Protein AF-0000000084461351 (afdb_homodimer)

Structure (mmCIF, N/CA/C/O backbone):
data_AF-0000000084461351-model_v1
#
loop_
_entity.id
_entity.type
_entity.pdbx_description
1 polymer 'Dihydropteroate synthase'
#
loop_
_atom_site.group_PDB
_atom_site.id
_atom_site.type_symbol
_atom_site.label_atom_id
_atom_site.label_alt_id
_atom_site.label_comp_id
_atom_site.label_asym_id
_atom_site.label_entity_id
_atom_site.label_seq_id
_atom_site.pdbx_PDB_ins_code
_atom_site.Cartn_x
_atom_site.Cartn_y
_atom_site.Cartn_z
_atom_site.occupancy
_atom_site.B_iso_or_equiv
_atom_site.auth_seq_id
_atom_site.auth_comp_id
_atom_site.auth_asym_id
_atom_site.auth_atom_id
_atom_site.pdbx_PDB_model_num
ATOM 1 N N . MET A 1 1 ? -16.828 15.359 3.314 1 95.5 1 MET A N 1
ATOM 2 C CA . MET A 1 1 ? -17.188 15.547 4.715 1 95.5 1 MET A CA 1
ATOM 3 C C . MET A 1 1 ? -17.297 17.031 5.059 1 95.5 1 MET A C 1
ATOM 5 O O . MET A 1 1 ? -16.406 17.812 4.699 1 95.5 1 MET A O 1
ATOM 9 N N . ASN A 1 2 ? -18.344 17.453 5.629 1 96.94 2 ASN A N 1
ATOM 10 C CA . ASN A 1 2 ? -18.438 18.844 6.062 1 96.94 2 ASN A CA 1
ATOM 11 C C . ASN A 1 2 ? -17.938 19.031 7.492 1 96.94 2 ASN A C 1
ATOM 13 O O . ASN A 1 2 ? -17.531 18.062 8.133 1 96.94 2 ASN A O 1
ATOM 17 N N . ASN A 1 3 ? -17.922 20.266 7.922 1 97 3 ASN A N 1
ATOM 18 C CA . ASN A 1 3 ? -17.375 20.594 9.234 1 97 3 ASN A CA 1
ATOM 19 C C . ASN A 1 3 ? -18.094 19.844 10.344 1 97 3 ASN A C 1
ATOM 21 O O . ASN A 1 3 ? -17.469 19.297 11.25 1 97 3 ASN A O 1
ATOM 25 N N . SER A 1 4 ? -19.422 19.781 10.297 1 97.5 4 SER A N 1
ATOM 26 C CA . SER A 1 4 ? -20.203 19.094 11.328 1 97.5 4 SER A CA 1
ATOM 27 C C . SER A 1 4 ? -19.844 17.609 11.383 1 97.5 4 SER A C 1
ATOM 29 O O . SER A 1 4 ? -19.688 17.047 12.469 1 97.5 4 SER A O 1
ATOM 31 N N . GLU A 1 5 ? -19.781 17.016 10.273 1 97.56 5 GLU A N 1
ATOM 32 C CA . GLU A 1 5 ? -19.406 15.602 10.195 1 97.56 5 GLU A CA 1
ATOM 33 C C . GLU A 1 5 ? -18 15.375 10.758 1 97.56 5 GLU A C 1
ATOM 35 O O . GLU A 1 5 ? -17.75 14.375 11.445 1 97.56 5 GLU A O 1
ATOM 40 N N . PHE A 1 6 ? -17.094 16.281 10.453 1 98.19 6 PHE A N 1
ATOM 41 C CA . PHE A 1 6 ? -15.719 16.172 10.945 1 98.19 6 PHE A CA 1
ATOM 42 C C . PHE A 1 6 ? -15.688 16.281 12.469 1 98.19 6 PHE A C 1
ATOM 44 O O . PHE A 1 6 ? -15.016 15.5 13.141 1 98.19 6 PHE A O 1
ATOM 51 N N . LEU A 1 7 ? -16.391 17.234 13.008 1 97.56 7 LEU A N 1
ATOM 52 C CA . LEU A 1 7 ? -16.453 17.422 14.453 1 97.56 7 LEU A CA 1
ATOM 53 C C . LEU A 1 7 ? -17.047 16.172 15.125 1 97.56 7 LEU A C 1
ATOM 55 O O . LEU A 1 7 ? -16.562 15.75 16.172 1 97.56 7 LEU A O 1
ATOM 59 N N . ASN A 1 8 ? -18.078 15.625 14.508 1 96.88 8 ASN A N 1
ATOM 60 C CA . ASN A 1 8 ? -18.641 14.383 15.016 1 96.88 8 ASN A CA 1
ATOM 61 C C . ASN A 1 8 ? -17.625 13.242 14.984 1 96.88 8 ASN A C 1
ATOM 63 O O . ASN A 1 8 ? -17.578 12.422 15.898 1 96.88 8 ASN A O 1
ATOM 67 N N . TRP A 1 9 ? -16.875 13.219 13.898 1 96.38 9 TRP A N 1
ATOM 68 C CA . TRP A 1 9 ? -15.828 12.203 13.773 1 96.38 9 TRP A CA 1
ATOM 69 C C . TRP A 1 9 ? -14.797 12.344 14.891 1 96.38 9 TRP A C 1
ATOM 71 O O . TRP A 1 9 ? -14.414 11.352 15.516 1 96.38 9 TRP A O 1
ATOM 81 N N . LEU A 1 10 ? -14.383 13.562 15.195 1 96.56 10 LEU A N 1
ATOM 82 C CA . LEU A 1 10 ? -13.43 13.82 16.266 1 96.56 10 LEU A CA 1
ATOM 83 C C . LEU A 1 10 ? -13.984 13.375 17.609 1 96.56 10 LEU A C 1
ATOM 85 O O . LEU A 1 10 ? -13.273 12.75 18.406 1 96.56 10 LEU A O 1
ATOM 89 N N . THR A 1 11 ? -15.188 13.648 17.859 1 94 11 THR A N 1
ATOM 90 C CA . THR A 1 11 ? -15.844 13.266 19.094 1 94 11 THR A CA 1
ATOM 91 C C . THR A 1 11 ? -15.906 11.75 19.234 1 94 11 THR A C 1
ATOM 93 O O . THR A 1 11 ? -15.625 11.203 20.297 1 94 11 THR A O 1
ATOM 96 N N . HIS A 1 12 ? -16.297 11.141 18.188 1 92.38 12 HIS A N 1
ATOM 97 C CA . HIS A 1 12 ? -16.359 9.688 18.172 1 92.38 12 HIS A CA 1
ATOM 98 C C . HIS A 1 12 ? -14.992 9.07 18.406 1 92.38 12 HIS A C 1
ATOM 100 O O . HIS A 1 12 ? -14.859 8.102 19.172 1 92.38 12 HIS A O 1
ATOM 106 N N . TYR A 1 13 ? -13.992 9.641 17.75 1 92.38 13 TYR A N 1
ATOM 107 C CA . TYR A 1 13 ? -12.633 9.141 17.922 1 92.38 13 TYR A CA 1
ATOM 108 C C . TYR A 1 13 ? -12.227 9.188 19.391 1 92.38 13 TYR A C 1
ATOM 110 O O . TYR A 1 13 ? -11.672 8.219 19.922 1 92.38 13 TYR A O 1
ATOM 118 N N . ALA A 1 14 ? -12.484 10.242 20.062 1 86.5 14 ALA A N 1
ATOM 119 C CA . ALA A 1 14 ? -12.109 10.453 21.453 1 86.5 14 ALA A CA 1
ATOM 120 C C . ALA A 1 14 ? -12.766 9.414 22.359 1 86.5 14 ALA A C 1
ATOM 122 O O . ALA A 1 14 ? -12.203 9.031 23.391 1 86.5 14 ALA A O 1
ATOM 123 N N . ARG A 1 15 ? -13.836 8.836 21.922 1 84.31 15 ARG A N 1
ATOM 124 C CA . ARG A 1 15 ? -14.594 7.898 22.75 1 84.31 15 ARG A CA 1
ATOM 125 C C . ARG A 1 15 ? -14.172 6.461 22.484 1 84.31 15 ARG A C 1
ATOM 127 O O . ARG A 1 15 ? -14.391 5.574 23.312 1 84.31 15 ARG A O 1
ATOM 134 N N . THR A 1 16 ? -13.539 6.211 21.297 1 80.81 16 THR A N 1
ATOM 135 C CA . THR A 1 16 ? -13.375 4.824 20.875 1 80.81 16 THR A CA 1
ATOM 136 C C . THR A 1 16 ? -11.906 4.516 20.594 1 80.81 16 THR A C 1
ATOM 138 O O . THR A 1 16 ? -11.578 3.426 20.125 1 80.81 16 THR A O 1
ATOM 141 N N . TYR A 1 17 ? -11.062 5.418 20.797 1 71.44 17 TYR A N 1
ATOM 142 C CA . TYR A 1 17 ? -9.68 5.254 20.344 1 71.44 17 TYR A CA 1
ATOM 143 C C . TYR A 1 17 ? -9.047 4.016 20.969 1 71.44 17 TYR A C 1
ATOM 145 O O . TYR A 1 17 ? -8.117 3.438 20.406 1 71.44 17 TYR A O 1
ATOM 153 N N . SER A 1 18 ? -9.531 3.592 21.969 1 69.88 18 SER A N 1
ATOM 154 C CA . SER A 1 18 ? -8.961 2.443 22.656 1 69.88 18 SER A CA 1
ATOM 155 C C . SER A 1 18 ? -9.438 1.132 22.047 1 69.88 18 SER A C 1
ATOM 157 O O . SER A 1 18 ? -8.992 0.054 22.438 1 69.88 18 SER A O 1
ATOM 159 N N . THR A 1 19 ? -10.367 1.317 21.156 1 63.38 19 THR A N 1
ATOM 160 C CA . THR A 1 19 ? -10.844 0.097 20.516 1 63.38 19 THR A CA 1
ATOM 161 C C . THR A 1 19 ? -10.188 -0.093 19.156 1 63.38 19 THR A C 1
ATOM 163 O O . THR A 1 19 ? -10.133 0.84 18.344 1 63.38 19 THR A O 1
ATOM 166 N N . PRO A 1 20 ? -9.484 -1.122 18.984 1 55.22 20 PRO A N 1
ATOM 167 C CA . PRO A 1 20 ? -8.703 -1.444 17.781 1 55.22 20 PRO A CA 1
ATOM 168 C C . PRO A 1 20 ? -9.539 -1.411 16.5 1 55.22 20 PRO A C 1
ATOM 170 O O . PRO A 1 20 ? -9.18 -2.051 15.516 1 55.22 20 PRO A O 1
ATOM 173 N N . VAL A 1 21 ? -10.727 -0.748 16.5 1 54.97 21 VAL A N 1
ATOM 174 C CA . VAL A 1 21 ? -11.438 -0.933 15.234 1 54.97 21 VAL A CA 1
ATOM 175 C C . VAL A 1 21 ? -10.727 -0.155 14.133 1 54.97 21 VAL A C 1
ATOM 177 O O . VAL A 1 21 ? -10.5 1.051 14.258 1 54.97 21 VAL A O 1
ATOM 180 N N . SER A 1 22 ? -10.156 -0.982 13.133 1 64.56 22 SER A N 1
ATOM 181 C CA . SER A 1 22 ? -9.406 -0.466 12 1 64.56 22 SER A CA 1
ATOM 182 C C . SER A 1 22 ? -10.312 0.269 11.016 1 64.56 22 SER A C 1
ATOM 184 O O . SER A 1 22 ? -11.141 -0.351 10.352 1 64.56 22 SER A O 1
ATOM 186 N N . ALA A 1 23 ? -10.57 1.548 11.289 1 85.88 23 ALA A N 1
ATOM 187 C CA . ALA A 1 23 ? -11.32 2.361 10.336 1 85.88 23 ALA A CA 1
ATOM 188 C C . ALA A 1 23 ? -10.406 2.949 9.266 1 85.88 23 ALA A C 1
ATOM 190 O O . ALA A 1 23 ? -9.211 3.15 9.508 1 85.88 23 ALA A O 1
ATOM 191 N N . LYS A 1 24 ? -11.039 3.016 8.094 1 96.19 24 LYS A N 1
ATOM 192 C CA . LYS A 1 24 ? -10.328 3.684 7.012 1 96.19 24 LYS A CA 1
ATOM 193 C C . LYS A 1 24 ? -9.914 5.098 7.414 1 96.19 24 LYS A C 1
ATOM 195 O O . LYS A 1 24 ? -10.742 5.875 7.891 1 96.19 24 LYS A O 1
ATOM 200 N N . PRO A 1 25 ? -8.656 5.473 7.328 1 97.81 25 PRO A N 1
ATOM 201 C CA . PRO A 1 25 ? -8.242 6.844 7.629 1 97.81 25 PRO A CA 1
ATOM 202 C C . PRO A 1 25 ? -8.984 7.883 6.789 1 97.81 25 PRO A C 1
ATOM 204 O O . PRO A 1 25 ? -9.352 7.605 5.645 1 97.81 25 PRO A O 1
ATOM 207 N N . LEU A 1 26 ? -9.195 9.039 7.402 1 98.5 26 LEU A N 1
ATOM 208 C CA . LEU A 1 26 ? -9.617 10.18 6.594 1 98.5 26 LEU A CA 1
ATOM 209 C C . LEU A 1 26 ? -8.516 10.602 5.633 1 98.5 26 LEU A C 1
ATOM 211 O O . LEU A 1 26 ? -7.332 10.414 5.918 1 98.5 26 LEU A O 1
ATOM 215 N N . ILE A 1 27 ? -8.938 11.117 4.52 1 98.88 27 ILE A N 1
ATOM 216 C CA . ILE A 1 27 ? -7.98 11.617 3.533 1 98.88 27 ILE A CA 1
ATOM 217 C C . ILE A 1 27 ? -8.016 13.141 3.508 1 98.88 27 ILE A C 1
ATOM 219 O O . ILE A 1 27 ? -9.07 13.742 3.291 1 98.88 27 ILE A O 1
ATOM 223 N N . MET A 1 28 ? -6.867 13.734 3.814 1 98.88 28 MET A N 1
ATOM 224 C CA . MET A 1 28 ? -6.68 15.18 3.732 1 98.88 28 MET A CA 1
ATOM 225 C C . MET A 1 28 ? -5.887 15.555 2.484 1 98.88 28 MET A C 1
ATOM 227 O O . MET A 1 28 ? -4.691 15.273 2.395 1 98.88 28 MET A O 1
ATOM 231 N N . GLY A 1 29 ? -6.594 16.188 1.549 1 98.69 29 GLY A N 1
ATOM 232 C CA . GLY A 1 29 ? -5.938 16.594 0.317 1 98.69 29 GLY A CA 1
ATOM 233 C C . GLY A 1 29 ? -5.184 17.906 0.451 1 98.69 29 GLY A C 1
ATOM 234 O O . GLY A 1 29 ? -5.691 18.859 1.035 1 98.69 29 GLY A O 1
ATOM 235 N N . VAL A 1 30 ? -4 17.969 -0.1 1 97.38 30 VAL A N 1
ATOM 236 C CA . VAL A 1 30 ? -3.15 19.156 -0.035 1 97.38 30 VAL A CA 1
ATOM 237 C C . VAL A 1 30 ? -3.482 20.094 -1.193 1 97.38 30 VAL A C 1
ATOM 239 O O . VAL A 1 30 ? -3.457 19.688 -2.357 1 97.38 30 VAL A O 1
ATOM 242 N N . LEU A 1 31 ? -3.795 21.281 -0.924 1 95.5 31 LEU A N 1
ATOM 243 C CA . LEU A 1 31 ? -4.02 22.344 -1.911 1 95.5 31 LEU A CA 1
ATOM 244 C C . LEU A 1 31 ? -3.09 23.516 -1.669 1 95.5 31 LEU A C 1
ATOM 246 O O . LEU A 1 31 ? -3.422 24.438 -0.908 1 95.5 31 LEU A O 1
ATOM 250 N N . ASN A 1 32 ? -1.999 23.516 -2.328 1 91.25 32 ASN A N 1
ATOM 251 C CA . ASN A 1 32 ? -1.046 24.609 -2.223 1 91.25 32 ASN A CA 1
ATOM 252 C C . ASN A 1 32 ? -1.432 25.781 -3.129 1 91.25 32 ASN A C 1
ATOM 254 O O . ASN A 1 32 ? -1.591 25.609 -4.336 1 91.25 32 ASN A O 1
ATOM 258 N N . ILE A 1 33 ? -1.545 26.859 -2.484 1 90.44 33 ILE A N 1
ATOM 259 C CA . ILE A 1 33 ? -1.868 28.078 -3.229 1 90.44 33 ILE A CA 1
ATOM 260 C C . ILE A 1 33 ? -0.61 28.922 -3.408 1 90.44 33 ILE A C 1
ATOM 262 O O . ILE A 1 33 ? -0.348 29.828 -2.615 1 90.44 33 ILE A O 1
ATOM 266 N N . THR A 1 34 ? 0.169 28.578 -4.371 1 77.12 34 THR A N 1
ATOM 267 C CA . THR A 1 34 ? 1.395 29.297 -4.695 1 77.12 34 THR A CA 1
ATOM 268 C C . THR A 1 34 ? 1.37 29.781 -6.141 1 77.12 34 THR A C 1
ATOM 270 O O . THR A 1 34 ? 0.567 29.312 -6.945 1 77.12 34 THR A O 1
ATOM 273 N N . PRO A 1 35 ? 2.098 30.781 -6.312 1 70.56 35 PRO A N 1
ATOM 274 C CA . PRO A 1 35 ? 2.074 31.344 -7.66 1 70.56 35 PRO A CA 1
ATOM 275 C C . PRO A 1 35 ? 2.357 30.312 -8.742 1 70.56 35 PRO A C 1
ATOM 277 O O . PRO A 1 35 ? 1.777 30.375 -9.828 1 70.56 35 PRO A O 1
ATOM 280 N N . ASP A 1 36 ? 3.109 29.375 -8.492 1 64.62 36 ASP A N 1
ATOM 281 C CA . ASP A 1 36 ? 3.486 28.391 -9.508 1 64.62 36 ASP A CA 1
ATOM 282 C C . ASP A 1 36 ? 2.381 27.359 -9.719 1 64.62 36 ASP A C 1
ATOM 284 O O . ASP A 1 36 ? 2.279 26.766 -10.789 1 64.62 36 ASP A O 1
ATOM 288 N N . SER A 1 37 ? 1.568 27.188 -8.875 1 63.56 37 SER A N 1
ATOM 289 C CA . SER A 1 37 ? 0.608 26.094 -8.938 1 63.56 37 SER A CA 1
ATOM 290 C C . SER A 1 37 ? -0.599 26.469 -9.789 1 63.56 37 SER A C 1
ATOM 292 O O . SER A 1 37 ? -1.186 25.609 -10.445 1 63.56 37 SER A O 1
ATOM 294 N N . PHE A 1 38 ? -1.092 27.656 -9.789 1 56.38 38 PHE A N 1
ATOM 295 C CA . PHE A 1 38 ? -2.371 27.953 -10.422 1 56.38 38 PHE A CA 1
ATOM 296 C C . PHE A 1 38 ? -2.252 29.172 -11.328 1 56.38 38 PHE A C 1
ATOM 298 O O . PHE A 1 38 ? -3.213 29.922 -11.492 1 56.38 38 PHE A O 1
ATOM 305 N N . ALA A 1 39 ? -1.021 29.203 -11.914 1 50.28 39 ALA A N 1
ATOM 306 C CA . ALA A 1 39 ? -0.831 30.391 -12.758 1 50.28 39 ALA A CA 1
ATOM 307 C C . ALA A 1 39 ? -1.436 30.172 -14.141 1 50.28 39 ALA A C 1
ATOM 309 O O . ALA A 1 39 ? -1.309 29.094 -14.719 1 50.28 39 ALA A O 1
ATOM 310 N N . ASP A 1 40 ? -2.59 30.625 -14.445 1 44.19 40 ASP A N 1
ATOM 311 C CA . ASP A 1 40 ? -3.072 30.766 -15.812 1 44.19 40 ASP A CA 1
ATOM 312 C C . ASP A 1 40 ? -2.248 31.797 -16.594 1 44.19 40 ASP A C 1
ATOM 314 O O . ASP A 1 40 ? -2.697 32.906 -16.797 1 44.19 40 ASP A O 1
ATOM 318 N N . GLY A 1 41 ? -1.104 31.5 -17.203 1 43.75 41 GLY A N 1
ATOM 319 C CA . GLY A 1 41 ? -0.455 32.375 -18.156 1 43.75 41 GLY A CA 1
ATOM 320 C C . GLY A 1 41 ? -0.021 33.719 -17.562 1 43.75 41 GLY A C 1
ATOM 321 O O . GLY A 1 41 ? 0.613 34.531 -18.234 1 43.75 41 GLY A O 1
ATOM 322 N N . GLY A 1 42 ? -0.505 34.094 -16.281 1 40.81 42 GLY A N 1
ATOM 323 C CA . GLY A 1 42 ? -0.021 35.25 -15.57 1 40.81 42 GLY A CA 1
ATOM 324 C C . GLY A 1 42 ? 0.432 34.969 -14.156 1 40.81 42 GLY A C 1
ATOM 325 O O . GLY A 1 42 ? 0.498 33.781 -13.758 1 40.81 42 GLY A O 1
ATOM 326 N N . ARG A 1 43 ? 0.929 36.031 -13.516 1 44.06 43 ARG A N 1
ATOM 327 C CA . ARG A 1 43 ? 1.513 36.156 -12.18 1 44.06 43 ARG A CA 1
ATOM 328 C C . ARG A 1 43 ? 0.495 35.781 -11.102 1 44.06 43 ARG A C 1
ATOM 330 O O . ARG A 1 43 ? 0.833 35.719 -9.922 1 44.06 43 ARG A O 1
ATOM 337 N N . TYR A 1 44 ? -0.844 35.719 -11.453 1 48.72 44 TYR A N 1
ATOM 338 C CA . TYR A 1 44 ? -1.798 35.781 -10.352 1 48.72 44 TYR A CA 1
ATOM 339 C C . TYR A 1 44 ? -2.445 34.438 -10.109 1 48.72 44 TYR A C 1
ATOM 341 O O . TYR A 1 44 ? -2.67 33.656 -11.055 1 48.72 44 TYR A O 1
ATOM 349 N N . MET A 1 45 ? -2.664 34.062 -8.828 1 61.94 45 MET A N 1
ATOM 350 C CA . MET A 1 45 ? -3.434 32.906 -8.328 1 61.94 45 MET A CA 1
ATOM 351 C C . MET A 1 45 ? -4.875 32.969 -8.828 1 61.94 45 MET A C 1
ATOM 353 O O . MET A 1 45 ? -5.504 34.031 -8.805 1 61.94 45 MET A O 1
ATOM 357 N N . ASN A 1 46 ? -5.309 32.031 -9.633 1 81.06 46 ASN A N 1
ATOM 358 C CA . ASN A 1 46 ? -6.684 31.953 -10.117 1 81.06 46 ASN A CA 1
ATOM 359 C C . ASN A 1 46 ? -7.559 31.156 -9.148 1 81.06 46 ASN A C 1
ATOM 361 O O . ASN A 1 46 ? -7.488 29.922 -9.117 1 81.06 46 ASN A O 1
ATOM 365 N N . PRO A 1 47 ? -8.297 31.906 -8.273 1 88.75 47 PRO A N 1
ATOM 366 C CA . PRO A 1 47 ? -9.156 31.234 -7.297 1 88.75 47 PRO A CA 1
ATOM 367 C C . PRO A 1 47 ? -10.07 30.188 -7.934 1 88.75 47 PRO A C 1
ATOM 369 O O . PRO A 1 47 ? -10.422 29.188 -7.297 1 88.75 47 PRO A O 1
ATOM 372 N N . ASP A 1 48 ? -10.336 30.422 -9.211 1 91 48 ASP A N 1
ATOM 373 C CA . ASP A 1 48 ? -11.203 29.484 -9.906 1 91 48 ASP A CA 1
ATOM 374 C C . ASP A 1 48 ? -10.492 28.141 -10.117 1 91 48 ASP A C 1
ATOM 376 O O . ASP A 1 48 ? -11.109 27.078 -10 1 91 48 ASP A O 1
ATOM 380 N N . ALA A 1 49 ? -9.312 28.266 -10.453 1 91.5 49 ALA A N 1
ATOM 381 C CA . ALA A 1 49 ? -8.531 27.047 -10.648 1 91.5 49 ALA A CA 1
ATOM 382 C C . ALA A 1 49 ? -8.375 26.281 -9.344 1 91.5 49 ALA A C 1
ATOM 384 O O . ALA A 1 49 ? -8.453 25.047 -9.328 1 91.5 49 ALA A O 1
ATOM 385 N N . ALA A 1 50 ? -8.117 27 -8.281 1 93.44 50 ALA A N 1
ATOM 386 C CA . ALA A 1 50 ? -7.992 26.391 -6.965 1 93.44 50 ALA A CA 1
ATOM 387 C C . ALA A 1 50 ? -9.297 25.719 -6.551 1 93.44 50 ALA A C 1
ATOM 389 O O . ALA A 1 50 ? -9.289 24.609 -5.996 1 93.44 50 ALA A O 1
ATOM 390 N N . LEU A 1 51 ? -10.398 26.391 -6.824 1 94.75 51 LEU A N 1
ATOM 391 C CA . LEU A 1 51 ? -11.711 25.812 -6.555 1 94.75 51 LEU A CA 1
ATOM 392 C C . LEU A 1 51 ? -11.891 24.5 -7.312 1 94.75 51 LEU A C 1
ATOM 394 O O . LEU A 1 51 ? -12.328 23.5 -6.734 1 94.75 51 LEU A O 1
ATOM 398 N N . GLN A 1 52 ? -11.57 24.547 -8.562 1 94.94 52 GLN A N 1
ATOM 399 C CA . GLN A 1 52 ? -11.727 23.344 -9.375 1 94.94 52 GLN A CA 1
ATOM 400 C C . GLN A 1 52 ? -10.891 22.203 -8.828 1 94.94 52 GLN A C 1
ATOM 402 O O . GLN A 1 52 ? -11.344 21.047 -8.789 1 94.94 52 GLN A O 1
ATOM 407 N N . GLN A 1 53 ? -9.719 22.516 -8.438 1 94.94 53 GLN A N 1
ATOM 408 C CA . GLN A 1 53 ? -8.852 21.484 -7.859 1 94.94 53 GLN A CA 1
ATOM 409 C C . GLN A 1 53 ? -9.438 20.938 -6.559 1 94.94 53 GLN A C 1
ATOM 411 O O . GLN A 1 53 ? -9.398 19.734 -6.309 1 94.94 53 GLN A O 1
ATOM 416 N N . ALA A 1 54 ? -9.938 21.797 -5.754 1 96.81 54 ALA A N 1
ATOM 417 C CA . ALA A 1 54 ? -10.562 21.391 -4.504 1 96.81 54 ALA A CA 1
ATOM 418 C C . ALA A 1 54 ? -11.734 20.453 -4.77 1 96.81 54 ALA A C 1
ATOM 420 O O . ALA A 1 54 ? -11.867 19.406 -4.109 1 96.81 54 ALA A O 1
ATOM 421 N N . LEU A 1 55 ? -12.531 20.781 -5.73 1 97.62 55 LEU A N 1
ATOM 422 C CA . LEU A 1 55 ? -13.688 19.969 -6.066 1 97.62 55 LEU A CA 1
ATOM 423 C C . LEU A 1 55 ? -13.258 18.625 -6.637 1 97.62 55 LEU A C 1
ATOM 425 O O . LEU A 1 55 ? -13.875 17.594 -6.344 1 97.62 55 LEU A O 1
ATOM 429 N N . THR A 1 56 ? -12.227 18.672 -7.438 1 97.5 56 THR A N 1
ATOM 430 C CA . THR A 1 56 ? -11.672 17.438 -7.969 1 97.5 56 THR A CA 1
ATOM 431 C C . THR A 1 56 ? -11.227 16.516 -6.84 1 97.5 56 THR A C 1
ATOM 433 O O . THR A 1 56 ? -11.508 15.312 -6.855 1 97.5 56 THR A O 1
ATOM 436 N N . MET A 1 57 ? -10.547 17.062 -5.855 1 98.25 57 MET A N 1
ATOM 437 C CA . MET A 1 57 ? -10.094 16.266 -4.715 1 98.25 57 MET A CA 1
ATOM 438 C C . MET A 1 57 ? -11.281 15.711 -3.934 1 98.25 57 MET A C 1
ATOM 440 O O . MET A 1 57 ? -11.281 14.539 -3.543 1 98.25 57 MET A O 1
ATOM 444 N N . ARG A 1 58 ? -12.266 16.547 -3.725 1 98.19 58 ARG A N 1
ATOM 445 C CA . ARG A 1 58 ? -13.477 16.109 -3.035 1 98.19 58 ARG A CA 1
ATOM 446 C C . ARG A 1 58 ? -14.102 14.914 -3.75 1 98.19 58 ARG A C 1
ATOM 448 O O . ARG A 1 58 ? -14.406 13.898 -3.121 1 98.19 58 ARG A O 1
ATOM 455 N N . ASP A 1 59 ? -14.227 15.055 -5.039 1 98.06 59 ASP A N 1
ATOM 456 C CA . ASP A 1 59 ? -14.875 14.008 -5.832 1 98.06 59 ASP A CA 1
ATOM 457 C C . ASP A 1 59 ? -14.016 12.75 -5.879 1 98.06 59 ASP A C 1
ATOM 459 O O . ASP A 1 59 ? -14.531 11.648 -6.062 1 98.06 59 ASP A O 1
ATOM 463 N N . ALA A 1 60 ? -12.734 12.922 -5.703 1 98.25 60 ALA A N 1
ATOM 464 C CA . ALA A 1 60 ? -11.797 11.797 -5.719 1 98.25 60 ALA A CA 1
ATOM 465 C C . ALA A 1 60 ? -11.773 11.094 -4.363 1 98.25 60 ALA A C 1
ATOM 467 O O . ALA A 1 60 ? -11.164 10.023 -4.223 1 98.25 60 ALA A O 1
ATOM 468 N N . GLY A 1 61 ? -12.352 11.727 -3.301 1 98.38 61 GLY A N 1
ATOM 469 C CA . GLY A 1 61 ? -12.484 11 -2.045 1 98.38 61 GLY A CA 1
ATOM 470 C C . GLY A 1 61 ? -11.883 11.75 -0.866 1 98.38 61 GLY A C 1
ATOM 471 O O . GLY A 1 61 ? -11.789 11.203 0.235 1 98.38 61 GLY A O 1
ATOM 472 N N . ALA A 1 62 ? -11.508 13.023 -1.039 1 98.69 62 ALA A N 1
ATOM 473 C CA . ALA A 1 62 ? -10.984 13.797 0.085 1 98.69 62 ALA A CA 1
ATOM 474 C C . ALA A 1 62 ? -12.078 14.062 1.118 1 98.69 62 ALA A C 1
ATOM 476 O O . ALA A 1 62 ? -13.195 14.438 0.766 1 98.69 62 ALA A O 1
ATOM 477 N N . ASP A 1 63 ? -11.711 13.805 2.357 1 98.69 63 ASP A N 1
ATOM 478 C CA . ASP A 1 63 ? -12.594 14.172 3.461 1 98.69 63 ASP A CA 1
ATOM 479 C C . ASP A 1 63 ? -12.336 15.617 3.908 1 98.69 63 ASP A C 1
ATOM 481 O O . ASP A 1 63 ? -13.266 16.312 4.324 1 98.69 63 ASP A O 1
ATOM 485 N N . LEU A 1 64 ? -11.07 16 3.854 1 98.75 64 LEU A N 1
ATOM 486 C CA . LEU A 1 64 ? -10.586 17.328 4.215 1 98.75 64 LEU A CA 1
ATOM 487 C C . LEU A 1 64 ? -9.711 17.906 3.111 1 98.75 64 LEU A C 1
ATOM 489 O O . LEU A 1 64 ? -9.047 17.156 2.387 1 98.75 64 LEU A O 1
ATOM 493 N N . ILE A 1 65 ? -9.711 19.203 3.027 1 98.56 65 ILE A N 1
ATOM 494 C CA . ILE A 1 65 ? -8.781 19.906 2.148 1 98.56 65 ILE A CA 1
ATOM 495 C C . ILE A 1 65 ? -7.902 20.844 2.969 1 98.56 65 ILE A C 1
ATOM 497 O O . ILE A 1 65 ? -8.414 21.672 3.729 1 98.56 65 ILE A O 1
ATOM 501 N N . ASP A 1 66 ? -6.637 20.688 2.836 1 98.38 66 ASP A N 1
ATOM 502 C CA . ASP A 1 66 ? -5.664 21.5 3.559 1 98.38 66 ASP A CA 1
ATOM 503 C C . ASP A 1 66 ? -5.066 22.578 2.654 1 98.38 66 ASP A C 1
ATOM 505 O O . ASP A 1 66 ? -4.23 22.281 1.8 1 98.38 66 ASP A O 1
ATOM 509 N N . LEU A 1 67 ? -5.422 23.828 2.939 1 96.44 67 LEU A N 1
ATOM 510 C CA . LEU A 1 67 ? -4.98 24.969 2.139 1 96.44 67 LEU A CA 1
ATOM 511 C C . LEU A 1 67 ? -3.746 25.609 2.756 1 96.44 67 LEU A C 1
ATOM 513 O O . LEU A 1 67 ? -3.705 25.859 3.965 1 96.44 67 LEU A O 1
ATOM 517 N N . GLY A 1 68 ? -2.807 25.797 1.921 1 94.19 68 GLY A N 1
ATOM 518 C CA . GLY A 1 68 ? -1.602 26.484 2.361 1 94.19 68 GLY A CA 1
ATOM 519 C C . GLY A 1 68 ? -1.174 27.594 1.426 1 94.19 68 GLY A C 1
ATOM 520 O O . GLY A 1 68 ? -1.102 27.406 0.211 1 94.19 68 GLY A O 1
ATOM 521 N N . GLY A 1 69 ? -0.894 28.703 1.954 1 91.94 69 GLY A N 1
ATOM 522 C CA . GLY A 1 69 ? -0.432 29.844 1.169 1 91.94 69 GLY A CA 1
ATOM 523 C C . GLY A 1 69 ? 1.066 30.062 1.259 1 91.94 69 GLY A C 1
ATOM 524 O O . GLY A 1 69 ? 1.607 30.969 0.62 1 91.94 69 GLY A O 1
ATOM 525 N N . GLU A 1 70 ? 1.688 29.234 2.08 1 89.5 70 GLU A N 1
ATOM 526 C CA . GLU A 1 70 ? 3.131 29.266 2.299 1 89.5 70 GLU A CA 1
ATOM 527 C C . GLU A 1 70 ? 3.721 27.859 2.254 1 89.5 70 GLU A C 1
ATOM 529 O O . GLU A 1 70 ? 3.201 26.938 2.893 1 89.5 70 GLU A O 1
ATOM 534 N N . SER A 1 71 ? 4.805 27.75 1.445 1 83.81 71 SER A N 1
ATOM 535 C CA . SER A 1 71 ? 5.453 26.453 1.398 1 83.81 71 SER A CA 1
ATOM 536 C C . SER A 1 71 ? 6.199 26.156 2.695 1 83.81 71 SER A C 1
ATOM 538 O O . SER A 1 71 ? 6.84 27.031 3.264 1 83.81 71 SER A O 1
ATOM 540 N N . SER A 1 72 ? 6.02 24.891 3.123 1 80.44 72 SER A N 1
ATOM 541 C CA . SER A 1 72 ? 6.746 24.438 4.305 1 80.44 72 SER A CA 1
ATOM 542 C C . SER A 1 72 ? 7.789 23.391 3.945 1 80.44 72 SER A C 1
ATOM 544 O O . SER A 1 72 ? 8.352 22.734 4.828 1 80.44 72 SER A O 1
ATOM 546 N N . GLN A 1 73 ? 8.039 23.266 2.672 1 79.56 73 GLN A N 1
ATOM 547 C CA . GLN A 1 73 ? 9.062 22.344 2.211 1 79.56 73 GLN A CA 1
ATOM 548 C C . GLN A 1 73 ? 10.445 22.75 2.701 1 79.56 73 GLN A C 1
ATOM 550 O O . GLN A 1 73 ? 10.695 23.922 2.959 1 79.56 73 GLN A O 1
ATOM 555 N N . PRO A 1 74 ? 11.234 21.797 2.805 1 78.38 74 PRO A N 1
ATOM 556 C CA . PRO A 1 74 ? 12.602 22.156 3.166 1 78.38 74 PRO A CA 1
ATOM 557 C C . PRO A 1 74 ? 13.227 23.156 2.195 1 78.38 74 PRO A C 1
ATOM 559 O O . PRO A 1 74 ? 13.133 22.969 0.978 1 78.38 74 PRO A O 1
ATOM 562 N N . GLY A 1 75 ? 13.688 24.203 2.67 1 76.56 75 GLY A N 1
ATOM 563 C CA . GLY A 1 75 ? 14.305 25.234 1.841 1 76.56 75 GLY A CA 1
ATOM 564 C C . GLY A 1 75 ? 13.352 26.344 1.449 1 76.56 75 GLY A C 1
ATOM 565 O O . GLY A 1 75 ? 13.766 27.344 0.865 1 76.56 75 GLY A O 1
ATOM 566 N N . ALA A 1 76 ? 12.094 26.203 1.812 1 78.38 76 ALA A N 1
ATOM 567 C CA . ALA A 1 76 ? 11.086 27.188 1.416 1 78.38 76 ALA A CA 1
ATOM 568 C C . ALA A 1 76 ? 11.289 28.516 2.148 1 78.38 76 ALA A C 1
ATOM 570 O O . ALA A 1 76 ? 11.648 28.531 3.328 1 78.38 76 ALA A O 1
ATOM 571 N N . ARG A 1 77 ? 11.086 29.688 1.378 1 77.31 77 ARG A N 1
ATOM 572 C CA . ARG A 1 77 ? 11.195 31.031 1.949 1 77.31 77 ARG A CA 1
ATOM 573 C C . ARG A 1 77 ? 9.859 31.484 2.535 1 77.31 77 ARG A C 1
ATOM 575 O O . ARG A 1 77 ? 8.805 31.219 1.963 1 77.31 77 ARG A O 1
ATOM 582 N N . ALA A 1 78 ? 9.953 32.156 3.582 1 82.5 78 ALA A N 1
ATOM 583 C CA . ALA A 1 78 ? 8.766 32.688 4.25 1 82.5 78 ALA A CA 1
ATOM 584 C C . ALA A 1 78 ? 8.109 33.781 3.418 1 82.5 78 ALA A C 1
ATOM 586 O O . ALA A 1 78 ? 8.789 34.5 2.66 1 82.5 78 ALA A O 1
ATOM 587 N N . VAL A 1 79 ? 6.82 33.906 3.576 1 88.69 79 VAL A N 1
ATOM 588 C CA . VAL A 1 79 ? 6.066 35 2.941 1 88.69 79 VAL A CA 1
ATOM 589 C C . VAL A 1 79 ? 5.441 35.875 4.012 1 88.69 79 VAL A C 1
ATOM 591 O O . VAL A 1 79 ? 5.281 35.469 5.16 1 88.69 79 VAL A O 1
ATOM 594 N N . SER A 1 80 ? 5.105 37.062 3.627 1 94 80 SER A N 1
ATOM 595 C CA . SER A 1 80 ? 4.48 38 4.574 1 94 80 SER A CA 1
ATOM 596 C C . SER A 1 80 ? 3.064 37.531 4.922 1 94 80 SER A C 1
ATOM 598 O O . SER A 1 80 ? 2.455 36.781 4.184 1 94 80 SER A O 1
ATOM 600 N N . ILE A 1 81 ? 2.607 38.031 6.051 1 96.5 81 ILE A N 1
ATOM 601 C CA . ILE A 1 81 ? 1.245 37.719 6.488 1 96.5 81 ILE A CA 1
ATOM 602 C C . ILE A 1 81 ? 0.252 38.188 5.418 1 96.5 81 ILE A C 1
ATOM 604 O O . ILE A 1 81 ? -0.649 37.438 5.047 1 96.5 81 ILE A O 1
ATOM 608 N N . GLN A 1 82 ? 0.443 39.344 4.914 1 96.56 82 GLN A N 1
ATOM 609 C CA . GLN A 1 82 ? -0.473 39.906 3.916 1 96.56 82 GLN A CA 1
ATOM 610 C C . GLN A 1 82 ? -0.466 39.062 2.648 1 96.56 82 GLN A C 1
ATOM 612 O O . GLN A 1 82 ? -1.52 38.781 2.064 1 96.56 82 GLN A O 1
ATOM 617 N N . GLU A 1 83 ? 0.696 38.688 2.195 1 93.12 83 GLU A N 1
ATOM 618 C CA . GLU A 1 83 ? 0.797 37.844 1.013 1 93.12 83 GLU A CA 1
ATOM 619 C C . GLU A 1 83 ? 0.054 36.5 1.216 1 93.12 83 GLU A C 1
ATOM 621 O O . GLU A 1 83 ? -0.647 36.031 0.317 1 93.12 83 GLU A O 1
ATOM 626 N N . GLN A 1 84 ? 0.257 35.938 2.342 1 94.88 84 GLN A N 1
ATOM 627 C CA . GLN A 1 84 ? -0.441 34.688 2.65 1 94.88 84 GLN A CA 1
ATOM 628 C C . GLN A 1 84 ? -1.954 34.906 2.637 1 94.88 84 GLN A C 1
ATOM 630 O O . GLN A 1 84 ? -2.688 34.094 2.07 1 94.88 84 GLN A O 1
ATOM 635 N N . LEU A 1 85 ? -2.385 35.969 3.213 1 96.5 85 LEU A N 1
ATOM 636 C CA . LEU A 1 85 ? -3.807 36.281 3.254 1 96.5 85 LEU A CA 1
ATOM 637 C C . LEU A 1 85 ? -4.363 36.469 1.846 1 96.5 85 LEU A C 1
ATOM 639 O O . LEU A 1 85 ? -5.43 35.938 1.52 1 96.5 85 LEU A O 1
ATOM 643 N N . ASP A 1 86 ? -3.607 37.156 1.008 1 93.88 86 ASP A N 1
ATOM 644 C CA . ASP A 1 86 ? -4.023 37.438 -0.366 1 93.88 86 ASP A CA 1
ATOM 645 C C . ASP A 1 86 ? -4.152 36.125 -1.162 1 93.88 86 ASP A C 1
ATOM 647 O O . ASP A 1 86 ? -4.98 36.031 -2.072 1 93.88 86 ASP A O 1
ATOM 651 N N . ARG A 1 87 ? -3.408 35.219 -0.752 1 92.56 87 ARG A N 1
ATOM 652 C CA . ARG A 1 87 ? -3.396 33.969 -1.465 1 92.56 87 ARG A CA 1
ATOM 653 C C . ARG A 1 87 ? -4.543 33.062 -1.009 1 92.56 87 ARG A C 1
ATOM 655 O O . ARG A 1 87 ? -5.258 32.5 -1.835 1 92.56 87 ARG A O 1
ATOM 662 N N . VAL A 1 88 ? -4.809 33 0.289 1 95.62 88 VAL A N 1
ATOM 663 C CA . VAL A 1 88 ? -5.648 31.906 0.8 1 95.62 88 VAL A CA 1
ATOM 664 C C . VAL A 1 88 ? -7.09 32.406 0.94 1 95.62 88 VAL A C 1
ATOM 666 O O . VAL A 1 88 ? -8.031 31.625 0.733 1 95.62 88 VAL A O 1
ATOM 669 N N . LEU A 1 89 ? -7.328 33.688 1.263 1 97.12 89 LEU A N 1
ATOM 670 C CA . LEU A 1 89 ? -8.664 34.125 1.626 1 97.12 89 LEU A CA 1
ATOM 671 C C . LEU A 1 89 ? -9.609 34.062 0.432 1 97.12 89 LEU A C 1
ATOM 673 O O . LEU A 1 89 ? -10.711 33.5 0.542 1 97.12 89 LEU A O 1
ATOM 677 N N . PRO A 1 90 ? -9.195 34.531 -0.811 1 95.88 90 PRO A N 1
ATOM 678 C CA . PRO A 1 90 ? -10.102 34.438 -1.953 1 95.88 90 PRO A CA 1
ATOM 679 C C . PRO A 1 90 ? -10.484 32.969 -2.27 1 95.88 90 PRO A C 1
ATOM 681 O O . PRO A 1 90 ? -11.609 32.719 -2.697 1 95.88 90 PRO A O 1
ATOM 684 N N . VAL A 1 91 ? -9.562 32.094 -2.043 1 95.88 91 VAL A N 1
ATOM 685 C CA . VAL A 1 91 ? -9.789 30.703 -2.348 1 95.88 91 VAL A CA 1
ATOM 686 C C . VAL A 1 91 ? -10.766 30.094 -1.339 1 95.88 91 VAL A C 1
ATOM 688 O O . VAL A 1 91 ? -11.711 29.391 -1.718 1 95.88 91 VAL A O 1
ATOM 691 N N . ILE A 1 92 ? -10.602 30.375 -0.041 1 97.81 92 ILE A N 1
ATOM 692 C CA . ILE A 1 92 ? -11.5 29.875 0.998 1 97.81 92 ILE A CA 1
ATOM 693 C C . ILE A 1 92 ? -12.922 30.344 0.726 1 97.81 92 ILE A C 1
ATOM 695 O O . ILE A 1 92 ? -13.867 29.547 0.738 1 97.81 92 ILE A O 1
ATOM 699 N N . GLU A 1 93 ? -13.023 31.594 0.46 1 97.62 93 GLU A N 1
ATOM 700 C CA . GLU A 1 93 ? -14.336 32.188 0.207 1 97.62 93 GLU A CA 1
ATOM 701 C C . GLU A 1 93 ? -15 31.547 -1.008 1 97.62 93 GLU A C 1
ATOM 703 O O . GLU A 1 93 ? -16.188 31.234 -0.978 1 97.62 93 GLU A O 1
ATOM 708 N N . LYS A 1 94 ? -14.211 31.391 -2.041 1 96.06 94 LYS A N 1
ATOM 709 C CA . LYS A 1 94 ? -14.734 30.781 -3.264 1 96.06 94 LYS A CA 1
ATOM 710 C C . LYS A 1 94 ? -15.195 29.359 -3.02 1 96.06 94 LYS A C 1
ATOM 712 O O . LYS A 1 94 ? -16.266 28.953 -3.477 1 96.06 94 LYS A O 1
ATOM 717 N N . ILE A 1 95 ? -14.414 28.547 -2.352 1 97.44 95 ILE A N 1
ATOM 718 C CA . ILE A 1 95 ? -14.773 27.156 -2.064 1 97.44 95 ILE A CA 1
ATOM 719 C C . ILE A 1 95 ? -16.047 27.125 -1.228 1 97.44 95 ILE A C 1
ATOM 721 O O . ILE A 1 95 ? -16.938 26.312 -1.477 1 97.44 95 ILE A O 1
ATOM 725 N N . ARG A 1 96 ? -16.203 28.062 -0.275 1 97.25 96 ARG A N 1
ATOM 726 C CA . ARG A 1 96 ? -17.359 28.062 0.628 1 97.25 96 ARG A CA 1
ATOM 727 C C . ARG A 1 96 ? -18.641 28.391 -0.121 1 97.25 96 ARG A C 1
ATOM 729 O O . ARG A 1 96 ? -19.734 27.984 0.289 1 97.25 96 ARG A O 1
ATOM 736 N N . GLN A 1 97 ? -18.484 29.078 -1.208 1 96.62 97 GLN A N 1
ATOM 737 C CA . GLN A 1 97 ? -19.656 29.391 -2.029 1 96.62 97 GLN A CA 1
ATOM 738 C C . GLN A 1 97 ? -20.156 28.141 -2.75 1 96.62 97 GLN A C 1
ATOM 740 O O . GLN A 1 97 ? -21.344 28.062 -3.088 1 96.62 97 GLN A O 1
ATOM 745 N N . GLU A 1 98 ? -19.297 27.203 -2.922 1 96.81 98 GLU A N 1
ATOM 746 C CA . GLU A 1 98 ? -19.641 26.094 -3.82 1 96.81 98 GLU A CA 1
ATOM 747 C C . GLU A 1 98 ? -19.672 24.766 -3.076 1 96.81 98 GLU A C 1
ATOM 749 O O . GLU A 1 98 ? -20.25 23.797 -3.562 1 96.81 98 GLU A O 1
ATOM 754 N N . SER A 1 99 ? -19.047 24.703 -1.919 1 97.56 99 SER A N 1
ATOM 755 C CA . SER A 1 99 ? -18.891 23.438 -1.225 1 97.56 99 SER A CA 1
ATOM 756 C C . SER A 1 99 ? -18.844 23.625 0.287 1 97.56 99 SER A C 1
ATOM 758 O O . SER A 1 99 ? -18.344 24.641 0.771 1 97.56 99 SER A O 1
ATOM 760 N N . ASP A 1 100 ? -19.328 22.641 1.028 1 97.88 100 ASP A N 1
ATOM 761 C CA . ASP A 1 100 ? -19.266 22.672 2.486 1 97.88 100 ASP A CA 1
ATOM 762 C C . ASP A 1 100 ? -18.156 21.75 3.014 1 97.88 100 ASP A C 1
ATOM 764 O O . ASP A 1 100 ? -18.125 21.438 4.203 1 97.88 100 ASP A O 1
ATOM 768 N N . ILE A 1 101 ? -17.266 21.328 2.154 1 98.38 101 ILE A N 1
ATOM 769 C CA . ILE A 1 101 ? -16.188 20.422 2.553 1 98.38 101 ILE A CA 1
ATOM 770 C C . ILE A 1 101 ? -15.391 21.062 3.693 1 98.38 101 ILE A C 1
ATOM 772 O O . ILE A 1 101 ? -15.203 22.281 3.73 1 98.38 101 ILE A O 1
ATOM 776 N N . CYS A 1 102 ? -14.93 20.25 4.609 1 98.69 102 CYS A N 1
ATOM 777 C CA . CYS A 1 102 ? -14.109 20.734 5.719 1 98.69 102 CYS A CA 1
ATOM 778 C C . CYS A 1 102 ? -12.789 21.297 5.211 1 98.69 102 CYS A C 1
ATOM 780 O O . CYS A 1 102 ? -12.039 20.625 4.504 1 98.69 102 CYS A O 1
ATOM 782 N N . LEU A 1 103 ? -12.492 22.562 5.559 1 98.69 103 LEU A N 1
ATOM 783 C CA . LEU A 1 103 ? -11.289 23.25 5.098 1 98.69 103 LEU A CA 1
ATOM 784 C C . LEU A 1 103 ? -10.305 23.453 6.242 1 98.69 103 LEU A C 1
ATOM 786 O O . LEU A 1 103 ? -10.68 23.969 7.305 1 98.69 103 LEU A O 1
ATOM 790 N N . SER A 1 104 ? -9.117 22.953 6 1 98.81 104 SER A N 1
ATOM 791 C CA . SER A 1 104 ? -7.988 23.188 6.895 1 98.81 104 SER A CA 1
ATOM 792 C C . SER A 1 104 ? -7.098 24.312 6.375 1 98.81 104 SER A C 1
ATOM 794 O O . SER A 1 104 ? -6.836 24.406 5.176 1 98.81 104 SER A O 1
ATOM 796 N N . ILE A 1 105 ? -6.699 25.234 7.277 1 98.56 105 ILE A N 1
ATOM 797 C CA . ILE A 1 105 ? -5.723 26.25 6.914 1 98.56 105 ILE A CA 1
ATOM 798 C C . ILE A 1 105 ? -4.352 25.875 7.469 1 98.56 105 ILE A C 1
ATOM 800 O O . ILE A 1 105 ? -4.176 25.75 8.68 1 98.56 105 ILE A O 1
ATOM 804 N N . ASP A 1 106 ? -3.42 25.656 6.566 1 97.88 106 ASP A N 1
ATOM 805 C CA . ASP A 1 106 ? -2.029 25.391 6.918 1 97.88 106 ASP A CA 1
ATOM 806 C C . ASP A 1 106 ? -1.264 26.703 7.133 1 97.88 106 ASP A C 1
ATOM 808 O O . ASP A 1 106 ? -0.843 27.344 6.168 1 97.88 106 ASP A O 1
ATOM 812 N N . THR A 1 107 ? -1.033 27.078 8.398 1 97.81 107 THR A N 1
ATOM 813 C CA . THR A 1 107 ? -0.35 28.328 8.719 1 97.81 107 THR A CA 1
ATOM 814 C C . THR A 1 107 ? 0.198 28.297 10.141 1 97.81 107 THR A C 1
ATOM 816 O O . THR A 1 107 ? -0.277 27.516 10.977 1 97.81 107 THR A O 1
ATOM 819 N N . THR A 1 108 ? 1.187 29.109 10.359 1 97.06 108 THR A N 1
ATOM 820 C CA . THR A 1 108 ? 1.748 29.266 11.695 1 97.06 108 THR A CA 1
ATOM 821 C C . THR A 1 108 ? 1.405 30.641 12.266 1 97.06 108 THR A C 1
ATOM 823 O O . THR A 1 108 ? 1.75 30.953 13.414 1 97.06 108 THR A O 1
ATOM 826 N N . ARG A 1 109 ? 0.704 31.453 11.453 1 97.75 109 ARG A N 1
ATOM 827 C CA . ARG A 1 109 ? 0.509 32.844 11.797 1 97.75 109 ARG A CA 1
ATOM 828 C C . ARG A 1 109 ? -0.879 33.094 12.383 1 97.75 109 ARG A C 1
ATOM 830 O O . ARG A 1 109 ? -1.889 32.812 11.734 1 97.75 109 ARG A O 1
ATOM 837 N N . ALA A 1 110 ? -0.873 33.719 13.523 1 98.56 110 ALA A N 1
ATOM 838 C CA . ALA A 1 110 ? -2.113 33.969 14.258 1 98.56 110 ALA A CA 1
ATOM 839 C C . ALA A 1 110 ? -3.096 34.781 13.406 1 98.56 110 ALA A C 1
ATOM 841 O O . ALA A 1 110 ? -4.289 34.469 13.375 1 98.56 110 ALA A O 1
ATOM 842 N N . GLU A 1 111 ? -2.592 35.781 12.727 1 98.56 111 GLU A N 1
ATOM 843 C CA . GLU A 1 111 ? -3.441 36.625 11.914 1 98.56 111 GLU A CA 1
ATOM 844 C C . GLU A 1 111 ? -4.094 35.875 10.773 1 98.56 111 GLU A C 1
ATOM 846 O O . GLU A 1 111 ? -5.266 36.094 10.461 1 98.56 111 GLU A O 1
ATOM 851 N N . VAL A 1 112 ? -3.371 35 10.211 1 98.44 112 VAL A N 1
ATOM 852 C CA . VAL A 1 112 ? -3.883 34.188 9.109 1 98.44 112 VAL A CA 1
ATOM 853 C C . VAL A 1 112 ? -4.902 33.188 9.641 1 98.44 112 VAL A C 1
ATOM 855 O O . VAL A 1 112 ? -5.93 32.938 9 1 98.44 112 VAL A O 1
ATOM 858 N N . MET A 1 113 ? -4.648 32.594 10.812 1 98.81 113 MET A N 1
ATOM 859 C CA . MET A 1 113 ? -5.613 31.703 11.453 1 98.81 113 MET A CA 1
ATOM 860 C C . MET A 1 113 ? -6.965 32.375 11.602 1 98.81 113 MET A C 1
ATOM 862 O O . MET A 1 113 ? -7.992 31.844 11.18 1 98.81 113 MET A O 1
ATOM 866 N N . ARG A 1 114 ? -6.922 33.562 12.172 1 98.75 114 ARG A N 1
ATOM 867 C CA . ARG A 1 114 ? -8.141 34.312 12.469 1 98.75 114 ARG A CA 1
ATOM 868 C C . ARG A 1 114 ? -8.914 34.625 11.195 1 98.75 114 ARG A C 1
ATOM 870 O O . ARG A 1 114 ? -10.117 34.375 11.117 1 98.75 114 ARG A O 1
ATOM 877 N N . ALA A 1 115 ? -8.203 35.156 10.242 1 98.81 115 ALA A N 1
ATOM 878 C CA . ALA A 1 115 ? -8.852 35.594 8.992 1 98.81 115 ALA A CA 1
ATOM 879 C C . ALA A 1 115 ? -9.398 34.375 8.234 1 98.81 115 ALA A C 1
ATOM 881 O O . ALA A 1 115 ? -10.492 34.438 7.668 1 98.81 115 ALA A O 1
ATOM 882 N N . ALA A 1 116 ? -8.641 33.312 8.18 1 98.75 116 ALA A N 1
ATOM 883 C CA . ALA A 1 116 ? -9.055 32.125 7.453 1 98.75 116 ALA A CA 1
ATOM 884 C C . ALA A 1 116 ? -10.297 31.484 8.078 1 98.75 116 ALA A C 1
ATOM 886 O O . ALA A 1 116 ? -11.227 31.109 7.371 1 98.75 116 ALA A O 1
ATOM 887 N N . VAL A 1 117 ? -10.352 31.359 9.406 1 98.81 117 VAL A N 1
ATOM 888 C CA . VAL A 1 117 ? -11.5 30.781 10.094 1 98.81 117 VAL A CA 1
ATOM 889 C C . VAL A 1 117 ? -12.727 31.672 9.875 1 98.81 117 VAL A C 1
ATOM 891 O O . VAL A 1 117 ? -13.82 31.172 9.609 1 98.81 117 VAL A O 1
ATOM 894 N N . ALA A 1 118 ? -12.484 32.969 9.953 1 98.69 118 ALA A N 1
ATOM 895 C CA . ALA A 1 118 ? -13.578 33.906 9.695 1 98.69 118 ALA A CA 1
ATOM 896 C C . ALA A 1 118 ? -14.117 33.719 8.273 1 98.69 118 ALA A C 1
ATOM 898 O O . ALA A 1 118 ? -15.312 33.906 8.031 1 98.69 118 ALA A O 1
ATOM 899 N N . ALA A 1 119 ? -13.242 33.406 7.367 1 98.44 119 ALA A N 1
ATOM 900 C CA . ALA A 1 119 ? -13.609 33.25 5.961 1 98.44 119 ALA A CA 1
ATOM 901 C C . ALA A 1 119 ? -14.266 31.906 5.695 1 98.44 119 ALA A C 1
ATOM 903 O O . ALA A 1 119 ? -14.883 31.703 4.648 1 98.44 119 ALA A O 1
ATOM 904 N N . GLY A 1 120 ? -14.039 30.938 6.637 1 98.44 120 GLY A N 1
ATOM 905 C CA . GLY A 1 120 ? -14.758 29.688 6.453 1 98.44 120 GLY A CA 1
ATOM 906 C C . GLY A 1 120 ? -13.898 28.469 6.699 1 98.44 120 GLY A C 1
ATOM 907 O O . GLY A 1 120 ? -14.344 27.344 6.492 1 98.44 120 GLY A O 1
ATOM 908 N N . ALA A 1 121 ? -12.633 28.594 7.062 1 98.62 121 ALA A N 1
ATOM 909 C CA . ALA A 1 121 ? -11.828 27.438 7.441 1 98.62 121 ALA A CA 1
ATOM 910 C C . ALA A 1 121 ? -12.344 26.797 8.727 1 98.62 121 ALA A C 1
ATOM 912 O O . ALA A 1 121 ? -12.836 27.5 9.617 1 98.62 121 ALA A O 1
ATOM 913 N N . ASP A 1 122 ? -12.172 25.469 8.828 1 98.62 122 ASP A N 1
ATOM 914 C CA . ASP A 1 122 ? -12.797 24.703 9.906 1 98.62 122 ASP A CA 1
ATOM 915 C C . ASP A 1 122 ? -11.742 24.141 10.859 1 98.62 122 ASP A C 1
ATOM 917 O O . ASP A 1 122 ? -12.062 23.703 11.961 1 98.62 122 ASP A O 1
ATOM 921 N N . LEU A 1 123 ? -10.508 24.141 10.445 1 98.38 123 LEU A N 1
ATOM 922 C CA . LEU A 1 123 ? -9.398 23.469 11.102 1 98.38 123 LEU A CA 1
ATOM 923 C C . LEU A 1 123 ? -8.094 24.234 10.883 1 98.38 123 LEU A C 1
ATOM 925 O O . LEU A 1 123 ? -7.871 24.797 9.812 1 98.38 123 LEU A O 1
ATOM 929 N N . ILE A 1 124 ? -7.289 24.344 11.953 1 98.88 124 ILE A N 1
ATOM 930 C CA . ILE A 1 124 ? -5.957 24.938 11.852 1 98.88 124 ILE A CA 1
ATOM 931 C C . ILE A 1 124 ? -4.906 23.828 11.82 1 98.88 124 ILE A C 1
ATOM 933 O O . ILE A 1 124 ? -4.895 22.953 12.688 1 98.88 124 ILE A O 1
ATOM 937 N N . ASN A 1 125 ? -4.133 23.75 10.797 1 98.81 125 ASN A N 1
ATOM 938 C CA . ASN A 1 125 ? -2.967 22.891 10.68 1 98.81 125 ASN A CA 1
ATOM 939 C C . ASN A 1 125 ? -1.665 23.656 10.836 1 98.81 125 ASN A C 1
ATOM 941 O O . ASN A 1 125 ? -1.275 24.422 9.938 1 98.81 125 ASN A O 1
ATOM 945 N N . ASP A 1 126 ? -0.973 23.484 11.953 1 98.56 126 ASP A N 1
ATOM 946 C CA . ASP A 1 126 ? 0.174 24.328 12.273 1 98.56 126 ASP A CA 1
ATOM 947 C C . ASP A 1 126 ? 1.439 23.5 12.453 1 98.56 126 ASP A C 1
ATOM 949 O O . ASP A 1 126 ? 1.584 22.781 13.445 1 98.56 126 ASP A O 1
ATOM 953 N N . ILE A 1 127 ? 2.404 23.672 11.602 1 97.19 127 ILE A N 1
ATOM 954 C CA . ILE A 1 127 ? 3.629 22.875 11.602 1 97.19 127 ILE A CA 1
ATOM 955 C C . ILE A 1 127 ? 4.504 23.266 12.789 1 97.19 127 ILE A C 1
ATOM 957 O O . ILE A 1 127 ? 5.469 22.578 13.117 1 97.19 127 ILE A O 1
ATOM 961 N N . LYS A 1 128 ? 4.148 24.391 13.5 1 97.06 128 LYS A N 1
ATOM 962 C CA . LYS A 1 128 ? 4.938 24.812 14.648 1 97.06 128 LYS A CA 1
ATOM 963 C C . LYS A 1 128 ? 4.199 24.531 15.953 1 97.06 128 LYS A C 1
ATOM 965 O O . LYS A 1 128 ? 4.633 24.969 17.031 1 97.06 128 LYS A O 1
ATOM 970 N N . ALA A 1 129 ? 3.057 23.938 15.867 1 98.44 129 ALA A N 1
ATOM 971 C CA . ALA A 1 129 ? 2.287 23.5 17.031 1 98.44 129 ALA A CA 1
ATOM 972 C C . ALA A 1 129 ? 1.943 24.672 17.938 1 98.44 129 ALA A C 1
ATOM 974 O O . ALA A 1 129 ? 2.088 24.562 19.156 1 98.44 129 ALA A O 1
ATOM 975 N N . LEU A 1 130 ? 1.591 25.719 17.328 1 98.38 130 LEU A N 1
ATOM 976 C CA . LEU A 1 130 ? 1.096 26.906 18.016 1 98.38 130 LEU A CA 1
ATOM 977 C C . LEU A 1 130 ? 2.18 27.516 18.906 1 98.38 130 LEU A C 1
ATOM 979 O O . LEU A 1 130 ? 1.888 28.047 19.969 1 98.38 130 LEU A O 1
ATOM 983 N N . SER A 1 131 ? 3.391 27.375 18.469 1 97 131 SER A N 1
ATOM 984 C CA . SER A 1 131 ? 4.48 27.938 19.266 1 97 131 SER A CA 1
ATOM 985 C C . SER A 1 131 ? 4.766 29.391 18.875 1 97 131 SER A C 1
ATOM 987 O O . SER A 1 131 ? 5.453 30.109 19.609 1 97 131 SER A O 1
ATOM 989 N N . GLU A 1 132 ? 4.289 29.875 17.734 1 96.38 132 GLU A N 1
ATOM 990 C CA . GLU A 1 132 ? 4.492 31.266 17.312 1 96.38 132 GLU A CA 1
ATOM 991 C C . GLU A 1 132 ? 3.691 32.219 18.188 1 96.38 132 GLU A C 1
ATOM 993 O O . GLU A 1 132 ? 2.678 31.844 18.766 1 96.38 132 GLU A O 1
ATOM 998 N N . GLU A 1 133 ? 4.176 33.375 18.203 1 96.69 133 GLU A N 1
ATOM 999 C CA . GLU A 1 133 ? 3.543 34.406 19.031 1 96.69 133 GLU A CA 1
ATOM 1000 C C . GLU A 1 133 ? 2.068 34.562 18.672 1 96.69 133 GLU A C 1
ATOM 1002 O O . GLU A 1 133 ? 1.724 34.75 17.516 1 96.69 133 GLU A O 1
ATOM 1007 N N . GLY A 1 134 ? 1.21 34.406 19.688 1 98.19 134 GLY A N 1
ATOM 1008 C CA . GLY A 1 134 ? -0.212 34.688 19.547 1 98.19 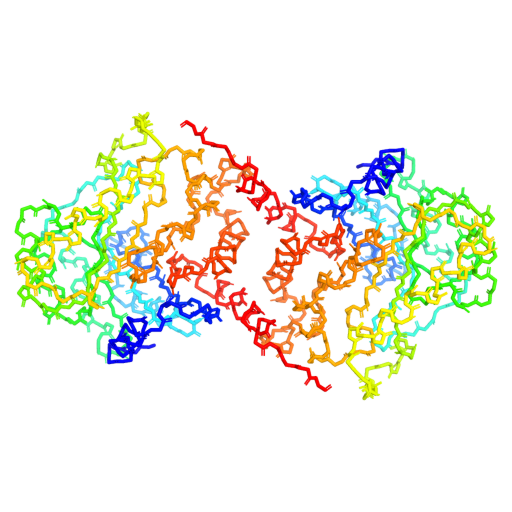134 GLY A CA 1
ATOM 1009 C C . GLY A 1 134 ? -0.989 33.5 18.984 1 98.19 134 GLY A C 1
ATOM 1010 O O . GLY A 1 134 ? -2.221 33.5 19.031 1 98.19 134 GLY A O 1
ATOM 1011 N N . ALA A 1 135 ? -0.304 32.562 18.484 1 98.56 135 ALA A N 1
ATOM 1012 C CA . ALA A 1 135 ? -0.964 31.438 17.812 1 98.56 135 ALA A CA 1
ATOM 1013 C C . ALA A 1 135 ? -1.833 30.641 18.797 1 98.56 135 ALA A C 1
ATOM 1015 O O . ALA A 1 135 ? -2.994 30.344 18.5 1 98.56 135 ALA A O 1
ATOM 1016 N N . LEU A 1 136 ? -1.267 30.344 19.938 1 98.69 136 LEU A N 1
ATOM 1017 C CA . LEU A 1 136 ? -1.982 29.562 20.938 1 98.69 136 LEU A CA 1
ATOM 1018 C C . LEU A 1 136 ? -3.238 30.281 21.406 1 98.69 136 LEU A C 1
ATOM 1020 O O . LEU A 1 136 ? -4.328 29.703 21.422 1 98.69 136 LEU A O 1
ATOM 1024 N N . ALA A 1 137 ? -3.088 31.5 21.781 1 98.56 137 ALA A N 1
ATOM 1025 C CA . ALA A 1 137 ? -4.219 32.281 22.25 1 98.56 137 ALA A CA 1
ATOM 1026 C C . ALA A 1 137 ? -5.285 32.406 21.172 1 98.56 137 ALA A C 1
ATOM 1028 O O . ALA A 1 137 ? -6.48 32.312 21.453 1 98.56 137 ALA A O 1
ATOM 1029 N N . THR A 1 138 ? -4.828 32.688 19.969 1 98.75 138 THR A N 1
ATOM 1030 C CA . THR A 1 138 ? -5.746 32.812 18.844 1 98.75 138 THR A CA 1
ATOM 1031 C C . THR A 1 138 ? -6.516 31.516 18.609 1 98.75 138 THR A C 1
ATOM 1033 O O . THR A 1 138 ? -7.742 31.531 18.469 1 98.75 138 THR A O 1
ATOM 1036 N N . ALA A 1 139 ? -5.836 30.422 18.562 1 98.75 139 ALA A N 1
ATOM 1037 C CA . ALA A 1 139 ? -6.477 29.125 18.359 1 98.75 139 ALA A CA 1
ATOM 1038 C C . ALA A 1 139 ? -7.512 28.844 19.438 1 98.75 139 ALA A C 1
ATOM 1040 O O . ALA A 1 139 ? -8.609 28.359 19.156 1 98.75 139 ALA A O 1
ATOM 1041 N N . ALA A 1 140 ? -7.145 29.094 20.672 1 98.62 140 ALA A N 1
ATOM 1042 C CA . ALA A 1 140 ? -8.062 28.891 21.797 1 98.62 140 ALA A CA 1
ATOM 1043 C C . ALA A 1 140 ? -9.328 29.719 21.625 1 98.62 140 ALA A C 1
ATOM 1045 O O . ALA A 1 140 ? -10.438 29.234 21.891 1 98.62 140 ALA A O 1
ATOM 1046 N N . GLU A 1 141 ? -9.148 30.906 21.234 1 98.5 141 GLU A N 1
ATOM 1047 C CA . GLU A 1 141 ? -10.266 31.828 21.031 1 98.5 141 GLU A CA 1
ATOM 1048 C C . GLU A 1 141 ? -11.172 31.359 19.906 1 98.5 141 GLU A C 1
ATOM 1050 O O . GLU A 1 141 ? -12.398 31.453 20.016 1 98.5 141 GLU A O 1
ATOM 1055 N N . LEU A 1 142 ? -10.609 30.906 18.828 1 98.5 142 LEU A N 1
ATOM 1056 C CA . LEU A 1 142 ? -11.344 30.531 17.625 1 98.5 142 LEU A CA 1
ATOM 1057 C C . LEU A 1 142 ? -12.141 29.25 17.828 1 98.5 142 LEU A C 1
ATOM 1059 O O . LEU A 1 142 ? -13.117 29 17.141 1 98.5 142 LEU A O 1
ATOM 1063 N N . ASN A 1 143 ? -11.688 28.375 18.719 1 97.81 143 ASN A N 1
ATOM 1064 C CA . ASN A 1 143 ? -12.383 27.172 19.141 1 97.81 143 ASN A CA 1
ATOM 1065 C C . ASN A 1 143 ? -12.656 26.234 17.969 1 97.81 143 ASN A C 1
ATOM 1067 O O . ASN A 1 143 ? -13.773 25.75 17.812 1 97.81 143 ASN A O 1
ATOM 1071 N N . VAL A 1 144 ? -11.75 26.094 17.031 1 98.38 144 VAL A N 1
ATOM 1072 C CA . VAL A 1 144 ? -11.773 25.094 15.977 1 98.38 144 VAL A CA 1
ATOM 1073 C C . VAL A 1 144 ? -10.703 24.031 16.25 1 98.38 144 VAL A C 1
ATOM 1075 O O . VAL A 1 144 ? -9.758 24.281 17 1 98.38 144 VAL A O 1
ATOM 1078 N N . PRO A 1 145 ? -10.875 22.781 15.664 1 98.81 145 PRO A N 1
ATOM 1079 C CA . PRO A 1 145 ? -9.836 21.766 15.828 1 98.81 145 PRO A CA 1
ATOM 1080 C C . PRO A 1 145 ? -8.461 22.25 15.344 1 98.81 145 PRO A C 1
ATOM 1082 O O . PRO A 1 145 ? -8.383 23.094 14.453 1 98.81 145 PRO A O 1
ATOM 1085 N N . VAL A 1 146 ? -7.41 21.703 15.969 1 98.88 146 VAL A N 1
ATOM 1086 C CA . VAL A 1 146 ? -6.039 22.094 15.664 1 98.88 146 VAL A CA 1
ATOM 1087 C C . VAL A 1 146 ? -5.164 20.859 15.5 1 98.88 146 VAL A C 1
ATOM 1089 O O . VAL A 1 146 ? -5.215 19.938 16.328 1 98.88 146 VAL A O 1
ATOM 1092 N N . CYS A 1 147 ? -4.418 20.844 14.414 1 98.88 147 CYS A N 1
ATOM 1093 C CA . CYS A 1 147 ? -3.375 19.828 14.234 1 98.88 147 CYS A CA 1
ATOM 1094 C C . CYS A 1 147 ? -2.016 20.375 14.664 1 98.88 147 CYS A C 1
ATOM 1096 O O . CYS A 1 147 ? -1.561 21.391 14.148 1 98.88 147 CYS A O 1
ATOM 1098 N N . LEU A 1 148 ? -1.4 19.688 15.602 1 98.81 148 LEU A N 1
ATOM 1099 C CA . LEU A 1 148 ? -0.095 20.047 16.141 1 98.81 148 LEU A CA 1
ATOM 1100 C C . LEU A 1 148 ? 0.998 19.156 15.57 1 98.81 148 LEU A C 1
ATOM 1102 O O . LEU A 1 148 ? 0.983 17.938 15.773 1 98.81 148 LEU A O 1
ATOM 1106 N N . MET A 1 149 ? 1.933 19.797 14.914 1 98.56 149 MET A N 1
ATOM 1107 C CA . MET A 1 149 ? 3.002 18.984 14.328 1 98.56 149 MET A CA 1
ATOM 1108 C C . MET A 1 149 ? 4.297 19.141 15.117 1 98.56 149 MET A C 1
ATOM 1110 O O . MET A 1 149 ? 4.586 20.219 15.641 1 98.56 149 MET A O 1
ATOM 1114 N N . HIS A 1 150 ? 5.023 18.078 15.227 1 97.88 150 HIS A N 1
ATOM 1115 C CA . HIS A 1 150 ? 6.387 18.172 15.734 1 97.88 150 HIS A CA 1
ATOM 1116 C C . HIS A 1 150 ? 7.363 18.547 14.617 1 97.88 150 HIS A C 1
ATOM 1118 O O . HIS A 1 150 ? 7.348 17.953 13.547 1 97.88 150 HIS A O 1
ATOM 1124 N N . MET A 1 151 ? 8.156 19.5 14.875 1 94.06 151 MET A N 1
ATOM 1125 C CA . MET A 1 151 ? 9.219 19.922 13.969 1 94.06 151 MET A CA 1
ATOM 1126 C C . MET A 1 151 ? 10.453 20.375 14.742 1 94.06 151 MET A C 1
ATOM 1128 O O . MET A 1 151 ? 10.336 21.062 15.758 1 94.06 151 MET A O 1
ATOM 1132 N N . LYS A 1 152 ? 11.594 19.859 14.383 1 89.69 152 LYS A N 1
ATOM 1133 C CA . LYS A 1 152 ? 12.828 20.406 14.93 1 89.69 152 LYS A CA 1
ATOM 1134 C C . LYS A 1 152 ? 13.422 21.469 14 1 89.69 152 LYS A C 1
ATOM 1136 O O . LYS A 1 152 ? 13.648 21.188 12.82 1 89.69 152 LYS A O 1
ATOM 1141 N N . GLY A 1 153 ? 13.633 22.609 14.555 1 85.75 153 GLY A N 1
ATOM 1142 C CA . GLY A 1 153 ? 14.195 23.688 13.742 1 85.75 153 GLY A CA 1
ATOM 1143 C C . GLY A 1 153 ? 13.148 24.422 12.93 1 85.75 153 GLY A C 1
ATOM 1144 O O . GLY A 1 153 ? 12.008 24.578 13.375 1 85.75 153 GLY A O 1
ATOM 1145 N N . ILE A 1 154 ? 13.641 25.047 11.836 1 80.62 154 ILE A N 1
ATOM 1146 C CA . ILE A 1 154 ? 12.75 25.781 10.938 1 80.62 154 ILE A CA 1
ATOM 1147 C C . ILE A 1 154 ? 12.883 25.234 9.516 1 80.62 154 ILE A C 1
ATOM 1149 O O . ILE A 1 154 ? 13.938 24.703 9.148 1 80.62 154 ILE A O 1
ATOM 1153 N N . PRO A 1 155 ? 11.82 25.359 8.711 1 79.69 155 PRO A N 1
ATOM 1154 C CA . PRO A 1 155 ? 11.797 24.75 7.379 1 79.69 155 PRO A CA 1
ATOM 1155 C C . PRO A 1 155 ? 13.031 25.094 6.547 1 79.69 155 PRO A C 1
ATOM 1157 O O . PRO A 1 155 ? 13.57 24.234 5.84 1 79.69 155 PRO A O 1
ATOM 1160 N N . GLU A 1 156 ? 13.523 26.219 6.703 1 78.5 156 GLU A N 1
ATOM 1161 C CA . GLU A 1 156 ? 14.633 26.703 5.887 1 78.5 156 GLU A CA 1
ATOM 1162 C C . GLU A 1 156 ? 15.898 25.891 6.133 1 78.5 156 GLU A C 1
ATOM 1164 O O . GLU A 1 156 ? 16.688 25.656 5.211 1 78.5 156 GLU A O 1
ATOM 1169 N N . THR A 1 157 ? 16.094 25.266 7.445 1 82.06 157 THR A N 1
ATOM 1170 C CA . THR A 1 157 ? 17.406 24.703 7.773 1 82.06 157 THR A CA 1
ATOM 1171 C C . THR A 1 157 ? 17.25 23.375 8.508 1 82.06 157 THR A C 1
ATOM 1173 O O . THR A 1 157 ? 18.234 22.734 8.836 1 82.06 157 THR A O 1
ATOM 1176 N N . MET A 1 158 ? 16.094 22.969 8.656 1 82.62 158 MET A N 1
ATOM 1177 C CA . MET A 1 158 ? 15.82 21.859 9.57 1 82.62 158 MET A CA 1
ATOM 1178 C C . MET A 1 158 ? 16.422 20.562 9.055 1 82.62 158 MET A C 1
ATOM 1180 O O . MET A 1 158 ? 16.672 19.641 9.828 1 82.62 158 MET A O 1
ATOM 1184 N N . GLN A 1 159 ? 16.719 20.469 7.836 1 82.19 159 GLN A N 1
ATOM 1185 C CA . GLN A 1 159 ? 17.219 19.203 7.297 1 82.19 159 GLN A CA 1
ATOM 1186 C C . GLN A 1 159 ? 18.75 19.156 7.352 1 82.19 159 GLN A C 1
ATOM 1188 O O . GLN A 1 159 ? 19.344 18.125 7.059 1 82.19 159 GLN A O 1
ATOM 1193 N N . GLU A 1 160 ? 19.203 20.297 7.781 1 83.56 160 GLU A N 1
ATOM 1194 C CA . GLU A 1 160 ? 20.641 20.344 7.953 1 83.56 160 GLU A CA 1
ATOM 1195 C C . GLU A 1 160 ? 21.062 19.625 9.242 1 83.56 160 GLU A C 1
ATOM 1197 O O . GLU A 1 160 ? 21.125 20.25 10.305 1 83.56 160 GLU A O 1
ATOM 1202 N N . ASN A 1 161 ? 21.312 18.422 9.258 1 79.62 161 ASN A N 1
ATOM 1203 C CA . ASN A 1 161 ? 21.828 17.531 10.289 1 79.62 161 ASN A CA 1
ATOM 1204 C C . ASN A 1 161 ? 20.891 17.469 11.5 1 79.62 161 ASN A C 1
ATOM 1206 O O . ASN A 1 161 ? 21.281 17.828 12.609 1 79.62 161 ASN A O 1
ATOM 1210 N N . PRO A 1 162 ? 19.688 17.094 11.227 1 84.44 162 PRO A N 1
ATOM 1211 C CA . PRO A 1 162 ? 18.797 16.938 12.391 1 84.44 162 PRO A CA 1
ATOM 1212 C C . PRO A 1 162 ? 19.344 15.961 13.422 1 84.44 162 PRO A C 1
ATOM 1214 O O . PRO A 1 162 ? 19.797 14.867 13.07 1 84.44 162 PRO A O 1
ATOM 1217 N N . TYR A 1 163 ? 19.406 16.406 14.703 1 84.62 163 TYR A N 1
ATOM 1218 C CA . TYR A 1 163 ? 19.969 15.609 15.781 1 84.62 163 TYR A CA 1
ATOM 1219 C C . TYR A 1 163 ? 18.922 15.32 16.859 1 84.62 163 TYR A C 1
ATOM 1221 O O . TYR A 1 163 ? 18.234 16.219 17.312 1 84.62 163 TYR A O 1
ATOM 1229 N N . TYR A 1 164 ? 18.781 14.094 17.203 1 88.56 164 TYR A N 1
ATOM 1230 C CA . TYR A 1 164 ? 17.953 13.617 18.312 1 88.56 164 TYR A CA 1
ATOM 1231 C C . TYR A 1 164 ? 18.812 12.914 19.359 1 88.56 164 TYR A C 1
ATOM 1233 O O . TYR A 1 164 ? 19.516 11.961 19.062 1 88.56 164 TYR A O 1
ATOM 1241 N N . SER A 1 165 ? 18.75 13.391 20.594 1 84.88 165 SER A N 1
ATOM 1242 C CA . SER A 1 165 ? 19.594 12.883 21.656 1 84.88 165 SER A CA 1
ATOM 1243 C C . SER A 1 165 ? 19.125 11.516 22.141 1 84.88 165 SER A C 1
ATOM 1245 O O . SER A 1 165 ? 19.891 10.758 22.734 1 84.88 165 SER A O 1
ATOM 1247 N N . LYS A 1 166 ? 17.922 11.281 21.953 1 91.25 166 LYS A N 1
ATOM 1248 C CA . LYS A 1 166 ? 17.312 9.992 22.25 1 91.25 166 LYS A CA 1
ATOM 1249 C C . LYS A 1 166 ? 16.516 9.453 21.078 1 91.25 166 LYS A C 1
ATOM 1251 O O . LYS A 1 166 ? 16.641 9.961 19.953 1 91.25 166 LYS A O 1
ATOM 1256 N N . ASP A 1 167 ? 15.828 8.438 21.375 1 95.12 167 ASP A N 1
ATOM 1257 C CA . ASP A 1 167 ? 14.922 7.883 20.375 1 95.12 167 ASP A CA 1
ATOM 1258 C C . ASP A 1 167 ? 13.953 8.938 19.859 1 95.12 167 ASP A C 1
ATOM 1260 O O . ASP A 1 167 ? 13.312 9.633 20.656 1 95.12 167 ASP A O 1
ATOM 1264 N N . VAL A 1 168 ? 13.938 9.109 18.547 1 96.75 168 VAL A N 1
ATOM 1265 C CA . VAL A 1 168 ? 13.141 10.164 17.922 1 96.75 168 VAL A CA 1
ATOM 1266 C C . VAL A 1 168 ? 11.68 10.016 18.328 1 96.75 168 VAL A C 1
ATOM 1268 O O . VAL A 1 168 ? 10.984 11.016 18.547 1 96.75 168 VAL A O 1
ATOM 1271 N N . VAL A 1 169 ? 11.18 8.797 18.469 1 98.06 169 VAL A N 1
ATOM 1272 C CA . VAL A 1 169 ? 9.797 8.562 18.859 1 98.06 169 VAL A CA 1
ATOM 1273 C C . VAL A 1 169 ? 9.57 9.031 20.297 1 98.06 169 VAL A C 1
ATOM 1275 O O . VAL A 1 169 ? 8.57 9.68 20.594 1 98.06 169 VAL A O 1
ATOM 1278 N N . ASP A 1 170 ? 10.523 8.75 21.141 1 97.69 170 ASP A N 1
ATOM 1279 C CA . ASP A 1 170 ? 10.422 9.172 22.531 1 97.69 170 ASP A CA 1
ATOM 1280 C C . ASP A 1 170 ? 10.438 10.695 22.656 1 97.69 170 ASP A C 1
ATOM 1282 O O . ASP A 1 170 ? 9.656 11.273 23.406 1 97.69 170 ASP A O 1
ATOM 1286 N N . GLU A 1 171 ? 11.289 11.289 21.922 1 97.19 171 GLU A N 1
ATOM 1287 C CA . GLU A 1 171 ? 11.383 12.75 21.984 1 97.19 171 GLU A CA 1
ATOM 1288 C C . GLU A 1 171 ? 10.102 13.398 21.469 1 97.19 171 GLU A C 1
ATOM 1290 O O . GLU A 1 171 ? 9.641 14.398 22.016 1 97.19 171 GLU A O 1
ATOM 1295 N N . ILE A 1 172 ? 9.555 12.883 20.438 1 98.12 172 ILE A N 1
ATOM 1296 C CA . ILE A 1 172 ? 8.32 13.414 19.891 1 98.12 172 ILE A CA 1
ATOM 1297 C C . ILE A 1 172 ? 7.176 13.227 20.891 1 98.12 172 ILE A C 1
ATOM 1299 O O . ILE A 1 172 ? 6.348 14.125 21.062 1 98.12 172 ILE A O 1
ATOM 1303 N N . ASN A 1 173 ? 7.152 12.062 21.531 1 98.44 173 ASN A N 1
ATOM 1304 C CA . ASN A 1 173 ? 6.145 11.836 22.562 1 98.44 173 ASN A CA 1
ATOM 1305 C C . ASN A 1 173 ? 6.254 12.844 23.703 1 98.44 173 ASN A C 1
ATOM 1307 O O . ASN A 1 173 ? 5.246 13.383 24.156 1 98.44 173 ASN A O 1
ATOM 1311 N N . ASP A 1 174 ? 7.516 13.086 24.094 1 98.12 174 ASP A N 1
ATOM 1312 C CA . ASP A 1 174 ? 7.727 14.094 25.125 1 98.12 174 ASP A CA 1
ATOM 1313 C C . ASP A 1 174 ? 7.207 15.453 24.672 1 98.12 174 ASP A C 1
ATOM 1315 O O . ASP A 1 174 ? 6.559 16.156 25.453 1 98.12 174 ASP A O 1
ATOM 1319 N N . PHE A 1 175 ? 7.484 15.789 23.516 1 97.81 175 PHE A N 1
ATOM 1320 C CA . PHE A 1 175 ? 7.012 17.047 22.922 1 97.81 175 PHE A CA 1
ATOM 1321 C C . PHE A 1 175 ? 5.492 17.109 22.938 1 97.81 175 PHE A C 1
ATOM 1323 O O . PHE A 1 175 ? 4.914 18.125 23.328 1 97.81 175 PHE A O 1
ATOM 1330 N N . PHE A 1 176 ? 4.797 16.016 22.516 1 98.62 176 PHE A N 1
ATOM 1331 C CA . PHE A 1 176 ? 3.342 15.992 22.438 1 98.62 176 PHE A CA 1
ATOM 1332 C C . PHE A 1 176 ? 2.732 16.141 23.828 1 98.62 176 PHE A C 1
ATOM 1334 O O . PHE A 1 176 ? 1.738 16.844 24 1 98.62 176 PHE A O 1
ATOM 1341 N N . ILE A 1 177 ? 3.33 15.516 24.828 1 98.5 177 ILE A N 1
ATOM 1342 C CA . ILE A 1 177 ? 2.83 15.625 26.203 1 98.5 177 ILE A CA 1
ATOM 1343 C C . ILE A 1 177 ? 2.82 17.094 26.625 1 98.5 177 ILE A C 1
ATOM 1345 O O . ILE A 1 177 ? 1.795 17.609 27.078 1 98.5 177 ILE A O 1
ATOM 1349 N N . ASP A 1 178 ? 3.912 17.703 26.406 1 98.38 178 ASP A N 1
ATOM 1350 C CA . ASP A 1 178 ? 4.059 19.109 26.781 1 98.38 178 ASP A CA 1
ATOM 1351 C C . ASP A 1 178 ? 3.088 19.984 26.016 1 98.38 178 ASP A C 1
ATOM 1353 O O . ASP A 1 178 ? 2.398 20.828 26.594 1 98.38 178 ASP A O 1
ATOM 1357 N N . ARG A 1 179 ? 3.014 19.797 24.734 1 98.19 179 ARG A N 1
ATOM 1358 C CA . ARG A 1 179 ? 2.217 20.672 23.859 1 98.19 179 ARG A CA 1
ATOM 1359 C C . ARG A 1 179 ? 0.727 20.484 24.141 1 98.19 179 ARG A C 1
ATOM 1361 O O . ARG A 1 179 ? -0.029 21.469 24.141 1 98.19 179 ARG A O 1
ATOM 1368 N N . ILE A 1 180 ? 0.273 19.25 24.312 1 98.44 180 ILE A N 1
ATOM 1369 C CA . ILE A 1 180 ? -1.118 18.953 24.641 1 98.44 180 ILE A CA 1
ATOM 1370 C C . ILE A 1 180 ? -1.509 19.688 25.922 1 98.44 180 ILE A C 1
ATOM 1372 O O . ILE A 1 180 ? -2.543 20.344 25.984 1 98.44 180 ILE A O 1
ATOM 1376 N N . GLU A 1 181 ? -0.655 19.609 26.891 1 98.5 181 GLU A N 1
ATOM 1377 C CA . GLU A 1 181 ? -0.924 20.25 28.172 1 98.5 181 GLU A CA 1
ATOM 1378 C C . GLU A 1 181 ? -1.071 21.766 28.016 1 98.5 181 GLU A C 1
ATOM 1380 O O . GLU A 1 181 ? -1.994 22.359 28.562 1 98.5 181 GLU A O 1
ATOM 1385 N N . ARG A 1 182 ? -0.219 22.328 27.281 1 98.44 182 ARG A N 1
ATOM 1386 C CA . ARG A 1 182 ? -0.264 23.781 27.047 1 98.44 182 ARG A CA 1
ATOM 1387 C C . ARG A 1 182 ? -1.548 24.172 26.328 1 98.44 182 ARG A C 1
ATOM 1389 O O . ARG A 1 182 ? -2.152 25.203 26.656 1 98.44 182 ARG A O 1
ATOM 1396 N N . CYS A 1 183 ? -1.928 23.406 25.375 1 98.69 183 CYS A N 1
ATOM 1397 C CA . CYS A 1 183 ? -3.143 23.688 24.609 1 98.69 183 CYS A CA 1
ATOM 1398 C C . CYS A 1 183 ? -4.375 23.594 25.5 1 98.69 183 CYS A C 1
ATOM 1400 O O . CYS A 1 183 ? -5.238 24.469 25.484 1 98.69 183 CYS A O 1
ATOM 1402 N N . ILE A 1 184 ? -4.414 22.547 26.312 1 98.25 184 ILE A N 1
ATOM 1403 C CA . ILE A 1 184 ? -5.551 22.328 27.203 1 98.25 184 ILE A CA 1
ATOM 1404 C C . ILE A 1 184 ? -5.617 23.469 28.234 1 98.25 184 ILE A C 1
ATOM 1406 O O . ILE A 1 184 ? -6.688 24.016 28.5 1 98.25 184 ILE A O 1
ATOM 1410 N N . HIS A 1 185 ? -4.492 23.859 28.734 1 98.31 185 HIS A N 1
ATOM 1411 C CA . HIS A 1 185 ? -4.426 24.938 29.703 1 98.31 185 HIS A CA 1
ATOM 1412 C C . HIS A 1 185 ? -4.887 26.266 29.109 1 98.31 185 HIS A C 1
ATOM 1414 O O . HIS A 1 185 ? -5.461 27.094 29.797 1 98.31 185 HIS A O 1
ATOM 1420 N N . ALA A 1 186 ? -4.652 26.406 27.859 1 98.31 186 ALA A N 1
ATOM 1421 C CA . ALA A 1 186 ? -5.027 27.641 27.156 1 98.31 186 ALA A CA 1
ATOM 1422 C C . ALA A 1 186 ? -6.516 27.641 26.828 1 98.31 186 ALA A C 1
ATOM 1424 O O . ALA A 1 186 ? -7.059 28.672 26.406 1 98.31 186 ALA A O 1
ATOM 1425 N N . GLY A 1 187 ? -7.156 26.469 26.969 1 98.25 187 GLY A N 1
ATOM 1426 C CA . GLY A 1 187 ? -8.602 26.438 26.797 1 98.25 187 GLY A CA 1
ATOM 1427 C C . GLY A 1 187 ? -9.039 25.641 25.578 1 98.25 187 GLY A C 1
ATOM 1428 O O . GLY A 1 187 ? -10.234 25.594 25.266 1 98.25 187 GLY A O 1
ATOM 1429 N N . ILE A 1 188 ? -8.188 25.047 24.875 1 98.38 188 ILE A N 1
ATOM 1430 C CA . ILE A 1 188 ? -8.547 24.203 23.734 1 98.38 188 ILE A CA 1
ATOM 1431 C C . ILE A 1 188 ? -9.031 22.844 24.219 1 98.38 188 ILE A C 1
ATOM 1433 O O . ILE A 1 188 ? -8.367 22.203 25.031 1 98.38 188 ILE A O 1
ATOM 1437 N N . ALA A 1 189 ? -10.227 22.438 23.766 1 97.12 189 ALA A N 1
ATOM 1438 C CA . ALA A 1 189 ? -10.742 21.125 24.141 1 97.12 189 ALA A CA 1
ATOM 1439 C C . ALA A 1 189 ? -9.828 20.016 23.656 1 97.12 189 ALA A C 1
ATOM 1441 O O . ALA A 1 189 ? -9.312 20.078 22.531 1 97.12 189 ALA A O 1
ATOM 1442 N N . SER A 1 190 ? -9.648 19 24.453 1 96.38 190 SER A N 1
ATOM 1443 C CA . SER A 1 190 ? -8.766 17.906 24.109 1 96.38 190 SER A CA 1
ATOM 1444 C C . SER A 1 190 ? -9.227 17.219 22.828 1 96.38 190 SER A C 1
ATOM 1446 O O . SER A 1 190 ? -8.398 16.828 21.984 1 96.38 190 SER A O 1
ATOM 1448 N N . GLN A 1 191 ? -10.531 17.047 22.656 1 95.31 191 GLN A N 1
ATOM 1449 C CA . GLN A 1 191 ? -11.078 16.328 21.5 1 95.31 191 GLN A CA 1
ATOM 1450 C C . GLN A 1 191 ? -10.859 17.125 20.219 1 95.31 191 GLN A C 1
ATOM 1452 O O . GLN A 1 191 ? -11.062 16.594 19.125 1 95.31 191 GLN A O 1
ATOM 1457 N N . HIS A 1 192 ? -10.352 18.375 20.297 1 97.5 192 HIS A N 1
ATOM 1458 C CA . HIS A 1 192 ? -10.102 19.219 19.141 1 97.5 192 HIS A CA 1
ATOM 1459 C C . HIS A 1 192 ? -8.656 19.109 18.672 1 97.5 192 HIS A C 1
ATOM 1461 O O . HIS A 1 192 ? -8.266 19.734 17.688 1 97.5 192 HIS A O 1
ATOM 1467 N N . LEU A 1 193 ? -7.906 18.266 19.375 1 98.56 193 LEU A N 1
ATOM 1468 C CA . LEU A 1 193 ? -6.484 18.188 19.047 1 98.56 193 LEU A CA 1
ATOM 1469 C C . LEU A 1 193 ? -6.195 17 18.141 1 98.56 193 LEU A C 1
ATOM 1471 O O . LEU A 1 193 ? -6.77 15.922 18.328 1 98.56 193 LEU A O 1
ATOM 1475 N N . ILE A 1 194 ? -5.367 17.203 17.141 1 98.69 194 ILE A N 1
ATOM 1476 C CA . ILE A 1 194 ? -4.797 16.219 16.234 1 98.69 194 ILE A CA 1
ATOM 1477 C C . ILE A 1 194 ? -3.271 16.297 16.281 1 98.69 194 ILE A C 1
ATOM 1479 O O . ILE A 1 194 ? -2.699 17.375 16.391 1 98.69 194 ILE A O 1
ATOM 1483 N N . LEU A 1 195 ? -2.611 15.141 16.219 1 98.75 195 LEU A N 1
ATOM 1484 C CA . LEU A 1 195 ? -1.156 15.125 16.328 1 98.75 195 LEU A CA 1
ATOM 1485 C C . LEU A 1 195 ? -0.518 14.688 15.023 1 98.75 195 LEU A C 1
ATOM 1487 O O . LEU A 1 195 ? -1.001 13.758 14.367 1 98.75 195 LEU A O 1
ATOM 1491 N N . ASP A 1 196 ? 0.499 15.383 14.617 1 98.81 196 ASP A N 1
ATOM 1492 C CA . ASP A 1 196 ? 1.336 15.055 13.469 1 98.81 196 ASP A CA 1
ATOM 1493 C C . ASP A 1 196 ? 2.799 14.914 13.875 1 98.81 196 ASP A C 1
ATOM 1495 O O . ASP A 1 196 ? 3.455 15.898 14.211 1 98.81 196 ASP A O 1
ATOM 1499 N N . PRO A 1 197 ? 3.355 13.703 13.758 1 98.5 197 PRO A N 1
ATOM 1500 C CA . PRO A 1 197 ? 4.742 13.5 14.18 1 98.5 197 PRO A CA 1
ATOM 1501 C C . PRO A 1 197 ? 5.742 14.25 13.312 1 98.5 197 PRO A C 1
ATOM 1503 O O . PRO A 1 197 ? 6.914 14.375 13.672 1 98.5 197 PRO A O 1
ATOM 1506 N N . GLY A 1 198 ? 5.277 14.719 12.227 1 98 198 GLY A N 1
ATOM 1507 C CA . GLY A 1 198 ? 6.098 15.625 11.438 1 98 198 GLY A CA 1
ATOM 1508 C C . GLY A 1 198 ? 7.09 14.906 10.539 1 98 198 GLY A C 1
ATOM 1509 O O . GLY A 1 198 ? 8.273 15.258 10.508 1 98 198 GLY A O 1
ATOM 1510 N N . PHE A 1 199 ? 6.656 13.844 9.805 1 97.12 199 PHE A N 1
ATOM 1511 C CA . PHE A 1 199 ? 7.473 13.148 8.812 1 97.12 199 PHE A CA 1
ATOM 1512 C C . PHE A 1 199 ? 8.156 14.148 7.883 1 97.12 199 PHE A C 1
ATOM 1514 O O . PHE A 1 199 ? 7.484 14.953 7.234 1 97.12 199 PHE A O 1
ATOM 1521 N N . GLY A 1 200 ? 9.469 14.141 7.855 1 94.44 200 GLY A N 1
ATOM 1522 C CA . GLY A 1 200 ? 10.211 14.984 6.934 1 94.44 200 GLY A CA 1
ATOM 1523 C C . GLY A 1 200 ? 10.508 16.359 7.492 1 94.44 200 GLY A C 1
ATOM 1524 O O . GLY A 1 200 ? 11.109 17.188 6.812 1 94.44 200 GLY A O 1
ATOM 1525 N N . PHE A 1 201 ? 10.133 16.656 8.648 1 95.38 201 PHE A N 1
ATOM 1526 C CA . PHE A 1 201 ? 10.359 17.969 9.25 1 95.38 201 PHE A CA 1
ATOM 1527 C C . PHE A 1 201 ? 11.406 17.875 10.352 1 95.38 201 PHE A C 1
ATOM 1529 O O . PHE A 1 201 ? 11.078 17.609 11.508 1 95.38 201 PHE A O 1
ATOM 1536 N N . GLY A 1 202 ? 12.656 18.141 9.93 1 93.94 202 GLY A N 1
ATOM 1537 C CA . GLY A 1 202 ? 13.766 18.062 10.867 1 93.94 202 GLY A CA 1
ATOM 1538 C C . GLY A 1 202 ? 14.117 16.625 11.234 1 93.94 202 GLY A C 1
ATOM 1539 O O . GLY A 1 202 ? 14.438 16.344 12.391 1 93.94 202 GLY A O 1
ATOM 1540 N N . LYS A 1 203 ? 14.016 15.758 10.391 1 95.38 203 LYS A N 1
ATOM 1541 C CA . LYS A 1 203 ? 14.273 14.328 10.578 1 95.38 203 LYS A CA 1
ATOM 1542 C C . LYS A 1 203 ? 15.055 13.75 9.406 1 95.38 203 LYS A C 1
ATOM 1544 O O . LYS A 1 203 ? 14.789 14.094 8.25 1 95.38 203 LYS A O 1
ATOM 1549 N N . SER A 1 204 ? 15.977 12.906 9.703 1 94.94 204 SER A N 1
ATOM 1550 C CA . SER A 1 204 ? 16.703 12.172 8.672 1 94.94 204 SER A CA 1
ATOM 1551 C C . SER A 1 204 ? 15.844 11.078 8.062 1 94.94 204 SER A C 1
ATOM 1553 O O . SER A 1 204 ? 14.734 10.812 8.531 1 94.94 204 SER A O 1
ATOM 1555 N N . VAL A 1 20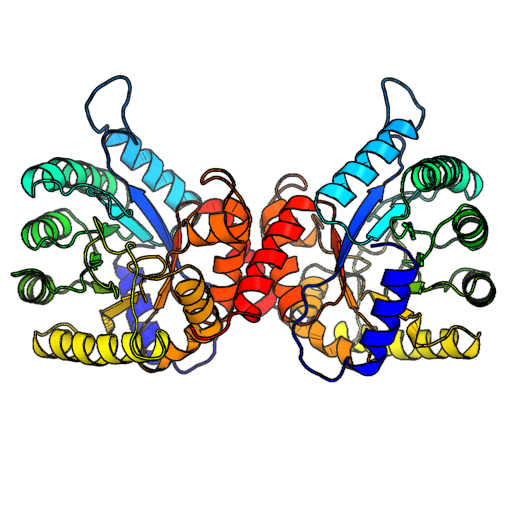5 ? 16.359 10.562 6.953 1 96.44 205 VAL A N 1
ATOM 1556 C CA . VAL A 1 205 ? 15.695 9.422 6.332 1 96.44 205 VAL A CA 1
ATOM 1557 C C . VAL A 1 205 ? 15.477 8.32 7.363 1 96.44 205 VAL A C 1
ATOM 1559 O O . VAL A 1 205 ? 14.367 7.797 7.492 1 96.44 205 VAL A O 1
ATOM 1562 N N . GLN A 1 206 ? 16.469 8.062 8.172 1 96.5 206 GLN A N 1
ATOM 1563 C CA . GLN A 1 206 ? 16.406 7.004 9.172 1 96.5 206 GLN A CA 1
ATOM 1564 C C . GLN A 1 206 ? 15.398 7.348 10.266 1 96.5 206 GLN A C 1
ATOM 1566 O O . GLN A 1 206 ? 14.656 6.48 10.727 1 96.5 206 GLN A O 1
ATOM 1571 N N . HIS A 1 207 ? 15.344 8.609 10.695 1 97.12 207 HIS A N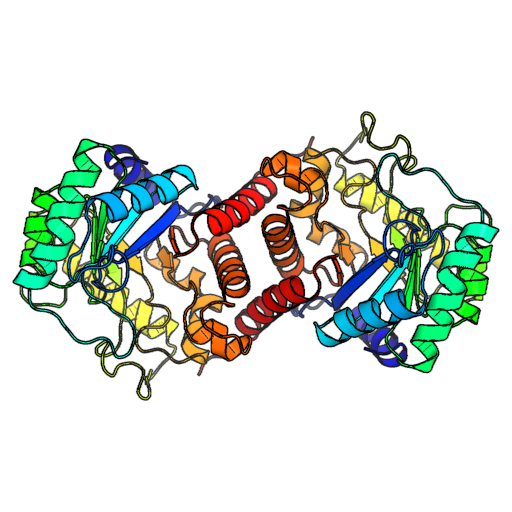 1
ATOM 1572 C CA . HIS A 1 207 ? 14.352 9.047 11.664 1 97.12 207 HIS A CA 1
ATOM 1573 C C . HIS A 1 207 ? 12.938 8.797 11.156 1 97.12 207 HIS A C 1
ATOM 1575 O O . HIS A 1 207 ? 12.094 8.273 11.891 1 97.12 207 HIS A O 1
ATOM 1581 N N . ASN A 1 208 ? 12.75 9.195 9.922 1 98 208 ASN A N 1
ATOM 1582 C CA . ASN A 1 208 ? 11.422 9.062 9.32 1 98 208 ASN A CA 1
ATOM 1583 C C . ASN A 1 208 ? 11 7.605 9.219 1 98 208 ASN A C 1
ATOM 1585 O O . ASN A 1 208 ? 9.852 7.266 9.5 1 98 208 ASN A O 1
ATOM 1589 N N . LEU A 1 209 ? 11.922 6.73 8.781 1 98.38 209 LEU A N 1
ATOM 1590 C CA . LEU A 1 209 ? 11.617 5.309 8.68 1 98.38 209 LEU A CA 1
ATOM 1591 C C . LEU A 1 209 ? 11.312 4.719 10.055 1 98.38 209 LEU A C 1
ATOM 1593 O O . LEU A 1 209 ? 10.336 3.984 10.219 1 98.38 209 LEU A O 1
ATOM 1597 N N . TRP A 1 210 ? 12.086 5.121 11.047 1 98 210 TRP A N 1
ATOM 1598 C CA . TRP A 1 210 ? 11.922 4.633 12.414 1 98 210 TRP A CA 1
ATOM 1599 C C . TRP A 1 210 ? 10.602 5.109 13.008 1 98 210 TRP A C 1
ATOM 1601 O O . TRP A 1 210 ? 9.867 4.324 13.609 1 98 210 TRP A O 1
ATOM 1611 N N . LEU A 1 211 ? 10.312 6.336 12.789 1 97.31 211 LEU A N 1
ATOM 1612 C CA . LEU A 1 211 ? 9.07 6.883 13.328 1 97.31 211 LEU A CA 1
ATOM 1613 C C . LEU A 1 211 ? 7.859 6.215 12.688 1 97.31 211 LEU A C 1
ATOM 1615 O O . LEU A 1 211 ? 6.852 5.973 13.359 1 97.31 211 LEU A O 1
ATOM 1619 N N . THR A 1 212 ? 7.965 5.91 11.406 1 98.38 212 THR A N 1
ATOM 1620 C CA . THR A 1 212 ? 6.863 5.246 10.719 1 98.38 212 THR A CA 1
ATOM 1621 C C . THR A 1 212 ? 6.699 3.814 11.219 1 98.38 212 THR A C 1
ATOM 1623 O O . THR A 1 212 ? 5.582 3.369 11.484 1 98.38 212 THR A O 1
ATOM 1626 N N . LYS A 1 213 ? 7.828 3.141 11.406 1 98 213 LYS A N 1
ATOM 1627 C CA . LYS A 1 213 ? 7.824 1.775 11.922 1 98 213 LYS A CA 1
ATOM 1628 C C . LYS A 1 213 ? 7.105 1.701 13.266 1 98 213 LYS A C 1
ATOM 1630 O O . LYS A 1 213 ? 6.395 0.734 13.547 1 98 213 LYS A O 1
ATOM 1635 N N . HIS A 1 214 ? 7.246 2.75 14.055 1 98.06 214 HIS A N 1
ATOM 1636 C CA . HIS A 1 214 ? 6.73 2.744 15.422 1 98.06 214 HIS A CA 1
ATOM 1637 C C . HIS A 1 214 ? 5.621 3.773 15.594 1 98.06 214 HIS A C 1
ATOM 1639 O O . HIS A 1 214 ? 5.445 4.324 16.688 1 98.06 214 HIS A O 1
ATOM 1645 N N . ILE A 1 215 ? 4.891 4.039 14.578 1 97.5 215 ILE A N 1
ATOM 1646 C CA . ILE A 1 215 ? 3.916 5.125 14.555 1 97.5 215 ILE A CA 1
ATOM 1647 C C . ILE A 1 215 ? 2.826 4.859 15.594 1 97.5 215 ILE A C 1
ATOM 1649 O O . ILE A 1 215 ? 2.25 5.797 16.156 1 97.5 215 ILE A O 1
ATOM 1653 N N . GLN A 1 216 ? 2.529 3.586 15.938 1 94.81 216 GLN A N 1
ATOM 1654 C CA . GLN A 1 216 ? 1.484 3.219 16.891 1 94.81 216 GLN A CA 1
ATOM 1655 C C . GLN A 1 216 ? 1.817 3.715 18.297 1 94.81 216 GLN A C 1
ATOM 1657 O O . GLN A 1 216 ? 0.931 3.828 19.141 1 94.81 216 GLN A O 1
ATOM 1662 N N . ARG A 1 217 ? 3.051 4.004 18.547 1 97.06 217 ARG A N 1
ATOM 1663 C CA . ARG A 1 217 ? 3.477 4.449 19.875 1 97.06 217 ARG A CA 1
ATOM 1664 C C . ARG A 1 217 ? 2.93 5.836 20.188 1 97.06 217 ARG A C 1
ATOM 1666 O O . ARG A 1 217 ? 2.887 6.242 21.359 1 97.06 217 ARG A O 1
ATOM 1673 N N . PHE A 1 218 ? 2.52 6.562 19.219 1 97.06 218 PHE A N 1
ATOM 1674 C CA . PHE A 1 218 ? 1.956 7.887 19.438 1 97.06 218 PHE A CA 1
ATOM 1675 C C . PHE A 1 218 ? 0.492 7.793 19.844 1 97.06 218 PHE A C 1
ATOM 1677 O O . PHE A 1 218 ? -0.106 8.789 20.266 1 97.06 218 PHE A O 1
ATOM 1684 N N . GLN A 1 219 ? -0.089 6.621 19.766 1 93.5 219 GLN A N 1
ATOM 1685 C CA . GLN A 1 219 ? -1.493 6.434 20.125 1 93.5 219 GLN A CA 1
ATOM 1686 C C . GLN A 1 219 ? -1.709 6.566 21.625 1 93.5 219 GLN A C 1
ATOM 1688 O O . GLN A 1 219 ? -2.846 6.688 22.078 1 93.5 219 GLN A O 1
ATOM 1693 N N . GLN A 1 220 ? -0.651 6.59 22.359 1 94.44 220 GLN A N 1
ATOM 1694 C CA . GLN A 1 220 ? -0.734 6.672 23.812 1 94.44 220 GLN A CA 1
ATOM 1695 C C . GLN A 1 220 ? -1.429 7.961 24.25 1 94.44 220 GLN A C 1
ATOM 1697 O O . GLN A 1 220 ? -1.959 8.039 25.359 1 94.44 220 GLN A O 1
ATOM 1702 N N . HIS A 1 221 ? -1.504 8.93 23.391 1 96.19 221 HIS A N 1
ATOM 1703 C CA . HIS A 1 221 ? -2.072 10.219 23.75 1 96.19 221 HIS A CA 1
ATOM 1704 C C . HIS A 1 221 ? -3.588 10.227 23.562 1 96.19 221 HIS A C 1
ATOM 1706 O O . HIS A 1 221 ? -4.262 11.18 23.969 1 96.19 221 HIS A O 1
ATOM 1712 N N . GLY A 1 222 ? -4.168 9.164 22.875 1 94.19 222 GLY A N 1
ATOM 1713 C CA . GLY A 1 222 ? -5.605 9.047 22.688 1 94.19 222 GLY A CA 1
ATOM 1714 C C . GLY A 1 222 ? -6.164 10.055 21.703 1 94.19 222 GLY A C 1
ATOM 1715 O O . GLY A 1 222 ? -7.352 10.383 21.75 1 94.19 222 GLY A O 1
ATOM 1716 N N . LEU A 1 223 ? -5.336 10.648 20.906 1 96.81 223 LEU A N 1
ATOM 1717 C CA . LEU A 1 223 ? -5.711 11.648 19.906 1 96.81 223 LEU A CA 1
ATOM 1718 C C . LEU A 1 223 ? -5.469 11.125 18.5 1 96.81 223 LEU A C 1
ATOM 1720 O O . LEU A 1 223 ? -4.613 10.266 18.281 1 96.81 223 LEU A O 1
ATOM 1724 N N . PRO A 1 224 ? -6.277 11.617 17.516 1 97.06 224 PRO A N 1
ATOM 1725 C CA . PRO A 1 224 ? -6.023 11.188 16.141 1 97.06 224 PRO A CA 1
ATOM 1726 C C . PRO A 1 224 ? -4.637 11.586 15.641 1 97.06 224 PRO A C 1
ATOM 1728 O O . PRO A 1 224 ? -4.156 12.672 15.953 1 97.06 224 PRO A O 1
ATOM 1731 N N . LEU A 1 225 ? -4.004 10.664 14.875 1 97.62 225 LEU A N 1
ATOM 1732 C CA . LEU A 1 225 ? -2.701 10.914 14.273 1 97.62 225 LEU A CA 1
ATOM 1733 C C . LEU A 1 225 ? -2.844 11.25 12.789 1 97.62 225 LEU A C 1
ATOM 1735 O O . LEU A 1 225 ? -3.604 10.602 12.07 1 97.62 225 LEU A O 1
ATOM 1739 N N . LEU A 1 226 ? -2.213 12.32 12.391 1 98.62 226 LEU A N 1
ATOM 1740 C CA . LEU A 1 226 ? -2.09 12.703 10.984 1 98.62 226 LEU A CA 1
ATOM 1741 C C . LEU A 1 226 ? -0.692 12.398 10.461 1 98.62 226 LEU A C 1
ATOM 1743 O O . LEU A 1 226 ? 0.302 12.656 11.141 1 98.62 226 LEU A O 1
ATOM 1747 N N . LEU A 1 227 ? -0.635 11.758 9.297 1 98.62 227 LEU A N 1
ATOM 1748 C CA . LEU A 1 227 ? 0.651 11.5 8.656 1 98.62 227 LEU A CA 1
ATOM 1749 C C . LEU A 1 227 ? 0.668 12.047 7.23 1 98.62 227 LEU A C 1
ATOM 1751 O O . LEU A 1 227 ? -0.206 11.727 6.426 1 98.62 227 LEU A O 1
ATOM 1755 N N . GLY A 1 228 ? 1.571 12.906 6.941 1 98.25 228 GLY A N 1
ATOM 1756 C CA . GLY A 1 228 ? 1.836 13.391 5.598 1 98.25 228 GLY A CA 1
ATOM 1757 C C . GLY A 1 228 ? 3.186 12.953 5.059 1 98.25 228 GLY A C 1
ATOM 1758 O O . GLY A 1 228 ? 4.188 13.641 5.25 1 98.25 228 GLY A O 1
ATOM 1759 N N . ALA A 1 229 ? 3.205 11.867 4.309 1 97 229 ALA A N 1
ATOM 1760 C CA . ALA A 1 229 ? 4.461 11.336 3.781 1 97 229 ALA A CA 1
ATOM 1761 C C . ALA A 1 229 ? 4.496 11.43 2.258 1 97 229 ALA A C 1
ATOM 1763 O O . ALA A 1 229 ? 5.512 11.109 1.636 1 97 229 ALA A O 1
ATOM 1764 N N . SER A 1 230 ? 3.504 11.922 1.641 1 95.31 230 SER A N 1
ATOM 1765 C CA . SER A 1 230 ? 3.346 11.906 0.19 1 95.31 230 SER A CA 1
ATOM 1766 C C . SER A 1 230 ? 4.48 12.664 -0.498 1 95.31 230 SER A C 1
ATOM 1768 O O . SER A 1 230 ? 4.73 13.828 -0.195 1 95.31 230 SER A O 1
ATOM 1770 N N . ARG A 1 231 ? 5.238 11.984 -1.358 1 94.5 231 ARG A N 1
ATOM 1771 C CA . ARG A 1 231 ? 6.234 12.484 -2.299 1 94.5 231 ARG A CA 1
ATOM 1772 C C . ARG A 1 231 ? 7.43 13.086 -1.564 1 94.5 231 ARG A C 1
ATOM 1774 O O . ARG A 1 231 ? 8.234 13.805 -2.16 1 94.5 231 ARG A O 1
ATOM 1781 N N . LYS A 1 232 ? 7.531 12.867 -0.319 1 95.5 232 LYS A N 1
ATOM 1782 C CA . LYS A 1 232 ? 8.602 13.453 0.48 1 95.5 232 LYS A CA 1
ATOM 1783 C C . LYS A 1 232 ? 9.961 12.859 0.103 1 95.5 232 LYS A C 1
ATOM 1785 O O . LYS A 1 232 ? 10.023 11.797 -0.509 1 95.5 232 LYS A O 1
ATOM 1790 N N . SER A 1 233 ? 10.961 13.531 0.452 1 95.19 233 SER A N 1
ATOM 1791 C CA . SER A 1 233 ? 12.312 13.211 0.012 1 95.19 233 SER A CA 1
ATOM 1792 C C . SER A 1 233 ? 12.758 11.859 0.553 1 95.19 233 SER A C 1
ATOM 1794 O O . SER A 1 233 ? 13.539 11.156 -0.09 1 95.19 233 SER A O 1
ATOM 1796 N N . THR A 1 234 ? 12.297 11.461 1.7 1 97.31 234 THR A N 1
ATOM 1797 C CA . THR A 1 234 ? 12.625 10.148 2.244 1 97.31 234 THR A CA 1
ATOM 1798 C C . THR A 1 234 ? 12.258 9.047 1.252 1 97.31 234 THR A C 1
ATOM 1800 O O . THR A 1 234 ? 13.023 8.094 1.063 1 97.31 234 THR A O 1
ATOM 1803 N N . LEU A 1 235 ? 11.117 9.141 0.578 1 98.12 235 LEU A N 1
ATOM 1804 C CA . LEU A 1 235 ? 10.688 8.148 -0.403 1 98.12 235 LEU A CA 1
ATOM 1805 C C . LEU A 1 235 ? 11.648 8.102 -1.584 1 98.12 235 LEU A C 1
ATOM 1807 O O . LEU A 1 235 ? 11.984 7.016 -2.068 1 98.12 235 LEU A O 1
ATOM 1811 N N . GLY A 1 236 ? 12.055 9.297 -2.029 1 98 236 GLY A N 1
ATOM 1812 C CA . GLY A 1 236 ? 13.031 9.352 -3.102 1 98 236 GLY A CA 1
ATOM 1813 C C . GLY A 1 236 ? 14.367 8.727 -2.725 1 98 236 GLY A C 1
ATOM 1814 O O . GLY A 1 236 ? 14.977 8.023 -3.531 1 98 236 GLY A O 1
ATOM 1815 N N . ALA A 1 237 ? 14.781 9.031 -1.53 1 97.69 237 ALA A N 1
ATOM 1816 C CA . ALA A 1 237 ? 16.062 8.5 -1.05 1 97.69 237 ALA A CA 1
ATOM 1817 C C . ALA A 1 237 ? 16.016 6.98 -0.978 1 97.69 237 ALA A C 1
ATOM 1819 O O . ALA A 1 237 ? 17 6.312 -1.343 1 97.69 237 ALA A O 1
ATOM 1820 N N . VAL A 1 238 ? 14.945 6.402 -0.541 1 98.31 238 VAL A N 1
ATOM 1821 C CA . VAL A 1 238 ? 14.812 4.961 -0.362 1 98.31 238 VAL A CA 1
ATOM 1822 C C . VAL A 1 238 ? 14.664 4.285 -1.722 1 98.31 238 VAL A C 1
ATOM 1824 O O . VAL A 1 238 ? 15.273 3.244 -1.973 1 98.31 238 VAL A O 1
ATOM 1827 N N . LEU A 1 239 ? 13.938 4.891 -2.641 1 98.56 239 LEU A N 1
ATOM 1828 C CA . LEU A 1 239 ? 13.539 4.215 -3.871 1 98.56 239 LEU A CA 1
ATOM 1829 C C . LEU A 1 239 ? 14.352 4.719 -5.055 1 98.56 239 LEU A C 1
ATOM 1831 O O . LEU A 1 239 ? 14.234 4.195 -6.164 1 98.56 239 LEU A O 1
ATOM 1835 N N . ASN A 1 240 ? 15.188 5.699 -4.797 1 97.94 240 ASN A N 1
ATOM 1836 C CA . ASN A 1 240 ? 15.938 6.344 -5.871 1 97.94 240 ASN A CA 1
ATOM 1837 C C . ASN A 1 240 ? 15.008 6.844 -6.977 1 97.94 240 ASN A C 1
ATOM 1839 O O . ASN A 1 240 ? 15.18 6.484 -8.141 1 97.94 240 ASN A O 1
ATOM 1843 N N . LYS A 1 241 ? 14.031 7.633 -6.586 1 97.69 241 LYS A N 1
ATOM 1844 C CA . LYS A 1 241 ? 13.023 8.148 -7.508 1 97.69 241 LYS A CA 1
ATOM 1845 C C . LYS A 1 241 ? 12.914 9.672 -7.41 1 97.69 241 LYS A C 1
ATOM 1847 O O . LYS A 1 241 ? 12.984 10.234 -6.316 1 97.69 241 LYS A O 1
ATOM 1852 N N . ALA A 1 242 ? 12.719 10.312 -8.492 1 96.88 242 ALA A N 1
ATOM 1853 C CA . ALA A 1 242 ? 12.414 11.742 -8.531 1 96.88 242 ALA A CA 1
ATOM 1854 C C . ALA A 1 242 ? 11.031 12.023 -7.957 1 96.88 242 ALA A C 1
ATOM 1856 O O . ALA A 1 242 ? 10.234 11.102 -7.77 1 96.88 242 ALA A O 1
ATOM 1857 N N . VAL A 1 243 ? 10.758 13.242 -7.605 1 94.69 243 VAL A N 1
ATOM 1858 C CA . VAL A 1 243 ? 9.562 13.648 -6.883 1 94.69 243 VAL A CA 1
ATOM 1859 C C . VAL A 1 243 ? 8.32 13.195 -7.648 1 94.69 243 VAL A C 1
ATOM 1861 O O . VAL A 1 243 ? 7.352 12.719 -7.043 1 94.69 243 VAL A O 1
ATOM 1864 N N . GLU A 1 244 ? 8.32 13.227 -8.984 1 94.75 244 GLU A N 1
ATOM 1865 C CA . GLU A 1 244 ? 7.16 12.922 -9.812 1 94.75 244 GLU A CA 1
ATOM 1866 C C . GLU A 1 244 ? 6.934 11.414 -9.906 1 94.75 244 GLU A C 1
ATOM 1868 O O . GLU A 1 244 ? 5.898 10.969 -10.406 1 94.75 244 GLU A O 1
ATOM 1873 N N . GLU A 1 245 ? 7.855 10.617 -9.375 1 97.38 245 GLU A N 1
ATOM 1874 C CA . GLU A 1 245 ? 7.793 9.164 -9.484 1 97.38 245 GLU A CA 1
ATOM 1875 C C . GLU A 1 245 ? 7.59 8.508 -8.117 1 97.38 245 GLU A C 1
ATOM 1877 O O . GLU A 1 245 ? 7.809 7.309 -7.957 1 97.38 245 GLU A O 1
ATOM 1882 N N . ARG A 1 246 ? 7.109 9.297 -7.145 1 98.38 246 ARG A N 1
ATOM 1883 C CA . ARG A 1 246 ? 7.086 8.781 -5.777 1 98.38 246 ARG A CA 1
ATOM 1884 C C . ARG A 1 246 ? 5.676 8.367 -5.375 1 98.38 246 ARG A C 1
ATOM 1886 O O . ARG A 1 246 ? 5.414 8.086 -4.203 1 98.38 246 ARG A O 1
ATOM 1893 N N . LEU A 1 247 ? 4.762 8.258 -6.395 1 98.44 247 LEU A N 1
ATOM 1894 C CA . LEU A 1 247 ? 3.375 7.906 -6.105 1 98.44 247 LEU A CA 1
ATOM 1895 C C . LEU A 1 247 ? 3.291 6.559 -5.398 1 98.44 247 LEU A C 1
ATOM 1897 O O . LEU A 1 247 ? 2.643 6.438 -4.355 1 98.44 247 LEU A O 1
ATOM 1901 N N . ILE A 1 248 ? 3.979 5.555 -5.914 1 98.81 248 ILE A N 1
ATOM 1902 C CA . ILE A 1 248 ? 3.869 4.188 -5.406 1 98.81 248 ILE A CA 1
ATOM 1903 C C . ILE A 1 248 ? 4.422 4.121 -3.984 1 98.81 248 ILE A C 1
ATOM 1905 O O . ILE A 1 248 ? 3.828 3.48 -3.113 1 98.81 248 ILE A O 1
ATOM 1909 N N . GLY A 1 249 ? 5.582 4.793 -3.762 1 98.75 249 GLY A N 1
ATOM 1910 C CA . GLY A 1 249 ? 6.098 4.879 -2.406 1 98.75 249 GLY A CA 1
ATOM 1911 C C . GLY A 1 249 ? 5.133 5.539 -1.439 1 98.75 249 GLY A C 1
ATOM 1912 O O . GLY A 1 249 ? 4.961 5.074 -0.311 1 98.75 249 GLY A O 1
ATOM 1913 N N . SER A 1 250 ? 4.465 6.613 -1.881 1 98.75 250 SER A N 1
ATOM 1914 C CA . SER A 1 250 ? 3.467 7.316 -1.082 1 98.75 250 SER A CA 1
ATOM 1915 C C . SER A 1 250 ? 2.316 6.391 -0.695 1 98.75 250 SER A C 1
ATOM 1917 O O . SER A 1 250 ? 1.883 6.383 0.459 1 98.75 250 SER A O 1
ATOM 1919 N N . ILE A 1 251 ? 1.87 5.625 -1.684 1 98.81 251 ILE A N 1
ATOM 1920 C CA . ILE A 1 251 ? 0.755 4.707 -1.47 1 98.81 251 ILE A CA 1
ATOM 1921 C C . ILE A 1 251 ? 1.154 3.635 -0.458 1 98.81 251 ILE A C 1
ATOM 1923 O O . ILE A 1 251 ? 0.389 3.318 0.455 1 98.81 251 ILE A O 1
ATOM 1927 N N . ALA A 1 252 ? 2.352 3.09 -0.587 1 98.81 252 ALA A N 1
ATOM 1928 C CA . ALA A 1 252 ? 2.828 2.047 0.318 1 98.81 252 ALA A CA 1
ATOM 1929 C C . ALA A 1 252 ? 2.861 2.545 1.761 1 98.81 252 ALA A C 1
ATOM 1931 O O . ALA A 1 252 ? 2.385 1.862 2.67 1 98.81 252 ALA A O 1
ATOM 1932 N N . VAL A 1 253 ? 3.342 3.74 1.974 1 98.81 253 VAL A N 1
ATOM 1933 C CA . VAL A 1 253 ? 3.441 4.305 3.314 1 98.81 253 VAL A CA 1
ATOM 1934 C C . VAL A 1 253 ? 2.045 4.578 3.867 1 98.81 253 VAL A C 1
ATOM 1936 O O . VAL A 1 253 ? 1.776 4.328 5.043 1 98.81 253 VAL A O 1
ATOM 1939 N N . ALA A 1 254 ? 1.156 5.078 3.02 1 98.69 254 ALA A N 1
ATOM 1940 C CA . ALA A 1 254 ? -0.214 5.348 3.449 1 98.69 254 ALA A CA 1
ATOM 1941 C C . ALA A 1 254 ? -0.905 4.07 3.914 1 98.69 254 ALA A C 1
ATOM 1943 O O . ALA A 1 254 ? -1.572 4.062 4.953 1 98.69 254 ALA A O 1
ATOM 1944 N N . VAL A 1 255 ? -0.747 3 3.143 1 98.44 255 VAL A N 1
ATOM 1945 C CA . VAL A 1 255 ? -1.354 1.72 3.488 1 98.44 255 VAL A CA 1
ATOM 1946 C C . VAL A 1 255 ? -0.771 1.209 4.805 1 98.44 255 VAL A C 1
ATOM 1948 O O . VAL A 1 255 ? -1.514 0.828 5.715 1 98.44 255 VAL A O 1
ATOM 1951 N N . PHE A 1 256 ? 0.568 1.247 4.973 1 98.25 256 PHE A N 1
ATOM 1952 C CA . PHE A 1 256 ? 1.226 0.811 6.195 1 98.25 256 PHE A CA 1
ATOM 1953 C C . PHE A 1 256 ? 0.709 1.595 7.398 1 98.25 256 PHE A C 1
ATOM 1955 O O . PHE A 1 256 ? 0.287 1.007 8.398 1 98.25 256 PHE A O 1
ATOM 1962 N N . ALA A 1 257 ? 0.726 2.9 7.227 1 97.69 257 ALA A N 1
ATOM 1963 C CA . ALA A 1 257 ? 0.318 3.785 8.312 1 97.69 257 ALA A CA 1
ATOM 1964 C C . ALA A 1 257 ? -1.146 3.566 8.68 1 97.69 257 ALA A C 1
ATOM 1966 O O . ALA A 1 257 ? -1.5 3.537 9.859 1 97.69 257 ALA A O 1
ATOM 1967 N N . GLY A 1 258 ? -2.012 3.441 7.688 1 96.56 258 GLY A N 1
ATOM 1968 C CA . GLY A 1 258 ? -3.418 3.168 7.941 1 96.56 258 GLY A CA 1
ATOM 1969 C C . GLY A 1 258 ? -3.643 1.9 8.742 1 96.56 258 GLY A C 1
ATOM 1970 O O . GLY A 1 258 ? -4.457 1.882 9.664 1 96.56 258 GLY A O 1
ATOM 1971 N N . LEU A 1 259 ? -2.902 0.884 8.398 1 96 259 LEU A N 1
ATOM 1972 C CA . LEU A 1 259 ? -3.021 -0.396 9.094 1 96 259 LEU A CA 1
ATOM 1973 C C . LEU A 1 259 ? -2.5 -0.295 10.523 1 96 259 LEU A C 1
ATOM 1975 O O . LEU A 1 259 ? -2.848 -1.117 11.367 1 96 259 LEU A O 1
ATOM 1979 N N . GLN A 1 260 ? -1.617 0.683 10.734 1 95.19 260 GLN A N 1
ATOM 1980 C CA . GLN A 1 260 ? -1.049 0.871 12.062 1 95.19 260 GLN A CA 1
ATOM 1981 C C . GLN A 1 260 ? -1.896 1.834 12.891 1 95.19 260 GLN A C 1
ATOM 1983 O O . GLN A 1 260 ? -1.511 2.211 14 1 95.19 260 GLN A O 1
ATOM 1988 N N . GLY A 1 261 ? -2.963 2.375 12.367 1 94 261 GLY A N 1
ATOM 1989 C CA . GLY A 1 261 ? -3.918 3.119 13.172 1 94 261 GLY A CA 1
ATOM 1990 C C . GLY A 1 261 ? -3.857 4.617 12.938 1 94 261 GLY A C 1
ATOM 1991 O O . GLY A 1 261 ? -4.5 5.387 13.648 1 94 261 GLY A O 1
ATOM 1992 N N . VAL A 1 262 ? -3.076 5.062 11.984 1 96.88 262 VAL A N 1
ATOM 1993 C CA . VAL A 1 262 ? -3.105 6.48 11.633 1 96.88 262 VAL A CA 1
ATOM 1994 C C . VAL A 1 262 ? -4.516 6.879 11.203 1 96.88 262 VAL A C 1
ATOM 1996 O O . VAL A 1 262 ? -5.164 6.16 10.438 1 96.88 262 VAL A O 1
ATOM 1999 N N . ALA A 1 263 ? -4.953 8.023 11.695 1 97.12 263 ALA A N 1
ATOM 2000 C CA . ALA A 1 263 ? -6.359 8.398 11.555 1 97.12 263 ALA A CA 1
ATOM 2001 C C . ALA A 1 263 ? -6.578 9.258 10.312 1 97.12 263 ALA A C 1
ATOM 2003 O O . ALA A 1 263 ? -7.668 9.258 9.734 1 97.12 263 ALA A O 1
ATOM 2004 N N . ILE A 1 264 ? -5.605 10.039 9.922 1 98.44 264 ILE A N 1
ATOM 2005 C CA . ILE A 1 264 ? -5.711 10.945 8.789 1 98.44 264 ILE A CA 1
ATOM 2006 C C . ILE A 1 264 ? -4.445 10.852 7.938 1 98.44 264 ILE A C 1
ATOM 2008 O O . ILE A 1 264 ? -3.332 10.961 8.453 1 98.44 264 ILE A O 1
ATOM 2012 N N . ILE A 1 265 ? -4.617 10.609 6.652 1 98.81 265 ILE A N 1
ATOM 2013 C CA . ILE A 1 265 ? -3.518 10.633 5.695 1 98.81 265 ILE A CA 1
ATOM 2014 C C . ILE A 1 265 ? -3.566 11.922 4.883 1 98.81 265 ILE A C 1
ATOM 2016 O O . ILE A 1 265 ? -4.551 12.188 4.191 1 98.81 265 ILE A O 1
ATOM 2020 N N . ARG A 1 266 ? -2.572 12.75 5.062 1 98.81 266 ARG A N 1
ATOM 2021 C CA . ARG A 1 266 ? -2.414 13.961 4.258 1 98.81 266 ARG A CA 1
ATOM 2022 C C . ARG A 1 266 ? -1.637 13.664 2.977 1 98.81 266 ARG A C 1
ATOM 2024 O O . ARG A 1 266 ? -0.542 13.102 3.025 1 98.81 266 ARG A O 1
ATOM 2031 N N . THR A 1 267 ? -2.229 14.023 1.804 1 98.62 267 THR A N 1
ATOM 2032 C CA . THR A 1 267 ? -1.612 13.539 0.575 1 98.62 267 THR A CA 1
ATOM 2033 C C . THR A 1 267 ? -1.87 14.5 -0.579 1 98.62 267 THR A C 1
ATOM 2035 O O . THR A 1 267 ? -2.875 15.219 -0.586 1 98.62 267 THR A O 1
ATOM 2038 N N . HIS A 1 268 ? -0.985 14.477 -1.547 1 96.12 268 HIS A N 1
ATOM 2039 C CA . HIS A 1 268 ? -1.15 15.18 -2.816 1 96.12 268 HIS A CA 1
ATOM 2040 C C . HIS A 1 268 ? -1.938 14.328 -3.812 1 96.12 268 HIS A C 1
ATOM 2042 O O . HIS A 1 268 ? -2.461 14.852 -4.801 1 96.12 268 HIS A O 1
ATOM 2048 N N . ASP A 1 269 ? -1.963 13.047 -3.607 1 97.62 269 ASP A N 1
ATOM 2049 C CA . ASP A 1 269 ? -2.57 12.102 -4.535 1 97.62 269 ASP A CA 1
ATOM 2050 C C . ASP A 1 269 ? -3.846 11.5 -3.947 1 97.62 269 ASP A C 1
ATOM 2052 O O . ASP A 1 269 ? -3.881 10.312 -3.611 1 97.62 269 ASP A O 1
ATOM 2056 N N . VAL A 1 270 ? -4.879 12.281 -4.012 1 98.69 270 VAL A N 1
ATOM 2057 C CA . VAL A 1 270 ? -6.094 11.977 -3.268 1 98.69 270 VAL A CA 1
ATOM 2058 C C . VAL A 1 270 ? -6.762 10.734 -3.863 1 98.69 270 VAL A C 1
ATOM 2060 O O . VAL A 1 270 ? -7.07 9.781 -3.145 1 98.69 270 VAL A O 1
ATOM 2063 N N . GLY A 1 271 ? -6.957 10.711 -5.172 1 98.56 271 GLY A N 1
ATOM 2064 C CA . GLY A 1 271 ? -7.652 9.609 -5.82 1 98.56 271 GLY A CA 1
ATOM 2065 C C . GLY A 1 271 ? -6.984 8.266 -5.59 1 98.56 271 GLY A C 1
ATOM 2066 O O . GLY A 1 271 ? -7.641 7.301 -5.199 1 98.56 271 GLY A O 1
ATOM 2067 N N . GLU A 1 272 ? -5.703 8.195 -5.859 1 98.69 272 GLU A N 1
ATOM 2068 C CA . GLU A 1 272 ? -4.934 6.969 -5.695 1 98.69 272 GLU A CA 1
ATOM 2069 C C . GLU A 1 272 ? -4.906 6.523 -4.238 1 98.69 272 GLU A C 1
ATOM 2071 O O . GLU A 1 272 ? -5.043 5.336 -3.941 1 98.69 272 GLU A O 1
ATOM 2076 N N . THR A 1 273 ? -4.766 7.492 -3.328 1 98.88 273 THR A N 1
ATOM 2077 C CA . THR A 1 273 ? -4.766 7.168 -1.905 1 98.88 273 THR A CA 1
ATOM 2078 C C . THR A 1 273 ? -6.125 6.617 -1.478 1 98.88 273 THR A C 1
ATOM 2080 O O . THR A 1 273 ? -6.195 5.645 -0.727 1 98.88 273 THR A O 1
ATOM 2083 N N . ASN A 1 274 ? -7.168 7.23 -1.968 1 98.88 274 ASN A N 1
ATOM 2084 C CA . ASN A 1 274 ? -8.508 6.738 -1.673 1 98.88 274 ASN A CA 1
ATOM 2085 C C . ASN A 1 274 ? -8.711 5.312 -2.18 1 98.88 274 ASN A C 1
ATOM 2087 O O . ASN A 1 274 ? -9.297 4.48 -1.485 1 98.88 274 ASN A O 1
ATOM 2091 N N . GLN A 1 275 ? -8.258 5.051 -3.355 1 98.81 275 GLN A N 1
ATOM 2092 C CA . GLN A 1 275 ? -8.352 3.697 -3.9 1 98.81 275 GLN A CA 1
ATOM 2093 C C . GLN A 1 275 ? -7.656 2.689 -2.988 1 98.81 275 GLN A C 1
ATOM 2095 O O . GLN A 1 275 ? -8.234 1.655 -2.646 1 98.81 275 GLN A O 1
ATOM 2100 N N . ALA A 1 276 ? -6.441 2.996 -2.617 1 98.81 276 ALA A N 1
ATOM 2101 C CA . ALA A 1 276 ? -5.637 2.082 -1.808 1 98.81 276 ALA A CA 1
ATOM 2102 C C . ALA A 1 276 ? -6.297 1.826 -0.455 1 98.81 276 ALA A C 1
ATOM 2104 O O . ALA A 1 276 ? -6.453 0.675 -0.041 1 98.81 276 ALA A O 1
ATOM 2105 N N . LEU A 1 277 ? -6.703 2.889 0.189 1 98.69 277 LEU A N 1
ATOM 2106 C CA . LEU A 1 277 ? -7.262 2.76 1.53 1 98.69 277 LEU A CA 1
ATOM 2107 C C . LEU A 1 277 ? -8.641 2.104 1.484 1 98.69 277 LEU A C 1
ATOM 2109 O O . LEU A 1 277 ? -9.008 1.368 2.402 1 98.69 277 LEU A O 1
ATOM 2113 N N . SER A 1 278 ? -9.391 2.363 0.425 1 98.69 278 SER A N 1
ATOM 2114 C CA . SER A 1 278 ? -10.68 1.697 0.264 1 98.69 278 SER A CA 1
ATOM 2115 C C . SER A 1 278 ? -10.508 0.194 0.077 1 98.69 278 SER A C 1
ATOM 2117 O O . SER A 1 278 ? -11.289 -0.597 0.609 1 98.69 278 SER A O 1
ATOM 2119 N N . MET A 1 279 ? -9.508 -0.196 -0.69 1 98.56 279 MET A N 1
ATOM 2120 C CA . MET A 1 279 ? -9.219 -1.615 -0.879 1 98.56 279 MET A CA 1
ATOM 2121 C C . MET A 1 279 ? -8.867 -2.281 0.447 1 98.56 279 MET A C 1
ATOM 2123 O O . MET A 1 279 ? -9.367 -3.365 0.754 1 98.56 279 MET A O 1
ATOM 2127 N N . ILE A 1 280 ? -8.055 -1.61 1.253 1 98.25 280 ILE A N 1
ATOM 2128 C CA . ILE A 1 280 ? -7.648 -2.139 2.549 1 98.25 280 ILE A CA 1
ATOM 2129 C C . ILE A 1 280 ? -8.852 -2.219 3.48 1 98.25 280 ILE A C 1
ATOM 2131 O O . ILE A 1 280 ? -9.023 -3.205 4.199 1 98.25 280 ILE A O 1
ATOM 2135 N N . ASP A 1 281 ? -9.656 -1.197 3.424 1 97.94 281 ASP A N 1
ATOM 2136 C CA . ASP A 1 281 ? -10.852 -1.184 4.254 1 97.94 281 ASP A CA 1
ATOM 2137 C C . ASP A 1 281 ? -11.773 -2.355 3.912 1 97.94 281 ASP A C 1
ATOM 2139 O O . ASP A 1 281 ? -12.328 -2.998 4.809 1 97.94 281 ASP A O 1
ATOM 2143 N N . ALA A 1 282 ? -11.93 -2.639 2.631 1 98.25 282 ALA A N 1
ATOM 2144 C CA . ALA A 1 282 ? -12.758 -3.76 2.191 1 98.25 282 ALA A CA 1
ATOM 2145 C C . ALA A 1 282 ? -12.219 -5.082 2.734 1 98.25 282 ALA A C 1
ATOM 2147 O O . ALA A 1 282 ? -12.992 -5.945 3.156 1 98.25 282 ALA A O 1
ATOM 2148 N N . ILE A 1 283 ? -10.922 -5.27 2.73 1 98.12 283 ILE A N 1
ATOM 2149 C CA . ILE A 1 283 ? -10.297 -6.488 3.232 1 98.12 283 ILE A CA 1
ATOM 2150 C C . ILE A 1 283 ? -10.508 -6.594 4.742 1 98.12 283 ILE A C 1
ATOM 2152 O O . ILE A 1 283 ? -10.961 -7.629 5.242 1 98.12 283 ILE A O 1
ATOM 2156 N N . VAL A 1 284 ? -10.227 -5.512 5.473 1 96.69 284 VAL A N 1
ATOM 2157 C CA . VAL A 1 284 ? -10.242 -5.512 6.934 1 96.69 284 VAL A CA 1
ATOM 2158 C C . VAL A 1 284 ? -11.672 -5.715 7.43 1 96.69 284 VAL A C 1
ATOM 2160 O O . VAL A 1 284 ? -11.891 -6.375 8.453 1 96.69 284 VAL A O 1
ATOM 2163 N N . GLN A 1 285 ? -12.648 -5.262 6.695 1 95.94 285 GLN A N 1
ATOM 2164 C CA . GLN A 1 285 ? -14.047 -5.332 7.121 1 95.94 285 GLN A CA 1
ATOM 2165 C C . GLN A 1 285 ? -14.727 -6.582 6.57 1 95.94 285 GLN A C 1
ATOM 2167 O O . GLN A 1 285 ? -15.914 -6.805 6.809 1 95.94 285 GLN A O 1
ATOM 2172 N N . ALA A 1 286 ? -13.961 -7.363 5.82 1 96.44 286 ALA A N 1
ATOM 2173 C CA . ALA A 1 286 ? -14.555 -8.531 5.172 1 96.44 286 ALA A CA 1
ATOM 2174 C C . ALA A 1 286 ? -15.156 -9.484 6.199 1 96.44 286 ALA A C 1
ATOM 2176 O O . ALA A 1 286 ? -14.57 -9.695 7.27 1 96.44 286 ALA A O 1
ATOM 2177 N N . GLU A 1 287 ? -16.312 -10.047 5.852 1 93.38 287 GLU A N 1
ATOM 2178 C CA . GLU A 1 287 ? -16.984 -11.039 6.68 1 93.38 287 GLU A CA 1
ATOM 2179 C C . GLU A 1 287 ? -17.047 -12.391 5.98 1 93.38 287 GLU A C 1
ATOM 2181 O O . GLU A 1 287 ? -16.938 -12.469 4.758 1 93.38 287 GLU A O 1
ATOM 2186 N N . ASN A 1 288 ? -17.156 -13.375 6.859 1 90.56 288 ASN A N 1
ATOM 2187 C CA . ASN A 1 288 ? -17.281 -14.719 6.301 1 90.56 288 ASN A CA 1
ATOM 2188 C C . ASN A 1 288 ? -18.625 -14.906 5.59 1 90.56 288 ASN A C 1
ATOM 2190 O O . ASN A 1 288 ? -19.656 -14.469 6.09 1 90.56 288 ASN A O 1
ATOM 2194 N N . GLU A 1 289 ? -18.562 -15.367 4.312 1 82.31 289 GLU A N 1
ATOM 2195 C CA . GLU A 1 289 ? -19.781 -15.648 3.557 1 82.31 289 GLU A CA 1
ATOM 2196 C C . GLU A 1 289 ? -20.312 -17.047 3.873 1 82.31 289 GLU A C 1
ATOM 2198 O O . GLU A 1 289 ? -19.531 -17.984 4.082 1 82.31 289 GLU A O 1
ATOM 2203 N N . MET B 1 1 ? 17.188 -13.18 -9.469 1 95.62 1 MET B N 1
ATOM 2204 C CA . MET B 1 1 ? 17.516 -14.391 -8.727 1 95.62 1 MET B CA 1
ATOM 2205 C C . MET B 1 1 ? 17.641 -15.586 -9.656 1 95.62 1 MET B C 1
ATOM 2207 O O . MET B 1 1 ? 16.781 -15.789 -10.531 1 95.62 1 MET B O 1
ATOM 2211 N N . ASN B 1 2 ? 18.656 -16.312 -9.586 1 96.94 2 ASN B N 1
ATOM 2212 C CA . ASN B 1 2 ? 18.766 -17.531 -10.391 1 96.94 2 ASN B CA 1
ATOM 2213 C C . ASN B 1 2 ? 18.219 -18.75 -9.641 1 96.94 2 ASN B C 1
ATOM 2215 O O . ASN B 1 2 ? 17.766 -18.625 -8.508 1 96.94 2 ASN B O 1
ATOM 2219 N N . ASN B 1 3 ? 18.203 -19.859 -10.336 1 96.88 3 ASN B N 1
ATOM 2220 C CA . ASN B 1 3 ? 17.609 -21.062 -9.781 1 96.88 3 ASN B CA 1
ATOM 2221 C C . ASN B 1 3 ? 18.281 -21.469 -8.469 1 96.88 3 ASN B C 1
ATOM 2223 O O . ASN B 1 3 ? 17.609 -21.828 -7.5 1 96.88 3 ASN B O 1
ATOM 2227 N N . SER B 1 4 ? 19.609 -21.422 -8.406 1 97.44 4 SER B N 1
ATOM 2228 C CA . SER B 1 4 ? 20.344 -21.797 -7.195 1 97.44 4 SER B CA 1
ATOM 2229 C C . SER B 1 4 ? 19.953 -20.906 -6.02 1 97.44 4 SER B C 1
ATOM 2231 O O . SER B 1 4 ? 19.75 -21.391 -4.906 1 97.44 4 SER B O 1
ATOM 2233 N N . GLU B 1 5 ? 19.906 -19.672 -6.258 1 97.56 5 GLU B N 1
ATOM 2234 C CA . GLU B 1 5 ? 19.516 -18.719 -5.227 1 97.56 5 GLU B CA 1
ATOM 2235 C C . GLU B 1 5 ? 18.094 -18.984 -4.75 1 97.56 5 GLU B C 1
ATOM 2237 O O . GLU B 1 5 ? 17.797 -18.891 -3.555 1 97.56 5 GLU B O 1
ATOM 2242 N N . PHE B 1 6 ? 17.203 -19.297 -5.68 1 98.12 6 PHE B N 1
ATOM 2243 C CA . PHE B 1 6 ? 15.82 -19.578 -5.324 1 98.12 6 PHE B CA 1
ATOM 2244 C C . PHE B 1 6 ? 15.734 -20.844 -4.469 1 98.12 6 PHE B C 1
ATOM 2246 O O . PHE B 1 6 ? 15.031 -20.859 -3.455 1 98.12 6 PHE B O 1
ATOM 2253 N N . LEU B 1 7 ? 16.438 -21.875 -4.84 1 97.5 7 LEU B N 1
ATOM 2254 C CA . LEU B 1 7 ? 16.453 -23.109 -4.062 1 97.5 7 LEU B CA 1
ATOM 2255 C C . LEU B 1 7 ? 16.984 -22.859 -2.658 1 97.5 7 LEU B C 1
ATOM 2257 O O . LEU B 1 7 ? 16.469 -23.406 -1.683 1 97.5 7 LEU B O 1
ATOM 2261 N N . ASN B 1 8 ? 18.047 -22.047 -2.572 1 96.81 8 ASN B N 1
ATOM 2262 C CA . ASN B 1 8 ? 18.562 -21.672 -1.266 1 96.81 8 ASN B CA 1
ATOM 2263 C C . ASN B 1 8 ? 17.531 -20.906 -0.443 1 96.81 8 ASN B C 1
ATOM 2265 O O . ASN B 1 8 ? 17.422 -21.109 0.769 1 96.81 8 ASN B O 1
ATOM 2269 N N . TRP B 1 9 ? 16.812 -20.047 -1.137 1 96.38 9 TRP B N 1
ATOM 2270 C CA . TRP B 1 9 ? 15.758 -19.297 -0.472 1 96.38 9 TRP B CA 1
ATOM 2271 C C . TRP B 1 9 ? 14.688 -20.219 0.085 1 96.38 9 TRP B C 1
ATOM 2273 O O . TRP B 1 9 ? 14.266 -20.078 1.234 1 96.38 9 TRP B O 1
ATOM 2283 N N . LEU B 1 10 ? 14.289 -21.219 -0.687 1 96.5 10 LEU B N 1
ATOM 2284 C CA . LEU B 1 10 ? 13.297 -22.188 -0.248 1 96.5 10 LEU B CA 1
ATOM 2285 C C . LEU B 1 10 ? 13.797 -22.969 0.968 1 96.5 10 LEU B C 1
ATOM 2287 O O . LEU B 1 10 ? 13.039 -23.188 1.923 1 96.5 10 LEU B O 1
ATOM 2291 N N . THR B 1 11 ? 15 -23.359 0.954 1 94 11 THR B N 1
ATOM 2292 C CA . THR B 1 11 ? 15.602 -24.094 2.061 1 94 11 THR B CA 1
ATOM 2293 C C . THR B 1 11 ? 15.625 -23.234 3.326 1 94 11 THR B C 1
ATOM 2295 O O . THR B 1 11 ? 15.289 -23.719 4.41 1 94 11 THR B O 1
ATOM 2298 N N . HIS B 1 12 ? 16.047 -22.047 3.15 1 92.31 12 HIS B N 1
ATOM 2299 C CA . HIS B 1 12 ? 16.078 -21.125 4.281 1 92.31 12 HIS B CA 1
ATOM 2300 C C . HIS B 1 12 ? 14.688 -20.891 4.852 1 92.31 12 HIS B C 1
ATOM 2302 O O . HIS B 1 12 ? 14.508 -20.859 6.074 1 92.31 12 HIS B O 1
ATOM 2308 N N . TYR B 1 13 ? 13.734 -20.719 3.945 1 92.19 13 TYR B N 1
ATOM 2309 C CA . TYR B 1 13 ? 12.359 -20.531 4.391 1 92.19 13 TYR B CA 1
ATOM 2310 C C . TYR B 1 13 ? 11.898 -21.688 5.266 1 92.19 13 TYR B C 1
ATOM 2312 O O . TYR B 1 13 ? 11.312 -21.469 6.328 1 92.19 13 TYR B O 1
ATOM 2320 N N . ALA B 1 14 ? 12.148 -22.859 4.879 1 86.38 14 ALA B N 1
ATOM 2321 C CA . ALA B 1 14 ? 11.727 -24.078 5.578 1 86.38 14 ALA B CA 1
ATOM 2322 C C . ALA B 1 14 ? 12.328 -24.141 6.977 1 86.38 14 ALA B C 1
ATOM 2324 O O . ALA B 1 14 ? 11.719 -24.672 7.902 1 86.38 14 ALA B O 1
ATOM 2325 N N . ARG B 1 15 ? 13.406 -23.453 7.188 1 84.12 15 ARG B N 1
ATOM 2326 C CA . ARG B 1 15 ? 14.117 -23.531 8.461 1 84.12 15 ARG B CA 1
ATOM 2327 C C . ARG B 1 15 ? 13.672 -22.406 9.398 1 84.12 15 ARG B C 1
ATOM 2329 O O . ARG B 1 15 ? 13.836 -22.5 10.617 1 84.12 15 ARG B O 1
ATOM 2336 N N . THR B 1 16 ? 13.078 -21.312 8.828 1 80.56 16 THR B N 1
ATOM 2337 C CA . THR B 1 16 ? 12.898 -20.125 9.641 1 80.56 16 THR B CA 1
ATOM 2338 C C . THR B 1 16 ? 11.438 -19.688 9.648 1 80.56 16 THR B C 1
ATOM 2340 O O . THR B 1 16 ? 11.102 -18.625 10.18 1 80.56 16 THR B O 1
ATOM 2343 N N . TYR B 1 17 ? 10.602 -20.406 9.047 1 71.25 17 TYR B N 1
ATOM 2344 C CA . TYR B 1 17 ? 9.242 -19.938 8.836 1 71.25 17 TYR B CA 1
ATOM 2345 C C . TYR B 1 17 ? 8.562 -19.625 10.164 1 71.25 17 TYR B C 1
ATOM 2347 O O . TYR B 1 17 ? 7.641 -18.797 10.227 1 71.25 17 TYR B O 1
ATOM 2355 N N . SER B 1 18 ? 9.008 -20.141 11.141 1 69.56 18 SER B N 1
ATOM 2356 C CA . SER B 1 18 ? 8.398 -19.953 12.453 1 69.56 18 SER B CA 1
ATOM 2357 C C . SER B 1 18 ? 8.859 -18.641 13.094 1 69.56 18 SER B C 1
ATOM 2359 O O . SER B 1 18 ? 8.383 -18.266 14.172 1 69.56 18 SER B O 1
ATOM 2361 N N . THR B 1 19 ? 9.844 -18.078 12.43 1 63.31 19 THR B N 1
ATOM 2362 C CA . THR B 1 19 ? 10.312 -16.812 12.992 1 63.31 19 THR B CA 1
ATOM 2363 C C . THR B 1 19 ? 9.711 -15.633 12.234 1 63.31 19 THR B C 1
ATOM 2365 O O . THR B 1 19 ? 9.734 -15.602 11.008 1 63.31 19 THR B O 1
ATOM 2368 N N . PRO B 1 20 ? 8.969 -14.844 12.875 1 55.06 20 PRO B N 1
ATOM 2369 C CA . PRO B 1 20 ? 8.227 -13.703 12.328 1 55.06 20 PRO B CA 1
ATOM 2370 C C . PRO B 1 20 ? 9.125 -12.75 11.531 1 55.06 20 PRO B C 1
ATOM 2372 O O . PRO B 1 20 ? 8.812 -11.562 11.406 1 55.06 20 PRO B O 1
ATOM 2375 N N . VAL B 1 21 ? 10.336 -13.203 11.047 1 54.91 21 VAL B N 1
ATOM 2376 C CA . VAL B 1 21 ? 11.102 -12.125 10.43 1 54.91 21 VAL B CA 1
ATOM 2377 C C . VAL B 1 21 ? 10.445 -11.719 9.109 1 54.91 21 VAL B C 1
ATOM 2379 O O . VAL B 1 21 ? 10.227 -12.555 8.234 1 54.91 21 VAL B O 1
ATOM 2382 N N . SER B 1 22 ? 9.883 -10.398 9.117 1 64.38 22 SER B N 1
ATOM 2383 C CA . SER B 1 22 ? 9.188 -9.797 7.984 1 64.38 22 SER B CA 1
ATOM 2384 C C . SER B 1 22 ? 10.141 -9.516 6.832 1 64.38 22 SER B C 1
ATOM 2386 O O . SER B 1 22 ? 10.992 -8.625 6.926 1 64.38 22 SER B O 1
ATOM 2388 N N . ALA B 1 23 ? 10.414 -10.531 6.004 1 86.06 23 ALA B N 1
ATOM 2389 C CA . ALA B 1 23 ? 11.219 -10.32 4.805 1 86.06 23 ALA B CA 1
ATOM 2390 C C . ALA B 1 23 ? 10.352 -9.844 3.641 1 86.06 23 ALA B C 1
ATOM 2392 O O . ALA B 1 23 ? 9.156 -10.133 3.588 1 86.06 23 ALA B O 1
ATOM 2393 N N . LYS B 1 24 ? 11.031 -8.992 2.881 1 96.25 24 LYS B N 1
ATOM 2394 C CA . LYS B 1 24 ? 10.367 -8.562 1.654 1 96.25 24 LYS B CA 1
ATOM 2395 C C . LYS B 1 24 ? 9.961 -9.758 0.797 1 96.25 24 LYS B C 1
ATOM 2397 O O . LYS B 1 24 ? 10.781 -10.633 0.518 1 96.25 24 LYS B O 1
ATOM 2402 N N . PRO B 1 25 ? 8.719 -9.906 0.408 1 97.88 25 PRO B N 1
ATOM 2403 C CA . PRO B 1 25 ? 8.32 -11 -0.48 1 97.88 25 PRO B CA 1
ATOM 2404 C C . PRO B 1 25 ? 9.102 -11.016 -1.789 1 97.88 25 PRO B C 1
ATOM 2406 O O . PRO B 1 25 ? 9.508 -9.961 -2.285 1 97.88 25 PRO B O 1
ATOM 2409 N N . LEU B 1 26 ? 9.312 -12.227 -2.293 1 98.5 26 LEU B N 1
ATOM 2410 C CA . LEU B 1 26 ? 9.789 -12.328 -3.67 1 98.5 26 LEU B CA 1
ATOM 2411 C C . LEU B 1 26 ? 8.727 -11.836 -4.648 1 98.5 26 LEU B C 1
ATOM 2413 O O . LEU B 1 26 ? 7.531 -11.922 -4.363 1 98.5 26 LEU B O 1
ATOM 2417 N N . ILE B 1 27 ? 9.195 -11.297 -5.723 1 98.88 27 ILE B N 1
ATOM 2418 C CA . ILE B 1 27 ? 8.289 -10.836 -6.766 1 98.88 27 ILE B CA 1
ATOM 2419 C C . ILE B 1 27 ? 8.352 -11.781 -7.965 1 98.88 27 ILE B C 1
ATOM 2421 O O . ILE B 1 27 ? 9.422 -12.008 -8.523 1 98.88 27 ILE B O 1
ATOM 2425 N N . MET B 1 28 ? 7.199 -12.359 -8.273 1 98.88 28 MET B N 1
ATOM 2426 C CA . MET B 1 28 ? 7.039 -13.203 -9.453 1 98.88 28 MET B CA 1
ATOM 2427 C C . MET B 1 28 ? 6.301 -12.461 -10.562 1 98.88 28 MET B C 1
ATOM 2429 O O . MET B 1 28 ? 5.105 -12.195 -10.438 1 98.88 28 MET B O 1
ATOM 2433 N N . GLY B 1 29 ? 7.059 -12.148 -11.617 1 98.69 29 GLY B N 1
ATOM 2434 C CA . GLY B 1 29 ? 6.457 -11.438 -12.734 1 98.69 29 GLY B CA 1
ATOM 2435 C C . GLY B 1 29 ? 5.723 -12.359 -13.695 1 98.69 29 GLY B C 1
ATOM 2436 O O . GLY B 1 29 ? 6.227 -13.422 -14.055 1 98.69 29 GLY B O 1
ATOM 2437 N N . VAL B 1 30 ? 4.562 -11.953 -14.141 1 97.44 30 VAL B N 1
ATOM 2438 C CA . VAL B 1 30 ? 3.734 -12.734 -15.047 1 97.44 30 VAL B CA 1
ATOM 2439 C C . VAL B 1 30 ? 4.125 -12.438 -16.484 1 97.44 30 VAL B C 1
ATOM 2441 O O . VAL B 1 30 ? 4.141 -11.281 -16.906 1 97.44 30 VAL B O 1
ATOM 2444 N N . LEU B 1 31 ? 4.449 -13.398 -17.234 1 95.5 31 LEU B N 1
ATOM 2445 C CA . LEU B 1 31 ? 4.73 -13.297 -18.656 1 95.5 31 LEU B CA 1
ATOM 2446 C C . LEU B 1 31 ? 3.816 -14.219 -19.469 1 95.5 31 LEU B C 1
ATOM 2448 O O . LEU B 1 31 ? 4.141 -15.391 -19.688 1 95.5 31 LEU B O 1
ATOM 2452 N N . ASN B 1 32 ? 2.742 -13.695 -19.906 1 91.31 32 ASN B N 1
ATOM 2453 C CA . ASN B 1 32 ? 1.808 -14.453 -20.734 1 91.31 32 ASN B CA 1
ATOM 2454 C C . ASN B 1 32 ? 2.246 -14.484 -22.188 1 91.31 32 ASN B C 1
ATOM 2456 O O . ASN B 1 32 ? 2.445 -13.438 -22.812 1 91.31 32 ASN B O 1
ATOM 2460 N N . ILE B 1 33 ? 2.355 -15.664 -22.625 1 90.38 33 ILE B N 1
ATOM 2461 C CA . ILE B 1 33 ? 2.723 -15.852 -24.031 1 90.38 33 ILE B CA 1
ATOM 2462 C C . ILE B 1 33 ? 1.485 -16.219 -24.844 1 90.38 33 ILE B C 1
ATOM 2464 O O . ILE B 1 33 ? 1.183 -17.406 -25.031 1 90.38 33 ILE B O 1
ATOM 2468 N N . THR B 1 34 ? 0.757 -15.242 -25.234 1 76.94 34 THR B N 1
ATOM 2469 C CA . THR B 1 34 ? -0.438 -15.422 -26.047 1 76.94 34 THR B CA 1
ATOM 2470 C C . THR B 1 34 ? -0.334 -14.617 -27.344 1 76.94 34 THR B C 1
ATOM 2472 O O . THR B 1 34 ? 0.493 -13.711 -27.453 1 76.94 34 THR B O 1
ATOM 2475 N N . PRO B 1 35 ? -1.032 -15.109 -28.25 1 70.44 35 PRO B N 1
ATOM 2476 C CA . PRO B 1 35 ? -0.934 -14.43 -29.547 1 70.44 35 PRO B CA 1
ATOM 2477 C C . PRO B 1 35 ? -1.191 -12.93 -29.453 1 70.44 35 PRO B C 1
ATOM 2479 O O . PRO B 1 35 ? -0.557 -12.141 -30.156 1 70.44 35 PRO B O 1
ATOM 2482 N N . ASP B 1 36 ? -1.979 -12.508 -28.609 1 64.62 36 ASP B N 1
ATOM 2483 C CA . ASP B 1 36 ? -2.338 -11.102 -28.516 1 64.62 36 ASP B CA 1
ATOM 2484 C C . ASP B 1 36 ? -1.246 -10.305 -27.797 1 64.62 36 ASP B C 1
ATOM 2486 O O . ASP B 1 36 ? -1.099 -9.102 -28.016 1 64.62 36 ASP B O 1
ATOM 2490 N N . SER B 1 37 ? -0.477 -10.875 -27.078 1 64 37 SER B N 1
ATOM 2491 C CA . SER B 1 37 ? 0.456 -10.148 -26.234 1 64 37 SER B CA 1
ATOM 2492 C C . SER B 1 37 ? 1.715 -9.758 -27 1 64 37 SER B C 1
ATOM 2494 O O . SER B 1 37 ? 2.316 -8.719 -26.719 1 64 37 SER B O 1
ATOM 2496 N N . PHE B 1 38 ? 2.23 -10.531 -27.891 1 57.22 38 PHE B N 1
ATOM 2497 C CA . PHE B 1 38 ? 3.547 -10.273 -28.453 1 57.22 38 PHE B CA 1
ATOM 2498 C C . PHE B 1 38 ? 3.5 -10.344 -29.984 1 57.22 38 PHE B C 1
ATOM 2500 O O . PHE B 1 38 ? 4.48 -10.727 -30.625 1 57.22 38 PHE B O 1
ATOM 2507 N N . ALA B 1 39 ? 2.291 -9.867 -30.438 1 51.31 39 ALA B N 1
ATOM 2508 C CA . ALA B 1 39 ? 2.17 -9.953 -31.891 1 51.31 39 ALA B CA 1
ATOM 2509 C C . ALA B 1 39 ? 2.826 -8.758 -32.562 1 51.31 39 ALA B C 1
ATOM 2511 O O . ALA B 1 39 ? 2.713 -7.625 -32.094 1 51.31 39 ALA B O 1
ATOM 2512 N N . ASP B 1 40 ? 4.008 -8.852 -33.094 1 44.94 40 ASP B N 1
ATOM 2513 C CA . ASP B 1 40 ? 4.562 -7.879 -34.031 1 44.94 40 ASP B CA 1
ATOM 2514 C C . ASP B 1 40 ? 3.785 -7.883 -35.344 1 44.94 40 ASP B C 1
ATOM 2516 O O . ASP B 1 40 ? 4.262 -8.414 -36.344 1 44.94 40 ASP B O 1
ATOM 2520 N N . GLY B 1 41 ? 2.643 -7.191 -35.531 1 44.22 41 GLY B N 1
ATOM 2521 C CA . GLY B 1 41 ? 2.041 -6.969 -36.844 1 44.22 41 GLY B CA 1
ATOM 2522 C C . GLY B 1 41 ? 1.587 -8.242 -37.531 1 44.22 41 GLY B C 1
ATOM 2523 O O . GLY B 1 41 ? 0.996 -8.203 -38.594 1 44.22 41 GLY B O 1
ATOM 2524 N N . GLY B 1 42 ? 2.01 -9.5 -37 1 41.44 42 GLY B N 1
ATOM 2525 C CA . GLY B 1 42 ? 1.497 -10.773 -37.5 1 41.44 42 GLY B CA 1
ATOM 2526 C C . GLY B 1 42 ? 0.98 -11.672 -36.375 1 41.44 42 GLY B C 1
ATOM 2527 O O . GLY B 1 42 ? 0.877 -11.25 -35.219 1 41.44 42 GLY B O 1
ATOM 2528 N N . ARG B 1 43 ? 0.491 -12.828 -36.812 1 44.41 43 ARG B N 1
ATOM 2529 C CA . ARG B 1 43 ? -0.148 -13.922 -36.094 1 44.41 43 ARG B CA 1
ATOM 2530 C C . ARG B 1 43 ? 0.818 -14.57 -35.094 1 44.41 43 ARG B C 1
ATOM 2532 O O . ARG B 1 43 ? 0.427 -15.438 -34.312 1 44.41 43 ARG B O 1
ATOM 2539 N N . TYR B 1 44 ? 2.164 -14.273 -35.219 1 48.94 44 TYR B N 1
ATOM 2540 C CA . TYR B 1 44 ? 3.07 -15.195 -34.531 1 48.94 44 TYR B CA 1
ATOM 2541 C C . TYR B 1 44 ? 3.689 -14.547 -33.312 1 48.94 44 TYR B C 1
ATOM 2543 O O . TYR B 1 44 ? 3.943 -13.344 -33.281 1 48.94 44 TYR B O 1
ATOM 2551 N N . MET B 1 45 ? 3.869 -15.328 -32.188 1 62.09 45 MET B N 1
ATOM 2552 C CA . MET B 1 45 ? 4.602 -15.016 -30.969 1 62.09 45 MET B CA 1
ATOM 2553 C C . MET B 1 45 ? 6.059 -14.68 -31.281 1 62.09 45 MET B C 1
ATOM 2555 O O . MET B 1 45 ? 6.703 -15.367 -32.062 1 62.09 45 MET B O 1
ATOM 2559 N N . ASN B 1 46 ? 6.5 -13.461 -31.031 1 81.19 46 ASN B N 1
ATOM 2560 C CA . ASN B 1 46 ? 7.891 -13.047 -31.203 1 81.19 46 ASN B CA 1
ATOM 2561 C C . ASN B 1 46 ? 8.711 -13.305 -29.938 1 81.19 46 ASN B C 1
ATOM 2563 O O . ASN B 1 46 ? 8.609 -12.562 -28.969 1 81.19 46 ASN B O 1
ATOM 2567 N N . PRO B 1 47 ? 9.43 -14.484 -29.938 1 88.81 47 PRO B N 1
ATOM 2568 C CA . PRO B 1 47 ? 10.227 -14.828 -28.766 1 88.81 47 PRO B CA 1
ATOM 2569 C C . PRO B 1 47 ? 11.148 -13.695 -28.312 1 88.81 47 PRO B C 1
ATOM 2571 O O . PRO B 1 47 ? 11.453 -13.562 -27.125 1 88.81 47 PRO B O 1
ATOM 2574 N N . ASP B 1 48 ? 11.477 -12.852 -29.297 1 91.06 48 ASP B N 1
ATOM 2575 C CA . ASP B 1 48 ? 12.352 -11.734 -28.969 1 91.06 48 ASP B CA 1
ATOM 2576 C C . ASP B 1 48 ? 11.625 -10.711 -28.094 1 91.06 48 ASP B C 1
ATOM 2578 O O . ASP B 1 48 ? 12.211 -10.148 -27.172 1 91.06 48 ASP B O 1
ATOM 2582 N N . ALA B 1 49 ? 10.461 -10.508 -28.438 1 91.56 49 ALA B N 1
ATOM 2583 C CA . ALA B 1 49 ? 9.656 -9.57 -27.656 1 91.56 49 ALA B CA 1
ATOM 2584 C C . ALA B 1 49 ? 9.438 -10.094 -26.234 1 91.56 49 ALA B C 1
ATOM 2586 O O . ALA B 1 49 ? 9.492 -9.328 -25.266 1 91.56 49 ALA B O 1
ATOM 2587 N N . ALA B 1 50 ? 9.141 -11.383 -26.156 1 93.5 50 ALA B N 1
ATOM 2588 C CA . ALA B 1 50 ? 8.961 -12.008 -24.844 1 93.5 50 ALA B CA 1
ATOM 2589 C C . ALA B 1 50 ? 10.234 -11.93 -24.016 1 93.5 50 ALA B C 1
ATOM 2591 O O . ALA B 1 50 ? 10.188 -11.664 -22.812 1 93.5 50 ALA B O 1
ATOM 2592 N N . LEU B 1 51 ? 11.375 -12.164 -24.656 1 94.75 51 LEU B N 1
ATOM 2593 C CA . LEU B 1 51 ? 12.664 -12.031 -23.984 1 94.75 51 LEU B CA 1
ATOM 2594 C C . LEU B 1 51 ? 12.844 -10.625 -23.438 1 94.75 51 LEU B C 1
ATOM 2596 O O . LEU B 1 51 ? 13.234 -10.445 -22.281 1 94.75 51 LEU B O 1
ATOM 2600 N N . GLN B 1 52 ? 12.562 -9.672 -24.281 1 94.94 52 GLN B N 1
ATOM 2601 C CA . GLN B 1 52 ? 12.734 -8.281 -23.859 1 94.94 52 GLN B CA 1
ATOM 2602 C C . GLN B 1 52 ? 11.852 -7.969 -22.656 1 94.94 52 GLN B C 1
ATOM 2604 O O . GLN B 1 52 ? 12.281 -7.285 -21.719 1 94.94 52 GLN B O 1
ATOM 2609 N N . GLN B 1 53 ? 10.672 -8.445 -22.703 1 95 53 GLN B N 1
ATOM 2610 C CA . GLN B 1 53 ? 9.766 -8.234 -21.562 1 95 53 GLN B CA 1
ATOM 2611 C C . GLN B 1 53 ? 10.297 -8.914 -20.312 1 95 53 GLN B C 1
ATOM 2613 O O . GLN B 1 53 ? 10.219 -8.344 -19.219 1 95 53 GLN B O 1
ATOM 2618 N N . ALA B 1 54 ? 10.773 -10.086 -20.438 1 96.88 54 ALA B N 1
ATOM 2619 C CA . ALA B 1 54 ? 11.352 -10.805 -19.312 1 96.88 54 ALA B CA 1
ATOM 2620 C C . ALA B 1 54 ? 12.508 -10.023 -18.703 1 96.88 54 ALA B C 1
ATOM 2622 O O . ALA B 1 54 ? 12.602 -9.883 -17.484 1 96.88 54 ALA B O 1
ATOM 2623 N N . LEU B 1 55 ? 13.344 -9.508 -19.547 1 97.62 55 LEU B N 1
ATOM 2624 C CA . LEU B 1 55 ? 14.5 -8.75 -19.078 1 97.62 55 LEU B CA 1
ATOM 2625 C C . LEU B 1 55 ? 14.062 -7.449 -18.406 1 97.62 55 LEU B C 1
ATOM 2627 O O . LEU B 1 55 ? 14.648 -7.039 -17.406 1 97.62 55 LEU B O 1
ATOM 2631 N N . THR B 1 56 ? 13.07 -6.836 -18.984 1 97.5 56 THR B N 1
ATOM 2632 C CA . THR B 1 56 ? 12.516 -5.633 -18.375 1 97.5 56 THR B CA 1
ATOM 2633 C C . THR B 1 56 ? 12.008 -5.922 -16.969 1 97.5 56 THR B C 1
ATOM 2635 O O . THR B 1 56 ? 12.266 -5.156 -16.047 1 97.5 56 THR B O 1
ATOM 2638 N N . MET B 1 57 ? 11.312 -7.016 -16.797 1 98.25 57 MET B N 1
ATOM 2639 C CA . MET B 1 57 ? 10.805 -7.398 -15.484 1 98.25 57 MET B CA 1
ATOM 2640 C C . MET B 1 57 ? 11.945 -7.672 -14.516 1 98.25 57 MET B C 1
ATOM 2642 O O . MET B 1 57 ? 11.906 -7.238 -13.367 1 98.25 57 MET B O 1
ATOM 2646 N N . ARG B 1 58 ? 12.938 -8.391 -15 1 98.19 58 ARG B N 1
ATOM 2647 C CA . ARG B 1 58 ? 14.109 -8.656 -14.172 1 98.19 58 ARG B CA 1
ATOM 2648 C C . ARG B 1 58 ? 14.742 -7.363 -13.672 1 98.19 58 ARG B C 1
ATOM 2650 O O . ARG B 1 58 ? 15 -7.211 -12.477 1 98.19 58 ARG B O 1
ATOM 2657 N N . ASP B 1 59 ? 14.922 -6.449 -14.594 1 98.12 59 ASP B N 1
ATOM 2658 C CA . ASP B 1 59 ? 15.57 -5.188 -14.258 1 98.12 59 ASP B CA 1
ATOM 2659 C C . ASP B 1 59 ? 14.695 -4.34 -13.344 1 98.12 59 ASP B C 1
ATOM 2661 O O . ASP B 1 59 ? 15.195 -3.508 -12.586 1 98.12 59 ASP B O 1
ATOM 2665 N N . ALA B 1 60 ? 13.406 -4.562 -13.422 1 98.25 60 ALA B N 1
ATOM 2666 C CA . ALA B 1 60 ? 12.453 -3.83 -12.594 1 98.25 60 ALA B CA 1
ATOM 2667 C C . ALA B 1 60 ? 12.367 -4.434 -11.195 1 98.25 60 ALA B C 1
ATOM 2669 O O . ALA B 1 60 ? 11.734 -3.857 -10.305 1 98.25 60 ALA B O 1
ATOM 2670 N N . GLY B 1 61 ? 12.922 -5.668 -10.992 1 98.38 61 GLY B N 1
ATOM 2671 C CA . GLY B 1 61 ? 12.992 -6.191 -9.633 1 98.38 61 GLY B CA 1
ATOM 2672 C C . GLY B 1 61 ? 12.359 -7.562 -9.492 1 98.38 61 GLY B C 1
ATOM 2673 O O . GLY B 1 61 ? 12.203 -8.07 -8.383 1 98.38 61 GLY B O 1
ATOM 2674 N N . ALA B 1 62 ? 12.008 -8.227 -10.602 1 98.69 62 ALA B N 1
ATOM 2675 C CA . ALA B 1 62 ? 11.461 -9.57 -10.516 1 98.69 62 ALA B CA 1
ATOM 2676 C C . ALA B 1 62 ? 12.516 -10.562 -10.031 1 98.69 62 ALA B C 1
ATOM 2678 O O . ALA B 1 62 ? 13.656 -10.547 -10.5 1 98.69 62 ALA B O 1
ATOM 2679 N N . ASP B 1 63 ? 12.102 -11.359 -9.062 1 98.69 63 ASP B N 1
ATOM 2680 C CA . ASP B 1 63 ? 12.945 -12.461 -8.617 1 98.69 63 ASP B CA 1
ATOM 2681 C C . ASP B 1 63 ? 12.703 -13.711 -9.461 1 98.69 63 ASP B C 1
ATOM 2683 O O . ASP B 1 63 ? 13.625 -14.492 -9.703 1 98.69 63 ASP B O 1
ATOM 2687 N N . LEU B 1 64 ? 11.445 -13.891 -9.852 1 98.75 64 LEU B N 1
ATOM 2688 C CA . LEU B 1 64 ? 10.969 -15.008 -10.664 1 98.75 64 LEU B CA 1
ATOM 2689 C C . LEU B 1 64 ? 10.141 -14.492 -11.844 1 98.75 64 LEU B C 1
ATOM 2691 O O . LEU B 1 64 ? 9.492 -13.453 -11.75 1 98.75 64 LEU B O 1
ATOM 2695 N N . ILE B 1 65 ? 10.18 -15.25 -12.906 1 98.56 65 ILE B N 1
ATOM 2696 C CA . ILE B 1 65 ? 9.289 -14.992 -14.031 1 98.56 65 ILE B CA 1
ATOM 2697 C C . ILE B 1 65 ? 8.406 -16.203 -14.281 1 98.56 65 ILE B C 1
ATOM 2699 O O . ILE B 1 65 ? 8.898 -17.328 -14.414 1 98.56 65 ILE B O 1
ATOM 2703 N N . ASP B 1 66 ? 7.141 -15.984 -14.289 1 98.38 66 ASP B N 1
ATOM 2704 C CA . ASP B 1 66 ? 6.152 -17.047 -14.5 1 98.38 66 ASP B CA 1
ATOM 2705 C C . ASP B 1 66 ? 5.613 -17 -15.93 1 98.38 66 ASP B C 1
ATOM 2707 O O . ASP B 1 66 ? 4.801 -16.141 -16.266 1 98.38 66 ASP B O 1
ATOM 2711 N N . LEU B 1 67 ? 5.973 -18.016 -16.703 1 96.44 67 LEU B N 1
ATOM 2712 C CA . LEU B 1 67 ? 5.586 -18.109 -18.109 1 96.44 67 LEU B CA 1
ATOM 2713 C C . LEU B 1 67 ? 4.344 -18.969 -18.281 1 96.44 67 LEU B C 1
ATOM 2715 O O . LEU B 1 67 ? 4.262 -20.062 -17.703 1 96.44 67 LEU B O 1
ATOM 2719 N N . GLY B 1 68 ? 3.441 -18.438 -18.984 1 94.25 68 GLY B N 1
ATOM 2720 C CA . GLY B 1 68 ? 2.234 -19.188 -19.281 1 94.25 68 GLY B CA 1
ATOM 2721 C C . GLY B 1 68 ? 1.862 -19.156 -20.75 1 94.25 68 GLY B C 1
ATOM 2722 O O . GLY B 1 68 ? 1.829 -18.094 -21.359 1 94.25 68 GLY B O 1
ATOM 2723 N N . GLY B 1 69 ? 1.576 -20.266 -21.297 1 91.94 69 GLY B N 1
ATOM 2724 C CA . GLY B 1 69 ? 1.164 -20.359 -22.688 1 91.94 69 GLY B CA 1
ATOM 2725 C C . GLY B 1 69 ? -0.333 -20.547 -22.844 1 91.94 69 GLY B C 1
ATOM 2726 O O . GLY B 1 69 ? -0.833 -20.609 -23.969 1 91.94 69 GLY B O 1
ATOM 2727 N N . GLU B 1 70 ? -0.995 -20.656 -21.719 1 89.56 70 GLU B N 1
ATOM 2728 C CA . GLU B 1 70 ? -2.443 -20.812 -21.656 1 89.56 70 GLU B CA 1
ATOM 2729 C C . GLU B 1 70 ? -3.057 -19.891 -20.609 1 89.56 70 GLU B C 1
ATOM 2731 O O . GLU B 1 70 ? -2.578 -19.812 -19.469 1 89.56 70 GLU B O 1
ATOM 2736 N N . SER B 1 71 ? -4.105 -19.172 -21.078 1 83.81 71 SER B N 1
ATOM 2737 C CA . SER B 1 71 ? -4.773 -18.297 -20.125 1 83.81 71 SER B CA 1
ATOM 2738 C C . SER B 1 71 ? -5.57 -19.109 -19.109 1 83.81 71 SER B C 1
ATOM 2740 O O . SER B 1 71 ? -6.215 -20.094 -19.453 1 83.81 71 SER B O 1
ATOM 2742 N N . SER B 1 72 ? -5.441 -18.641 -17.844 1 80.69 72 SER B N 1
ATOM 2743 C CA . SER B 1 72 ? -6.219 -19.25 -16.781 1 80.69 72 SER B CA 1
ATOM 2744 C C . SER B 1 72 ? -7.27 -18.297 -16.234 1 80.69 72 SER B C 1
ATOM 2746 O O . SER B 1 72 ? -7.867 -18.547 -15.18 1 80.69 72 SER B O 1
ATOM 2748 N N . GLN B 1 73 ? -7.469 -17.234 -16.953 1 79.75 73 GLN B N 1
ATOM 2749 C CA . GLN B 1 73 ? -8.492 -16.266 -16.562 1 79.75 73 GLN B CA 1
ATOM 2750 C C . GLN B 1 73 ? -9.883 -16.891 -16.625 1 79.75 73 GLN B C 1
ATOM 2752 O O . GLN B 1 73 ? -10.117 -17.828 -17.391 1 79.75 73 GLN B O 1
ATOM 2757 N N . PRO B 1 74 ? -10.688 -16.359 -15.836 1 78.88 74 PRO B N 1
ATOM 2758 C CA . PRO B 1 74 ? -12.062 -16.844 -15.938 1 78.88 74 PRO B CA 1
ATOM 2759 C C . PRO B 1 74 ? -12.633 -16.703 -17.344 1 78.88 74 PRO B C 1
ATOM 2761 O O . PRO B 1 74 ? -12.5 -15.648 -17.969 1 78.88 74 PRO B O 1
ATOM 2764 N N . GLY B 1 75 ? -13.094 -17.734 -17.891 1 76.88 75 GLY B N 1
ATOM 2765 C CA . GLY B 1 75 ? -13.664 -17.719 -19.219 1 76.88 75 GLY B CA 1
ATOM 2766 C C . GLY B 1 75 ? -12.68 -18.141 -20.297 1 76.88 75 GLY B C 1
ATOM 2767 O O . GLY B 1 75 ? -13.047 -18.297 -21.469 1 76.88 75 GLY B O 1
ATOM 2768 N N . ALA B 1 76 ? -11.445 -18.359 -19.922 1 78.5 76 ALA B N 1
ATOM 2769 C CA . ALA B 1 76 ? -10.398 -18.672 -20.891 1 78.5 76 ALA B CA 1
ATOM 2770 C C . ALA B 1 76 ? -10.602 -20.078 -21.469 1 78.5 76 ALA B C 1
ATOM 2772 O O . ALA B 1 76 ? -10.992 -21 -20.766 1 78.5 76 ALA B O 1
ATOM 2773 N N . ARG B 1 77 ? -10.344 -20.219 -22.859 1 77.56 77 ARG B N 1
ATOM 2774 C CA . ARG B 1 77 ? -10.453 -21.5 -23.547 1 77.56 77 ARG B CA 1
ATOM 2775 C C . ARG B 1 77 ? -9.133 -22.266 -23.484 1 77.56 77 ARG B C 1
ATOM 2777 O O . ARG B 1 77 ? -8.062 -21.672 -23.594 1 77.56 77 ARG B O 1
ATOM 2784 N N . ALA B 1 78 ? -9.266 -23.516 -23.359 1 82.56 78 ALA B N 1
ATOM 2785 C CA . ALA B 1 78 ? -8.094 -24.391 -23.297 1 82.56 78 ALA B CA 1
ATOM 2786 C C . ALA B 1 78 ? -7.387 -24.453 -24.641 1 82.56 78 ALA B C 1
ATOM 2788 O O . ALA B 1 78 ? -8.016 -24.281 -25.688 1 82.56 78 ALA B O 1
ATOM 2789 N N . VAL B 1 79 ? -6.09 -24.672 -24.609 1 88.62 79 VAL B N 1
ATOM 2790 C CA . VAL B 1 79 ? -5.293 -24.875 -25.812 1 88.62 79 VAL B CA 1
ATOM 2791 C C . VAL B 1 79 ? -4.691 -26.266 -25.812 1 88.62 79 VAL B C 1
ATOM 2793 O O . VAL B 1 79 ? -4.582 -26.906 -24.75 1 88.62 79 VAL B O 1
ATOM 2796 N N . SER B 1 80 ? -4.32 -26.719 -26.969 1 94 80 SER B N 1
ATOM 2797 C CA . SER B 1 80 ? -3.713 -28.047 -27.047 1 94 80 SER B CA 1
ATOM 2798 C C . SER B 1 80 ? -2.318 -28.062 -26.438 1 94 80 SER B C 1
ATOM 2800 O O . SER B 1 80 ? -1.694 -27.016 -26.281 1 94 80 SER B O 1
ATOM 2802 N N . ILE B 1 81 ? -1.893 -29.25 -26.062 1 96.5 81 ILE B N 1
ATOM 2803 C CA . ILE B 1 81 ? -0.554 -29.438 -25.516 1 96.5 81 ILE B CA 1
ATOM 2804 C C . ILE B 1 81 ? 0.487 -28.906 -26.5 1 96.5 81 ILE B C 1
ATOM 2806 O O . ILE B 1 81 ? 1.387 -28.156 -26.109 1 96.5 81 ILE B O 1
ATOM 2810 N N . GLN B 1 82 ? 0.333 -29.25 -27.734 1 96.56 82 GLN B N 1
ATOM 2811 C CA . GLN B 1 82 ? 1.297 -28.828 -28.75 1 96.56 82 GLN B CA 1
ATOM 2812 C C . GLN B 1 82 ? 1.32 -27.312 -28.891 1 96.56 82 GLN B C 1
ATOM 2814 O O . GLN B 1 82 ? 2.391 -26.719 -29.016 1 96.56 82 GLN B O 1
ATOM 2819 N N . GLU B 1 83 ? 0.171 -26.703 -28.938 1 93.12 83 GLU B N 1
ATOM 2820 C CA . GLU B 1 83 ? 0.099 -25.25 -29.016 1 93.12 83 GLU B CA 1
ATOM 2821 C C . GLU B 1 83 ? 0.811 -24.594 -27.844 1 93.12 83 GLU B C 1
ATOM 2823 O O . GLU B 1 83 ? 1.536 -23.609 -28.031 1 93.12 83 GLU B O 1
ATOM 2828 N N . GLN B 1 84 ? 0.551 -25.109 -26.703 1 94.88 84 GLN B N 1
ATOM 2829 C CA . GLN B 1 84 ? 1.215 -24.578 -25.516 1 94.88 84 GLN B CA 1
ATOM 2830 C C . GLN B 1 84 ? 2.73 -24.719 -25.625 1 94.88 84 GLN B C 1
ATOM 2832 O O . GLN B 1 84 ? 3.471 -23.781 -25.328 1 94.88 84 GLN B O 1
ATOM 2837 N N . LEU B 1 85 ? 3.156 -25.844 -26.078 1 96.5 85 LEU B N 1
ATOM 2838 C CA . LEU B 1 85 ? 4.582 -26.109 -26.234 1 96.5 85 LEU B CA 1
ATOM 2839 C C . LEU B 1 85 ? 5.195 -25.141 -27.25 1 96.5 85 LEU B C 1
ATOM 2841 O O . LEU B 1 85 ? 6.262 -24.578 -27 1 96.5 85 LEU B O 1
ATOM 2845 N N . ASP B 1 86 ? 4.488 -24.906 -28.344 1 93.88 86 ASP B N 1
ATOM 2846 C CA . ASP B 1 86 ? 4.961 -24.016 -29.391 1 93.88 86 ASP B CA 1
ATOM 2847 C C . ASP B 1 86 ? 5.098 -22.578 -28.891 1 93.88 86 ASP B C 1
ATOM 2849 O O . ASP B 1 86 ? 5.961 -21.828 -29.359 1 93.88 86 ASP B O 1
ATOM 2853 N N . ARG B 1 87 ? 4.316 -22.312 -27.953 1 92.56 87 ARG B N 1
ATOM 2854 C CA . ARG B 1 87 ? 4.309 -20.953 -27.422 1 92.56 87 ARG B CA 1
ATOM 2855 C C . ARG B 1 87 ? 5.422 -20.766 -26.406 1 92.56 87 ARG B C 1
ATOM 2857 O O . ARG B 1 87 ? 6.156 -19.781 -26.453 1 92.56 87 ARG B O 1
ATOM 2864 N N . VAL B 1 88 ? 5.641 -21.734 -25.516 1 95.62 88 VAL B N 1
ATOM 2865 C CA . VAL B 1 88 ? 6.438 -21.453 -24.328 1 95.62 88 VAL B CA 1
ATOM 2866 C C . VAL B 1 88 ? 7.879 -21.906 -24.562 1 95.62 88 VAL B C 1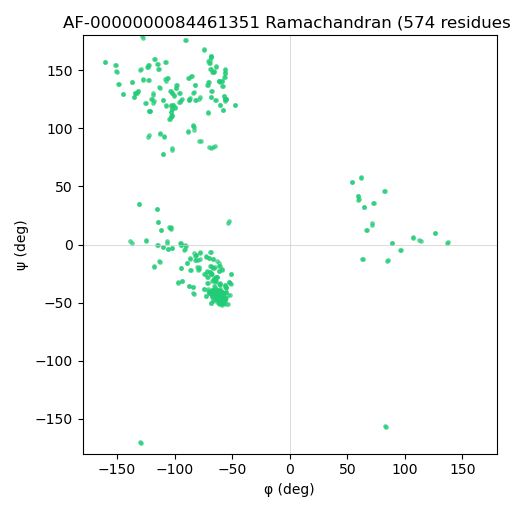
ATOM 2868 O O . VAL B 1 88 ? 8.82 -21.281 -24.062 1 95.62 88 VAL B O 1
ATOM 2871 N N . LEU B 1 89 ? 8.125 -22.969 -25.344 1 97.12 89 LEU B N 1
ATOM 2872 C CA . LEU B 1 89 ? 9.461 -23.562 -25.406 1 97.12 89 LEU B CA 1
ATOM 2873 C C . LEU B 1 89 ? 10.445 -22.609 -26.062 1 97.12 89 LEU B C 1
ATOM 2875 O O . LEU B 1 89 ? 11.531 -22.359 -25.531 1 97.12 89 LEU B O 1
ATOM 2879 N N . PRO B 1 90 ? 10.094 -21.938 -27.234 1 95.88 90 PRO B N 1
ATOM 2880 C CA . PRO B 1 90 ? 11.047 -21 -27.844 1 95.88 90 PRO B CA 1
ATOM 2881 C C . PRO B 1 90 ? 11.406 -19.844 -26.906 1 95.88 90 PRO B C 1
ATOM 2883 O O . PRO B 1 90 ? 12.539 -19.359 -26.922 1 95.88 90 PRO B O 1
ATOM 2886 N N . VAL B 1 91 ? 10.461 -19.453 -26.109 1 95.81 91 VAL B N 1
ATOM 2887 C CA . VAL B 1 91 ? 10.672 -18.328 -25.203 1 95.81 91 VAL B CA 1
ATOM 2888 C C . VAL B 1 91 ? 11.594 -18.75 -24.062 1 95.81 91 VAL B C 1
ATOM 2890 O O . VAL B 1 91 ? 12.539 -18.031 -23.719 1 95.81 91 VAL B O 1
ATOM 2893 N N . ILE B 1 92 ? 11.391 -19.938 -23.469 1 97.81 92 ILE B N 1
ATOM 2894 C CA . ILE B 1 92 ? 12.234 -20.438 -22.391 1 97.81 92 ILE B CA 1
ATOM 2895 C C . ILE B 1 92 ? 13.68 -20.562 -22.875 1 97.81 92 ILE B C 1
ATOM 2897 O O . ILE B 1 92 ? 14.602 -20.078 -22.203 1 97.81 92 ILE B O 1
ATOM 2901 N N . GLU B 1 93 ? 13.805 -21.141 -24.016 1 97.62 93 GLU B N 1
ATOM 2902 C CA . GLU B 1 93 ? 15.133 -21.344 -24.578 1 97.62 93 GLU B CA 1
ATOM 2903 C C . GLU B 1 93 ? 15.836 -20 -24.812 1 97.62 93 GLU B C 1
ATOM 2905 O O . GLU B 1 93 ? 17.016 -19.859 -24.5 1 97.62 93 GLU B O 1
ATOM 2910 N N . LYS B 1 94 ? 15.078 -19.094 -25.391 1 96.06 94 LYS B N 1
ATOM 2911 C CA . LYS B 1 94 ? 15.648 -17.781 -25.672 1 96.06 94 LYS B CA 1
ATOM 2912 C C . LYS B 1 94 ? 16.062 -17.062 -24.391 1 96.06 94 LYS B C 1
ATOM 2914 O O . LYS B 1 94 ? 17.156 -16.484 -24.328 1 96.06 94 LYS B O 1
ATOM 2919 N N . ILE B 1 95 ? 15.258 -17.062 -23.375 1 97.44 95 ILE B N 1
ATOM 2920 C CA . ILE B 1 95 ? 15.578 -16.422 -22.094 1 97.44 95 ILE B CA 1
ATOM 2921 C C . ILE B 1 95 ? 16.828 -17.062 -21.5 1 97.44 95 ILE B C 1
ATOM 2923 O O . ILE B 1 95 ? 17.703 -16.375 -20.984 1 97.44 95 ILE B O 1
ATOM 2927 N N . ARG B 1 96 ? 16.953 -18.391 -21.609 1 97.25 96 ARG B N 1
ATOM 2928 C CA . ARG B 1 96 ? 18.062 -19.109 -21 1 97.25 96 ARG B CA 1
ATOM 2929 C C . ARG B 1 96 ? 19.391 -18.766 -21.672 1 97.25 96 ARG B C 1
ATOM 2931 O O . ARG B 1 96 ? 20.453 -18.844 -21.062 1 97.25 96 ARG B O 1
ATOM 2938 N N . GLN B 1 97 ? 19.281 -18.359 -22.891 1 96.62 97 GLN B N 1
ATOM 2939 C CA . GLN B 1 97 ? 20.484 -17.938 -23.609 1 96.62 97 GLN B CA 1
ATOM 2940 C C . GLN B 1 97 ? 21 -16.609 -23.094 1 96.62 97 GLN B C 1
ATOM 2942 O O . GLN B 1 97 ? 22.203 -16.312 -23.188 1 96.62 97 GLN B O 1
ATOM 2947 N N . GLU B 1 98 ? 20.125 -15.852 -22.5 1 96.81 98 GLU B N 1
ATOM 2948 C CA . GLU B 1 98 ? 20.484 -14.469 -22.203 1 96.81 98 GLU B CA 1
ATOM 2949 C C . GLU B 1 98 ? 20.469 -14.203 -20.703 1 96.81 98 GLU B C 1
ATOM 2951 O O . GLU B 1 98 ? 21.031 -13.219 -20.234 1 96.81 98 GLU B O 1
ATOM 2956 N N . SER B 1 99 ? 19.797 -15.055 -19.938 1 97.56 99 SER B N 1
ATOM 2957 C CA . SER B 1 99 ? 19.594 -14.781 -18.516 1 97.56 99 SER B CA 1
ATOM 2958 C C . SER B 1 99 ? 19.484 -16.078 -17.719 1 97.56 99 SER B C 1
ATOM 2960 O O . SER B 1 99 ? 18.984 -17.078 -18.219 1 97.56 99 SER B O 1
ATOM 2962 N N . ASP B 1 100 ? 19.906 -16.047 -16.469 1 97.81 100 ASP B N 1
AT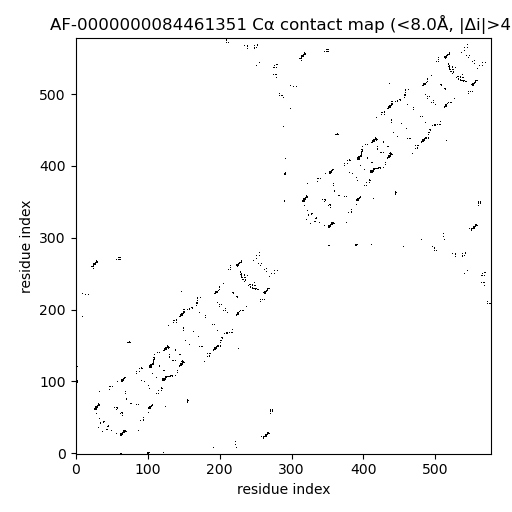OM 2963 C CA . ASP B 1 100 ? 19.797 -17.203 -15.586 1 97.81 100 ASP B CA 1
ATOM 2964 C C . ASP B 1 100 ? 18.656 -17 -14.578 1 97.81 100 ASP B C 1
ATOM 2966 O O . ASP B 1 100 ? 18.578 -17.719 -13.578 1 97.81 100 ASP B O 1
ATOM 2970 N N . ILE B 1 101 ? 17.797 -16.047 -14.828 1 98.38 101 ILE B N 1
ATOM 2971 C CA . ILE B 1 101 ? 16.688 -15.773 -13.922 1 98.38 101 ILE B CA 1
ATOM 2972 C C . ILE B 1 101 ? 15.852 -17.047 -13.711 1 98.38 101 ILE B C 1
ATOM 2974 O O . ILE B 1 101 ? 15.68 -17.828 -14.641 1 98.38 101 ILE B O 1
ATOM 2978 N N . CYS B 1 102 ? 15.344 -17.234 -12.523 1 98.69 102 CYS B N 1
ATOM 2979 C CA . CYS B 1 102 ? 14.492 -18.391 -12.227 1 98.69 102 CYS B CA 1
ATOM 2980 C C . CYS B 1 102 ? 13.203 -18.328 -13.031 1 98.69 102 CYS B C 1
ATOM 2982 O O . CYS B 1 102 ? 12.469 -17.344 -12.969 1 98.69 102 CYS B O 1
ATOM 2984 N N . LEU B 1 103 ? 12.914 -19.391 -13.805 1 98.62 103 LEU B N 1
ATOM 2985 C CA . LEU B 1 103 ? 11.75 -19.438 -14.68 1 98.62 103 LEU B CA 1
ATOM 2986 C C . LEU B 1 103 ? 10.727 -20.438 -14.148 1 98.62 103 LEU B C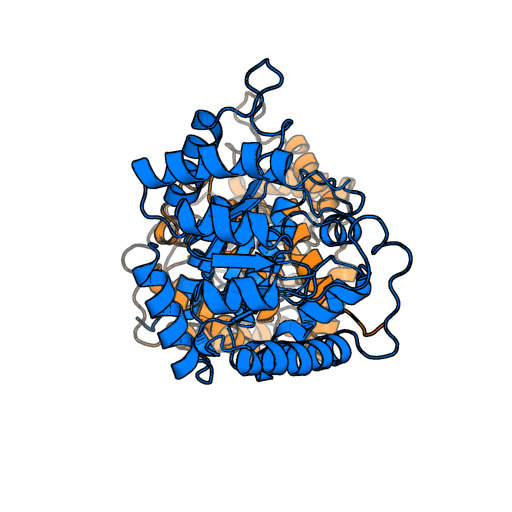 1
ATOM 2988 O O . LEU B 1 103 ? 11.062 -21.594 -13.867 1 98.62 103 LEU B O 1
ATOM 2992 N N . SER B 1 104 ? 9.539 -19.922 -13.961 1 98.81 104 SER B N 1
ATOM 2993 C CA . SER B 1 104 ? 8.383 -20.734 -13.625 1 98.81 104 SER B CA 1
ATOM 2994 C C . SER B 1 104 ? 7.535 -21.031 -14.859 1 98.81 104 SER B C 1
ATOM 2996 O O . SER B 1 104 ? 7.32 -20.156 -15.688 1 98.81 104 SER B O 1
ATOM 2998 N N . ILE B 1 105 ? 7.113 -22.297 -15.008 1 98.56 105 ILE B N 1
ATOM 2999 C CA . ILE B 1 105 ? 6.172 -22.641 -16.062 1 98.56 105 ILE B CA 1
ATOM 3000 C C . ILE B 1 105 ? 4.773 -22.812 -15.477 1 98.56 105 ILE B C 1
ATOM 3002 O O . ILE B 1 105 ? 4.551 -23.672 -14.625 1 98.56 105 ILE B O 1
ATOM 3006 N N . ASP B 1 106 ? 3.877 -21.969 -15.906 1 97.88 106 ASP B N 1
ATOM 3007 C CA . ASP B 1 106 ? 2.467 -22.047 -15.539 1 97.88 106 ASP B CA 1
ATOM 3008 C C . ASP B 1 106 ? 1.717 -23.016 -16.438 1 97.88 106 ASP B C 1
ATOM 3010 O O . ASP B 1 106 ? 1.353 -22.672 -17.562 1 97.88 106 ASP B O 1
ATOM 3014 N N . THR B 1 107 ? 1.447 -24.219 -15.953 1 97.81 107 THR B N 1
ATOM 3015 C CA . THR B 1 107 ? 0.773 -25.25 -16.75 1 97.81 107 THR B CA 1
ATOM 3016 C C . THR B 1 107 ? 0.175 -26.328 -15.844 1 97.81 107 THR B C 1
ATOM 3018 O O . THR B 1 107 ? 0.612 -26.5 -14.703 1 97.81 107 THR B O 1
ATOM 3021 N N . THR B 1 108 ? -0.804 -27 -16.375 1 97.06 108 THR B N 1
ATOM 3022 C CA . THR B 1 108 ? -1.412 -28.125 -15.672 1 97.06 108 THR B CA 1
ATOM 3023 C C . THR B 1 108 ? -1.068 -29.438 -16.359 1 97.06 108 THR B C 1
ATOM 3025 O O . THR B 1 108 ? -1.45 -30.516 -15.891 1 97.06 108 THR B O 1
ATOM 3028 N N . ARG B 1 109 ? -0.32 -29.328 -17.484 1 97.75 109 ARG B N 1
ATOM 3029 C CA . ARG B 1 109 ? -0.114 -30.484 -18.359 1 97.75 109 ARG B CA 1
ATOM 3030 C C . ARG B 1 109 ? 1.255 -31.109 -18.109 1 97.75 109 ARG B C 1
ATOM 3032 O O . ARG B 1 109 ? 2.283 -30.453 -18.266 1 97.75 109 ARG B O 1
ATOM 3039 N N . ALA B 1 110 ? 1.214 -32.406 -17.891 1 98.56 110 ALA B N 1
ATOM 3040 C CA . ALA B 1 110 ? 2.43 -33.156 -17.578 1 98.56 110 ALA B CA 1
ATOM 3041 C C . ALA B 1 110 ? 3.457 -33.031 -18.688 1 98.56 110 ALA B C 1
ATOM 3043 O O . ALA B 1 110 ? 4.645 -32.812 -18.438 1 98.56 110 ALA B O 1
ATOM 3044 N N . GLU B 1 111 ? 3.002 -33.094 -19.906 1 98.56 111 GLU B N 1
ATOM 3045 C CA . GLU B 1 111 ? 3.898 -33.031 -21.047 1 98.56 111 GLU B CA 1
ATOM 3046 C C . GLU B 1 111 ? 4.578 -31.672 -21.141 1 98.56 111 GLU B C 1
ATOM 3048 O O . GLU B 1 111 ? 5.766 -31.578 -21.469 1 98.56 111 GLU B O 1
ATOM 3053 N N . VAL B 1 112 ? 3.865 -30.672 -20.859 1 98.44 112 VAL B N 1
ATOM 3054 C CA . VAL B 1 112 ? 4.406 -29.312 -20.906 1 98.44 112 VAL B CA 1
ATOM 3055 C C . VAL B 1 112 ? 5.383 -29.109 -19.75 1 98.44 112 VAL B C 1
ATOM 3057 O O . VAL B 1 112 ? 6.434 -28.469 -19.938 1 98.44 112 VAL B O 1
ATOM 3060 N N . MET B 1 113 ? 5.074 -29.656 -18.578 1 98.81 113 MET B N 1
ATOM 3061 C CA . MET B 1 113 ? 6 -29.594 -17.438 1 98.81 113 MET B CA 1
ATOM 3062 C C . MET B 1 113 ? 7.359 -30.172 -17.828 1 98.81 113 MET B C 1
ATOM 3064 O O . MET B 1 113 ? 8.391 -29.516 -17.641 1 98.81 113 MET B O 1
ATOM 3068 N N . ARG B 1 114 ? 7.305 -31.359 -18.391 1 98.75 114 ARG B N 1
ATOM 3069 C CA . ARG B 1 114 ? 8.523 -32.094 -18.734 1 98.75 114 ARG B CA 1
ATOM 3070 C C . ARG B 1 114 ? 9.352 -31.312 -19.75 1 98.75 114 ARG B C 1
ATOM 3072 O O . ARG B 1 114 ? 10.555 -31.109 -19.562 1 98.75 114 ARG B O 1
ATOM 3079 N N . ALA B 1 115 ? 8.688 -30.891 -20.812 1 98.81 115 ALA B N 1
ATOM 3080 C CA . ALA B 1 115 ? 9.391 -30.203 -21.891 1 98.81 115 ALA B CA 1
ATOM 3081 C C . ALA B 1 115 ? 9.945 -28.859 -21.422 1 98.81 115 ALA B C 1
ATOM 3083 O O . ALA B 1 115 ? 11.062 -28.484 -21.781 1 98.81 115 ALA B O 1
ATOM 3084 N N . ALA B 1 116 ? 9.172 -28.125 -20.656 1 98.75 116 ALA B N 1
ATOM 3085 C CA . ALA B 1 116 ? 9.586 -26.812 -20.156 1 98.75 116 ALA B CA 1
ATOM 3086 C C . ALA B 1 116 ? 10.797 -26.938 -19.234 1 98.75 116 ALA B C 1
ATOM 3088 O O . ALA B 1 116 ? 11.75 -26.156 -19.344 1 98.75 116 ALA B O 1
ATOM 3089 N N . VAL B 1 117 ? 10.797 -27.891 -18.281 1 98.81 117 VAL B N 1
ATOM 3090 C CA . VAL B 1 117 ? 11.914 -28.078 -17.359 1 98.81 117 VAL B CA 1
ATOM 3091 C C . VAL B 1 117 ? 13.164 -28.5 -18.141 1 98.81 117 VAL B C 1
ATOM 3093 O O . VAL B 1 117 ? 14.258 -28 -17.891 1 98.81 117 VAL B O 1
ATOM 3096 N N . ALA B 1 118 ? 12.945 -29.359 -19.109 1 98.69 118 ALA B N 1
ATOM 3097 C CA . ALA B 1 118 ? 14.062 -29.766 -19.953 1 98.69 118 ALA B CA 1
ATOM 3098 C C . ALA B 1 118 ? 14.648 -28.562 -20.703 1 98.69 118 ALA B C 1
ATOM 3100 O O . ALA B 1 118 ? 15.859 -28.5 -20.938 1 98.69 118 ALA B O 1
ATOM 3101 N N . ALA B 1 119 ? 13.797 -27.641 -21.047 1 98.44 119 ALA B N 1
ATOM 3102 C CA . ALA B 1 119 ? 14.211 -26.469 -21.812 1 98.44 119 ALA B CA 1
ATOM 3103 C C . ALA B 1 119 ? 14.852 -25.422 -20.906 1 98.44 119 ALA B C 1
ATOM 3105 O O . ALA B 1 119 ? 15.508 -24.484 -21.375 1 98.44 119 ALA B O 1
ATOM 3106 N N . GLY B 1 120 ? 14.57 -25.531 -19.562 1 98.38 120 GLY B N 1
ATOM 3107 C CA . GLY B 1 120 ? 15.273 -24.625 -18.688 1 98.38 120 GLY B CA 1
ATOM 3108 C C . GLY B 1 120 ? 14.383 -24.016 -17.609 1 98.38 120 GLY B C 1
ATOM 3109 O O . GLY B 1 120 ? 14.82 -23.156 -16.844 1 98.38 120 GLY B O 1
ATOM 3110 N N . ALA B 1 121 ? 13.117 -24.375 -17.531 1 98.62 121 ALA B N 1
ATOM 3111 C CA . ALA B 1 121 ? 12.273 -23.922 -16.438 1 98.62 121 ALA B CA 1
ATOM 3112 C C . ALA B 1 121 ? 12.727 -24.531 -15.109 1 98.62 121 ALA B C 1
ATOM 3114 O O . ALA B 1 121 ? 13.203 -25.656 -15.07 1 98.62 121 ALA B O 1
ATOM 3115 N N . ASP B 1 122 ? 12.523 -23.75 -14.008 1 98.62 122 ASP B N 1
ATOM 3116 C CA . ASP B 1 122 ? 13.094 -24.109 -12.711 1 98.62 122 ASP B CA 1
ATOM 3117 C C . ASP B 1 122 ? 12 -24.469 -11.711 1 98.62 122 ASP B C 1
ATOM 3119 O O . ASP B 1 122 ? 12.273 -25.062 -10.664 1 98.62 122 ASP B O 1
ATOM 3123 N N . LEU B 1 123 ? 10.781 -24.141 -12.031 1 98.38 123 LEU B N 1
ATOM 3124 C CA . LEU B 1 123 ? 9.641 -24.203 -11.133 1 98.38 123 LEU B CA 1
ATOM 3125 C C . LEU B 1 123 ? 8.359 -24.5 -11.906 1 98.38 123 LEU B C 1
ATOM 3127 O O . LEU B 1 123 ? 8.18 -24.016 -13.031 1 98.38 123 LEU B O 1
ATOM 3131 N N . ILE B 1 124 ? 7.512 -25.375 -11.359 1 98.88 124 ILE B N 1
ATOM 3132 C CA . ILE B 1 124 ? 6.195 -25.656 -11.922 1 98.88 124 ILE B CA 1
ATOM 3133 C C . ILE B 1 124 ? 5.125 -24.906 -11.125 1 98.88 124 ILE B C 1
ATOM 3135 O O . ILE B 1 124 ? 5.07 -25.016 -9.898 1 98.88 124 ILE B O 1
ATOM 3139 N N . ASN B 1 125 ? 4.395 -24.062 -11.75 1 98.81 125 ASN B N 1
ATOM 3140 C CA . ASN B 1 125 ? 3.219 -23.391 -11.195 1 98.81 125 ASN B CA 1
ATOM 3141 C C . ASN B 1 125 ? 1.926 -23.984 -11.75 1 98.81 125 ASN B C 1
ATOM 3143 O O . ASN B 1 125 ? 1.584 -23.75 -12.914 1 98.81 125 ASN B O 1
ATOM 3147 N N . ASP B 1 126 ? 1.188 -24.719 -10.93 1 98.56 126 ASP B N 1
ATOM 3148 C CA . ASP B 1 126 ? 0.045 -25.484 -11.422 1 98.56 126 ASP B CA 1
ATOM 3149 C C . ASP B 1 126 ? -1.241 -25.062 -10.711 1 98.56 126 ASP B C 1
ATOM 3151 O O . ASP B 1 126 ? -1.438 -25.391 -9.539 1 98.56 126 ASP B O 1
ATOM 3155 N N . ILE B 1 127 ? -2.164 -24.5 -11.414 1 97.19 127 ILE B N 1
ATOM 3156 C CA . ILE B 1 127 ? -3.402 -23.969 -10.844 1 97.19 127 ILE B CA 1
ATOM 3157 C C . ILE B 1 127 ? -4.316 -25.125 -10.445 1 97.19 127 ILE B C 1
ATOM 3159 O O . ILE B 1 127 ? -5.305 -24.922 -9.734 1 97.19 127 ILE B O 1
ATOM 3163 N N . LYS B 1 128 ? -3.971 -26.391 -10.852 1 97.06 128 LYS B N 1
ATOM 3164 C CA . LYS B 1 128 ? -4.793 -27.547 -10.492 1 97.06 128 LYS B CA 1
ATOM 3165 C C . LYS B 1 128 ? -4.113 -28.391 -9.422 1 97.06 128 LYS B C 1
ATOM 3167 O O . LYS B 1 128 ? -4.578 -29.484 -9.102 1 97.06 128 LYS B O 1
ATOM 3172 N N . ALA B 1 129 ? -2.975 -27.969 -8.977 1 98.44 129 ALA B N 1
ATOM 3173 C CA . ALA B 1 129 ? -2.258 -28.594 -7.867 1 98.44 129 ALA B CA 1
ATOM 3174 C C . ALA B 1 129 ? -1.931 -30.062 -8.18 1 98.44 129 ALA B C 1
ATOM 3176 O O . ALA B 1 129 ? -2.125 -30.938 -7.344 1 98.44 129 ALA B O 1
ATOM 3177 N N . LEU B 1 130 ? -1.539 -30.25 -9.375 1 98.38 130 LEU B N 1
ATOM 3178 C CA . LEU B 1 130 ? -1.047 -31.547 -9.844 1 98.38 130 LEU B CA 1
ATOM 3179 C C . LEU B 1 130 ? -2.152 -32.594 -9.797 1 98.38 130 LEU B C 1
ATOM 3181 O O . LEU B 1 130 ? -1.889 -33.75 -9.531 1 98.38 130 LEU B O 1
ATOM 3185 N N . SER B 1 131 ? -3.35 -32.156 -10.008 1 97 131 SER B N 1
ATOM 3186 C CA . SER B 1 131 ? -4.457 -33.125 -9.977 1 97 131 SER B CA 1
ATOM 3187 C C . SER B 1 131 ? -4.699 -33.719 -11.359 1 97 131 SER B C 1
ATOM 3189 O O . SER B 1 131 ? -5.395 -34.719 -11.484 1 97 131 SER B O 1
ATOM 3191 N N . GLU B 1 132 ? -4.172 -33.125 -12.453 1 96.44 132 GLU B N 1
ATOM 3192 C CA . GLU B 1 132 ? -4.332 -33.688 -13.797 1 96.44 132 GLU B CA 1
ATOM 3193 C C . GLU B 1 132 ? -3.551 -34.969 -13.961 1 96.44 132 GLU B C 1
ATOM 3195 O O . GLU B 1 132 ? -2.566 -35.219 -13.258 1 96.44 132 GLU B O 1
ATOM 3200 N N . GLU B 1 133 ? -4.016 -35.719 -14.875 1 96.69 133 GLU B N 1
ATOM 3201 C CA . GLU B 1 133 ? -3.396 -37 -15.109 1 96.69 133 GLU B CA 1
ATOM 3202 C C . GLU B 1 133 ? -1.908 -36.875 -15.406 1 96.69 133 GLU B C 1
ATOM 3204 O O . GLU B 1 133 ? -1.517 -36.062 -16.266 1 96.69 133 GLU B O 1
ATOM 3209 N N . GLY B 1 134 ? -1.092 -37.594 -14.617 1 98.19 134 GLY B N 1
ATOM 3210 C CA . GLY B 1 134 ? 0.339 -37.656 -14.867 1 98.19 134 GLY B CA 1
ATOM 3211 C C . GLY B 1 134 ? 1.117 -36.5 -14.266 1 98.19 134 GLY B C 1
ATOM 3212 O O . GLY B 1 134 ? 2.346 -36.562 -14.188 1 98.19 134 GLY B O 1
ATOM 3213 N N . ALA B 1 135 ? 0.44 -35.5 -13.875 1 98.56 135 ALA B N 1
ATOM 3214 C CA . ALA B 1 135 ? 1.106 -34.281 -13.406 1 98.56 135 ALA B CA 1
ATOM 3215 C C . ALA B 1 135 ? 1.923 -34.562 -12.148 1 98.56 135 ALA B C 1
ATOM 3217 O O . ALA B 1 135 ? 3.088 -34.156 -12.055 1 98.56 135 ALA B O 1
ATOM 3218 N N . LEU B 1 136 ? 1.305 -35.25 -11.211 1 98.69 136 LEU B N 1
ATOM 3219 C CA . LEU B 1 136 ? 1.966 -35.531 -9.945 1 98.69 136 LEU B CA 1
ATOM 3220 C C . LEU B 1 136 ? 3.217 -36.406 -10.156 1 98.69 136 LEU B C 1
ATOM 3222 O O . LEU B 1 136 ? 4.293 -36.062 -9.664 1 98.69 136 LEU B O 1
ATOM 3226 N N . ALA B 1 137 ? 3.078 -37.438 -10.867 1 98.62 137 ALA B N 1
ATOM 3227 C CA . ALA B 1 137 ? 4.203 -38.312 -11.148 1 98.62 137 ALA B CA 1
ATOM 3228 C C . ALA B 1 137 ? 5.312 -37.562 -11.883 1 98.62 137 ALA B C 1
ATOM 3230 O O . ALA B 1 137 ? 6.496 -37.75 -11.57 1 98.62 137 ALA B O 1
ATOM 3231 N N . THR B 1 138 ? 4.906 -36.812 -12.859 1 98.75 138 THR B N 1
ATOM 3232 C CA . THR B 1 138 ? 5.867 -36.031 -13.641 1 98.75 138 THR B CA 1
ATOM 3233 C C . THR B 1 138 ? 6.625 -35.062 -12.758 1 98.75 138 THR B C 1
ATOM 3235 O O . THR B 1 138 ? 7.855 -34.969 -12.812 1 98.75 138 THR B O 1
ATOM 3238 N N . ALA B 1 139 ? 5.922 -34.312 -11.961 1 98.75 139 ALA B N 1
ATOM 3239 C CA . ALA B 1 139 ? 6.551 -33.344 -11.062 1 98.75 139 ALA B CA 1
ATOM 3240 C C . ALA B 1 139 ? 7.535 -34.031 -10.117 1 98.75 139 ALA B C 1
ATOM 3242 O O . ALA B 1 139 ? 8.633 -33.531 -9.883 1 98.75 139 ALA B O 1
ATOM 3243 N N . ALA B 1 140 ? 7.141 -35.156 -9.555 1 98.62 140 ALA B N 1
ATOM 3244 C CA . ALA B 1 140 ? 8.008 -35.906 -8.656 1 98.62 140 ALA B CA 1
ATOM 3245 C C . ALA B 1 140 ? 9.297 -36.312 -9.359 1 98.62 140 ALA B C 1
ATOM 3247 O O . ALA B 1 140 ? 10.383 -36.25 -8.781 1 98.62 140 ALA B O 1
ATOM 3248 N N . GLU B 1 141 ? 9.141 -36.75 -10.539 1 98.5 141 GLU B N 1
ATOM 3249 C CA . GLU B 1 141 ? 10.281 -37.219 -11.336 1 98.5 141 GLU B CA 1
ATOM 3250 C C . GLU B 1 141 ? 11.227 -36.062 -11.648 1 98.5 141 GLU B C 1
ATOM 3252 O O . GLU B 1 141 ? 12.445 -36.219 -11.609 1 98.5 141 GLU B O 1
ATOM 3257 N N . LEU B 1 142 ? 10.703 -34.906 -12 1 98.5 142 LEU B N 1
ATOM 3258 C CA . LEU B 1 142 ? 11.477 -33.75 -12.445 1 98.5 142 LEU B CA 1
ATOM 3259 C C . LEU B 1 142 ? 12.234 -33.125 -11.281 1 98.5 142 LEU B C 1
ATOM 3261 O O . LEU B 1 142 ? 13.242 -32.469 -11.484 1 98.5 142 LEU B O 1
ATOM 3265 N N . ASN B 1 143 ? 11.727 -33.25 -10.07 1 97.81 143 ASN B N 1
ATOM 3266 C CA . ASN B 1 143 ? 12.383 -32.844 -8.836 1 97.81 143 ASN B CA 1
ATOM 3267 C C . ASN B 1 143 ? 12.688 -31.344 -8.844 1 97.81 143 ASN B C 1
ATOM 3269 O O . ASN B 1 143 ? 13.797 -30.922 -8.516 1 97.81 143 ASN B O 1
ATOM 3273 N N . VAL B 1 144 ? 11.812 -30.5 -9.352 1 98.38 144 VAL B N 1
ATOM 3274 C CA . VAL B 1 144 ? 11.859 -29.047 -9.234 1 98.38 144 VAL B CA 1
ATOM 3275 C C . VAL B 1 144 ? 10.75 -28.578 -8.289 1 98.38 144 VAL B C 1
ATOM 3277 O O . VAL B 1 144 ? 9.789 -29.297 -8.039 1 98.38 144 VAL B O 1
ATOM 3280 N N . PRO B 1 145 ? 10.93 -27.344 -7.672 1 98.81 145 PRO B N 1
ATOM 3281 C CA . PRO B 1 145 ? 9.859 -26.812 -6.816 1 98.81 145 PRO B CA 1
ATOM 3282 C C . PRO B 1 145 ? 8.523 -26.703 -7.543 1 98.81 145 PRO B C 1
ATOM 3284 O O . PRO B 1 145 ? 8.484 -26.562 -8.766 1 98.81 145 PRO B O 1
ATOM 3287 N N . VAL B 1 146 ? 7.43 -26.844 -6.773 1 98.88 146 VAL B N 1
ATOM 3288 C CA . VAL B 1 146 ? 6.078 -26.828 -7.324 1 98.88 146 VAL B CA 1
ATOM 3289 C C . VAL B 1 146 ? 5.188 -25.906 -6.5 1 98.88 146 VAL B C 1
ATOM 3291 O O . VAL B 1 146 ? 5.195 -25.969 -5.266 1 98.88 146 VAL B O 1
ATOM 3294 N N . CYS B 1 147 ? 4.488 -25.031 -7.191 1 98.88 147 CYS B N 1
ATOM 3295 C CA . CYS B 1 147 ? 3.436 -24.234 -6.566 1 98.88 147 CYS B CA 1
ATOM 3296 C C . CYS B 1 147 ? 2.072 -24.891 -6.766 1 98.88 147 CYS B C 1
ATOM 3298 O O . CYS B 1 147 ? 1.655 -25.125 -7.902 1 98.88 147 CYS B O 1
ATOM 3300 N N . LEU B 1 148 ? 1.406 -25.172 -5.664 1 98.81 148 LEU B N 1
ATOM 3301 C CA . LEU B 1 148 ? 0.088 -25.797 -5.645 1 98.81 148 LEU B CA 1
ATOM 3302 C C . LEU B 1 148 ? -0.998 -24.766 -5.352 1 98.81 148 LEU B C 1
ATOM 3304 O O . LEU B 1 148 ? -1.013 -24.156 -4.281 1 98.81 148 LEU B O 1
ATOM 3308 N N . MET B 1 149 ? -1.887 -24.641 -6.305 1 98.62 149 MET B N 1
ATOM 3309 C CA . MET B 1 149 ? -2.945 -23.656 -6.094 1 98.62 149 MET B CA 1
ATOM 3310 C C . MET B 1 149 ? -4.266 -24.344 -5.766 1 98.62 149 MET B C 1
ATOM 3312 O O . MET B 1 149 ? -4.562 -25.406 -6.289 1 98.62 149 MET B O 1
ATOM 3316 N N . HIS B 1 150 ? -5.02 -23.75 -4.898 1 97.88 150 HIS B N 1
ATOM 3317 C CA . HIS B 1 150 ? -6.402 -24.172 -4.707 1 97.88 150 HIS B CA 1
ATOM 3318 C C . HIS B 1 150 ? -7.324 -23.531 -5.738 1 97.88 150 HIS B C 1
ATOM 3320 O O . HIS B 1 150 ? -7.273 -22.312 -5.953 1 97.88 150 HIS B O 1
ATOM 3326 N N . MET B 1 151 ? -8.109 -24.297 -6.344 1 94.19 151 MET B N 1
ATOM 3327 C CA . MET B 1 151 ? -9.133 -23.844 -7.281 1 94.19 151 MET B CA 1
ATOM 3328 C C . MET B 1 151 ? -10.383 -24.703 -7.188 1 94.19 151 MET B C 1
ATOM 3330 O O . MET B 1 151 ? -10.289 -25.922 -7.082 1 94.19 151 MET B O 1
ATOM 3334 N N . LYS B 1 152 ? -11.508 -24.078 -7.055 1 89.81 152 LYS B N 1
ATOM 3335 C CA . LYS B 1 152 ? -12.75 -24.828 -7.18 1 89.81 152 LYS B CA 1
ATOM 3336 C C . LYS B 1 152 ? -13.297 -24.766 -8.602 1 89.81 152 LYS B C 1
ATOM 3338 O O . LYS B 1 152 ? -13.484 -23.672 -9.148 1 89.81 152 LYS B O 1
ATOM 3343 N N . GLY B 1 153 ? -13.508 -25.922 -9.156 1 85.81 153 GLY B N 1
ATOM 3344 C CA . GLY B 1 153 ? -14.016 -25.953 -10.523 1 85.81 153 GLY B CA 1
ATOM 3345 C C . GLY B 1 153 ? -12.922 -25.812 -11.57 1 85.81 153 GLY B C 1
ATOM 3346 O O . GLY B 1 153 ? -11.797 -26.266 -11.359 1 85.81 153 GLY B O 1
ATOM 3347 N N . ILE B 1 154 ? -13.367 -25.344 -12.758 1 80.69 154 ILE B N 1
ATOM 3348 C CA . ILE B 1 154 ? -12.43 -25.141 -13.859 1 80.69 154 ILE B CA 1
ATOM 3349 C C . ILE B 1 154 ? -12.516 -23.688 -14.336 1 80.69 154 ILE B C 1
ATOM 3351 O O . ILE B 1 154 ? -13.562 -23.047 -14.188 1 80.69 154 ILE B O 1
ATOM 3355 N N . PRO B 1 155 ? -11.43 -23.156 -14.906 1 79.75 155 PRO B N 1
ATOM 3356 C CA . PRO B 1 155 ? -11.367 -21.75 -15.266 1 79.75 155 PRO B CA 1
ATOM 3357 C C . PRO B 1 155 ? -12.555 -21.297 -16.109 1 79.75 155 PRO B C 1
ATOM 3359 O O . PRO B 1 155 ? -13.086 -20.203 -15.914 1 79.75 155 PRO B O 1
ATOM 3362 N N . GLU B 1 156 ? -13.039 -22.125 -16.891 1 79 156 GLU B N 1
ATOM 3363 C CA . GLU B 1 156 ? -14.109 -21.781 -17.828 1 79 156 GLU B CA 1
ATOM 3364 C C . GLU B 1 156 ? -15.398 -21.422 -17.094 1 79 156 GLU B C 1
ATOM 3366 O O . GLU B 1 156 ? -16.156 -20.562 -17.531 1 79 156 GLU B O 1
ATOM 3371 N N . THR B 1 157 ? -15.656 -22.062 -15.797 1 82.31 157 THR B N 1
ATOM 3372 C CA . THR B 1 157 ? -16.984 -21.938 -15.203 1 82.31 157 THR B CA 1
ATOM 3373 C C . THR B 1 157 ? -16.891 -21.656 -13.703 1 82.31 157 THR B C 1
ATOM 3375 O O . THR B 1 157 ? -17.906 -21.484 -13.031 1 82.31 157 THR B O 1
ATOM 3378 N N . MET B 1 158 ? -15.75 -21.547 -13.25 1 82.69 158 MET B N 1
ATOM 3379 C CA . MET B 1 158 ? -15.531 -21.562 -11.805 1 82.69 158 MET B CA 1
ATOM 3380 C C . MET B 1 158 ? -16.141 -20.328 -11.148 1 82.69 158 MET B C 1
ATOM 3382 O O . MET B 1 158 ? -16.438 -20.328 -9.953 1 82.69 158 MET B O 1
ATOM 3386 N N . GLN B 1 159 ? -16.375 -19.312 -11.867 1 82.38 159 GLN B N 1
ATOM 3387 C CA . GLN B 1 159 ? -16.891 -18.094 -11.25 1 82.38 159 GLN B CA 1
ATOM 3388 C C . GLN B 1 159 ? -18.406 -18.078 -11.242 1 82.38 159 GLN B C 1
ATOM 3390 O O . GLN B 1 159 ? -19.031 -17.188 -10.648 1 82.38 159 GLN B O 1
ATOM 3395 N N . GLU B 1 160 ? -18.859 -19.125 -11.859 1 83.81 160 GLU B N 1
ATOM 3396 C CA . GLU B 1 160 ? -20.312 -19.25 -11.836 1 83.81 160 GLU B CA 1
ATOM 3397 C C . GLU B 1 160 ? -20.797 -19.797 -10.492 1 83.81 160 GLU B C 1
ATOM 3399 O O . GLU B 1 160 ? -20.891 -21.016 -10.305 1 83.81 160 GLU B O 1
ATOM 3404 N N . ASN B 1 161 ? -21.062 -19.031 -9.555 1 79.69 161 ASN B N 1
ATOM 3405 C CA . ASN B 1 161 ? -21.641 -19.266 -8.234 1 79.69 161 ASN B CA 1
ATOM 3406 C C . ASN B 1 161 ? -20.75 -20.188 -7.395 1 79.69 161 ASN B C 1
ATOM 3408 O O . ASN B 1 161 ? -21.172 -21.266 -6.988 1 79.69 161 ASN B O 1
ATOM 3412 N N . PRO B 1 162 ? -19.531 -19.75 -7.211 1 84.81 162 PRO B N 1
ATOM 3413 C CA . PRO B 1 162 ? -18.688 -20.562 -6.332 1 84.81 162 PRO B CA 1
ATOM 3414 C C . PRO B 1 162 ? -19.297 -20.75 -4.941 1 84.81 162 PRO B C 1
ATOM 3416 O O . PRO B 1 162 ? -19.766 -19.781 -4.336 1 84.81 162 PRO B O 1
ATOM 3419 N N . TYR B 1 163 ? -19.391 -22.031 -4.492 1 84.81 163 TYR B N 1
ATOM 3420 C CA . TYR B 1 163 ? -20.016 -22.344 -3.215 1 84.81 163 TYR B CA 1
ATOM 3421 C C . TYR B 1 163 ? -19.016 -23.016 -2.273 1 84.81 163 TYR B C 1
ATOM 3423 O O . TYR B 1 163 ? -18.312 -23.953 -2.666 1 84.81 163 TYR B O 1
ATOM 3431 N N . TYR B 1 164 ? -18.922 -22.531 -1.09 1 89.12 164 TYR B N 1
ATOM 3432 C CA . TYR B 1 164 ? -18.141 -23.094 0.004 1 89.12 164 TYR B CA 1
ATOM 3433 C C . TYR B 1 164 ? -19.047 -23.469 1.179 1 89.12 164 TYR B C 1
ATOM 3435 O O . TYR B 1 164 ? -19.766 -22.609 1.699 1 89.12 164 TYR B O 1
ATOM 3443 N N . SER B 1 165 ? -19.031 -24.703 1.579 1 85.75 165 SER B N 1
ATOM 3444 C CA . SER B 1 165 ? -19.922 -25.203 2.617 1 85.75 165 SER B CA 1
ATOM 3445 C C . SER B 1 165 ? -19.5 -24.719 3.996 1 85.75 165 SER B C 1
ATOM 3447 O O . SER B 1 165 ? -20.312 -24.688 4.926 1 85.75 165 SER B O 1
ATOM 3449 N N . LYS B 1 166 ? -18.297 -24.438 4.109 1 91.56 166 LYS B N 1
ATOM 3450 C CA . LYS B 1 166 ? -17.734 -23.875 5.332 1 91.56 166 LYS B CA 1
ATOM 3451 C C . LYS B 1 166 ? -16.891 -22.625 5.027 1 91.56 166 LYS B C 1
ATOM 3453 O O . LYS B 1 166 ? -17 -22.062 3.939 1 91.56 166 LYS B O 1
ATOM 3458 N N . ASP B 1 167 ? -16.219 -22.234 6.027 1 95.19 167 ASP B N 1
ATOM 3459 C CA . ASP B 1 167 ? -15.289 -21.125 5.863 1 95.19 167 ASP B CA 1
ATOM 3460 C C . ASP B 1 167 ? -14.281 -21.422 4.754 1 95.19 167 ASP B C 1
ATOM 3462 O O . ASP B 1 167 ? -13.656 -22.484 4.738 1 95.19 167 ASP B O 1
ATOM 3466 N N . VAL B 1 168 ? -14.219 -20.5 3.791 1 96.81 168 VAL B N 1
ATOM 3467 C CA . VAL B 1 168 ? -13.375 -20.688 2.613 1 96.81 168 VAL B CA 1
ATOM 3468 C C . VAL B 1 168 ? -11.938 -20.953 3.043 1 96.81 168 VAL B C 1
ATOM 3470 O O . VAL B 1 168 ? -11.234 -21.766 2.434 1 96.81 168 VAL B O 1
ATOM 3473 N N . VAL B 1 169 ? -11.453 -20.312 4.09 1 98.06 169 VAL B N 1
ATOM 3474 C CA . VAL B 1 169 ? -10.094 -20.484 4.574 1 98.06 169 VAL B CA 1
ATOM 3475 C C . VAL B 1 169 ? -9.922 -21.906 5.125 1 98.06 169 VAL B C 1
ATOM 3477 O O . VAL B 1 169 ? -8.914 -22.562 4.848 1 98.06 169 VAL B O 1
ATOM 3480 N N . ASP B 1 170 ? -10.906 -22.344 5.832 1 97.75 170 ASP B N 1
ATOM 3481 C CA . ASP B 1 170 ? -10.859 -23.703 6.387 1 97.75 170 ASP B CA 1
ATOM 3482 C C . ASP B 1 170 ? -10.844 -24.75 5.277 1 97.75 170 ASP B C 1
ATOM 3484 O O . ASP B 1 170 ? -10.086 -25.719 5.34 1 97.75 170 ASP B O 1
ATOM 3488 N N . GLU B 1 171 ? -11.664 -24.547 4.332 1 97.31 171 GLU B N 1
ATOM 3489 C CA . GLU B 1 171 ? -11.734 -25.5 3.23 1 97.31 171 GLU B CA 1
ATOM 3490 C C . GLU B 1 171 ? -10.422 -25.547 2.449 1 97.31 171 GLU B C 1
ATOM 3492 O O . GLU B 1 171 ? -9.969 -26.609 2.041 1 97.31 171 GLU B O 1
ATOM 3497 N N . ILE B 1 172 ? -9.844 -24.422 2.238 1 98.12 172 ILE B N 1
ATOM 3498 C CA . ILE B 1 172 ? -8.578 -24.359 1.522 1 98.12 172 ILE B CA 1
ATOM 3499 C C . ILE B 1 172 ? -7.48 -25.031 2.342 1 98.12 172 ILE B C 1
ATOM 3501 O O . ILE B 1 172 ? -6.645 -25.766 1.795 1 98.12 172 ILE B O 1
ATOM 3505 N N . ASN B 1 173 ? -7.496 -24.812 3.656 1 98.44 173 ASN B N 1
ATOM 3506 C CA . ASN B 1 173 ? -6.531 -25.484 4.523 1 98.44 173 ASN B CA 1
ATOM 3507 C C . ASN B 1 173 ? -6.672 -27 4.449 1 98.44 173 ASN B C 1
ATOM 3509 O O . ASN B 1 173 ? -5.672 -27.719 4.371 1 98.44 173 ASN B O 1
ATOM 3513 N N . ASP B 1 174 ? -7.945 -27.422 4.449 1 98.12 174 ASP B N 1
ATOM 3514 C CA . ASP B 1 174 ? -8.18 -28.859 4.309 1 98.12 174 ASP B CA 1
ATOM 3515 C C . ASP B 1 174 ? -7.617 -29.391 2.99 1 98.12 174 ASP B C 1
ATOM 3517 O O . ASP B 1 174 ? -6.984 -30.438 2.955 1 98.12 174 ASP B O 1
ATOM 3521 N N . PHE B 1 175 ? -7.84 -28.672 1.99 1 97.88 175 PHE B N 1
ATOM 3522 C CA . PHE B 1 175 ? -7.324 -29.016 0.67 1 97.88 175 PHE B CA 1
ATOM 3523 C C . PHE B 1 175 ? -5.801 -29.109 0.69 1 97.88 175 PHE B C 1
ATOM 3525 O O . PHE B 1 175 ? -5.223 -30.062 0.167 1 97.88 175 PHE B O 1
ATOM 3532 N N . PHE B 1 176 ? -5.113 -28.094 1.29 1 98.62 176 PHE B N 1
ATOM 3533 C CA . PHE B 1 176 ? -3.654 -28.062 1.325 1 98.62 176 PHE B CA 1
ATOM 3534 C C . PHE B 1 176 ? -3.096 -29.234 2.109 1 98.62 176 PHE B C 1
ATOM 3536 O O . PHE B 1 176 ? -2.098 -29.844 1.71 1 98.62 176 PHE B O 1
ATOM 3543 N N . ILE B 1 177 ? -3.738 -29.609 3.199 1 98.5 177 ILE B N 1
ATOM 3544 C CA . ILE B 1 177 ? -3.291 -30.75 3.99 1 98.5 177 ILE B CA 1
ATOM 3545 C C . ILE B 1 177 ? -3.27 -32 3.119 1 98.5 177 ILE B C 1
ATOM 3547 O O . ILE B 1 177 ? -2.254 -32.719 3.049 1 98.5 177 ILE B O 1
ATOM 3551 N N . ASP B 1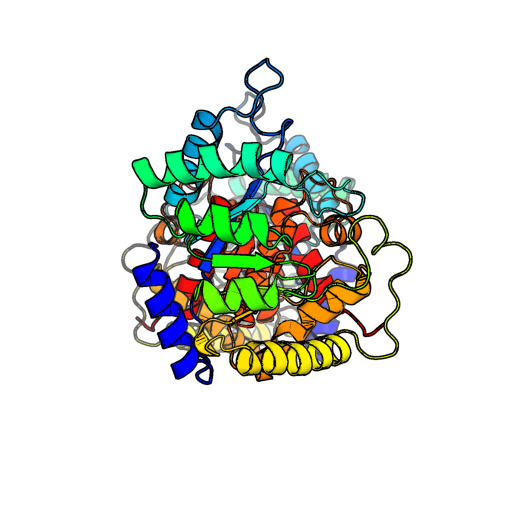 178 ? -4.344 -32.219 2.461 1 98.38 178 ASP B N 1
ATOM 3552 C CA . ASP B 1 178 ? -4.477 -33.375 1.605 1 98.38 178 ASP B CA 1
ATOM 3553 C C . ASP B 1 178 ? -3.457 -33.344 0.468 1 98.38 178 ASP B C 1
ATOM 3555 O O . ASP B 1 178 ? -2.773 -34.344 0.214 1 98.38 178 ASP B O 1
ATOM 3559 N N . ARG B 1 179 ? -3.344 -32.25 -0.186 1 98.19 179 ARG B N 1
ATOM 3560 C CA . ARG B 1 179 ? -2.498 -32.125 -1.37 1 98.19 179 ARG B CA 1
ATOM 3561 C C . ARG B 1 179 ? -1.023 -32.25 -1.003 1 98.19 179 ARG B C 1
ATOM 3563 O O . ARG B 1 179 ? -0.252 -32.906 -1.727 1 98.19 179 ARG B O 1
ATOM 3570 N N . ILE B 1 180 ? -0.598 -31.625 0.089 1 98.44 180 ILE B N 1
ATOM 3571 C CA . ILE B 1 180 ? 0.773 -31.719 0.576 1 98.44 180 ILE B CA 1
ATOM 3572 C C . ILE B 1 180 ? 1.128 -33.188 0.841 1 98.44 180 ILE B C 1
ATOM 3574 O O . ILE B 1 180 ? 2.174 -33.656 0.398 1 98.44 180 ILE B O 1
ATOM 3578 N N . GLU B 1 181 ? 0.24 -33.875 1.479 1 98.5 181 GLU B N 1
ATOM 3579 C CA . GLU B 1 181 ? 0.471 -35.281 1.796 1 98.5 181 GLU B CA 1
ATOM 3580 C C . GLU B 1 181 ? 0.653 -36.094 0.527 1 98.5 181 GLU B C 1
ATOM 3582 O O . GLU B 1 181 ? 1.567 -36.938 0.443 1 98.5 181 GLU B O 1
ATOM 3587 N N . ARG B 1 182 ? -0.162 -35.875 -0.413 1 98.44 182 ARG B N 1
ATOM 3588 C CA . ARG B 1 182 ? -0.081 -36.594 -1.673 1 98.44 182 ARG B CA 1
ATOM 3589 C C . ARG B 1 182 ? 1.237 -36.312 -2.387 1 98.44 182 ARG B C 1
ATOM 3591 O O . ARG B 1 182 ? 1.847 -37.219 -2.957 1 98.44 182 ARG B O 1
ATOM 3598 N N . CYS B 1 183 ? 1.642 -35.094 -2.387 1 98.69 183 CYS B N 1
ATOM 3599 C CA . CYS B 1 183 ? 2.889 -34.719 -3.039 1 98.69 183 CYS B CA 1
ATOM 3600 C C . CYS B 1 183 ? 4.086 -35.344 -2.354 1 98.69 183 CYS B C 1
ATOM 3602 O O . CYS B 1 183 ? 4.965 -35.906 -3.018 1 98.69 183 CYS B O 1
ATOM 3604 N N . ILE B 1 184 ? 4.082 -35.344 -1.025 1 98.25 184 ILE B N 1
ATOM 3605 C CA . ILE B 1 184 ? 5.18 -35.906 -0.259 1 98.25 184 ILE B CA 1
ATOM 3606 C C . ILE B 1 184 ? 5.227 -37.438 -0.488 1 98.25 184 ILE B C 1
ATOM 3608 O O . ILE B 1 184 ? 6.297 -38 -0.715 1 98.25 184 ILE B O 1
ATOM 3612 N N . HIS B 1 185 ? 4.09 -38.031 -0.521 1 98.31 185 HIS B N 1
ATOM 3613 C CA . HIS B 1 185 ? 4.008 -39.469 -0.747 1 98.31 185 HIS B CA 1
ATOM 3614 C C . HIS B 1 185 ? 4.516 -39.844 -2.137 1 98.31 185 HIS B C 1
ATOM 3616 O O . HIS B 1 185 ? 5.082 -40.938 -2.33 1 98.31 185 HIS B O 1
ATOM 3622 N N . ALA B 1 186 ? 4.32 -38.969 -3.045 1 98.31 186 ALA B N 1
ATOM 3623 C CA . ALA B 1 186 ? 4.746 -39.219 -4.422 1 98.31 186 ALA B CA 1
ATOM 3624 C C . ALA B 1 186 ? 6.25 -39 -4.578 1 98.31 186 ALA B C 1
ATOM 3626 O O . ALA B 1 186 ? 6.824 -39.312 -5.621 1 98.31 186 ALA B O 1
ATOM 3627 N N . GLY B 1 187 ? 6.863 -38.375 -3.551 1 98.25 187 GLY B N 1
ATOM 3628 C CA . GLY B 1 187 ? 8.312 -38.219 -3.574 1 98.25 187 GLY B CA 1
ATOM 3629 C C . GLY B 1 187 ? 8.781 -36.812 -3.717 1 98.25 187 GLY B C 1
ATOM 3630 O O . GLY B 1 187 ? 9.984 -36.531 -3.824 1 98.25 187 GLY B O 1
ATOM 3631 N N . ILE B 1 188 ? 7.945 -35.875 -3.729 1 98.38 188 ILE B N 1
ATOM 3632 C CA . ILE B 1 188 ? 8.328 -34.469 -3.785 1 98.38 188 ILE B CA 1
ATOM 3633 C C . ILE B 1 188 ? 8.766 -33.969 -2.4 1 98.38 188 ILE B C 1
ATOM 3635 O O . ILE B 1 188 ? 8.062 -34.188 -1.413 1 98.38 188 ILE B O 1
ATOM 3639 N N . ALA B 1 189 ? 9.961 -33.406 -2.324 1 97.12 189 ALA B N 1
ATOM 3640 C CA . ALA B 1 189 ? 10.445 -32.875 -1.05 1 97.12 189 ALA B CA 1
ATOM 3641 C C . ALA B 1 189 ? 9.531 -31.766 -0.529 1 97.12 189 ALA B C 1
ATOM 3643 O O . ALA B 1 189 ? 9.062 -30.922 -1.3 1 97.12 189 ALA B O 1
ATOM 3644 N N . SER B 1 190 ? 9.297 -31.75 0.759 1 96.44 190 SER B N 1
ATOM 3645 C CA . SER B 1 190 ? 8.414 -30.766 1.359 1 96.44 190 SER B CA 1
ATOM 3646 C C . SER B 1 190 ? 8.906 -29.344 1.101 1 96.44 190 SER B C 1
ATOM 3648 O O . SER B 1 190 ? 8.109 -28.438 0.841 1 96.44 190 SER B O 1
ATOM 3650 N N . GLN B 1 191 ? 10.219 -29.125 1.168 1 95.25 191 GLN B N 1
ATOM 3651 C CA . GLN B 1 191 ? 10.789 -27.797 1.017 1 95.25 191 GLN B CA 1
ATOM 3652 C C . GLN B 1 191 ? 10.641 -27.297 -0.414 1 95.25 191 GLN B C 1
ATOM 3654 O O . GLN B 1 191 ? 10.883 -26.109 -0.69 1 95.25 191 GLN B O 1
ATOM 3659 N N . HIS B 1 192 ? 10.156 -28.141 -1.36 1 97.5 192 HIS B N 1
ATOM 3660 C CA . HIS B 1 192 ? 9.961 -27.766 -2.758 1 97.5 192 HIS B CA 1
ATOM 3661 C C . HIS B 1 192 ? 8.531 -27.312 -3.016 1 97.5 192 HIS B C 1
ATOM 3663 O O . HIS B 1 192 ? 8.188 -26.938 -4.141 1 97.5 192 HIS B O 1
ATOM 3669 N N . LEU B 1 193 ? 7.73 -27.312 -1.947 1 98.5 193 LEU B N 1
ATOM 3670 C CA . LEU B 1 193 ? 6.324 -26.984 -2.146 1 98.5 193 LEU B CA 1
ATOM 3671 C C . LEU B 1 193 ? 6.043 -25.531 -1.803 1 98.5 193 LEU B C 1
ATOM 3673 O O . LEU B 1 193 ? 6.59 -25 -0.832 1 98.5 193 LEU B O 1
ATOM 3677 N N . ILE B 1 194 ? 5.266 -24.875 -2.625 1 98.62 194 ILE B N 1
ATOM 3678 C CA . ILE B 1 194 ? 4.711 -23.531 -2.445 1 98.62 194 ILE B CA 1
ATOM 3679 C C . ILE B 1 194 ? 3.188 -23.594 -2.529 1 98.62 194 ILE B C 1
ATOM 3681 O O . ILE B 1 194 ? 2.633 -24.344 -3.33 1 98.62 194 ILE B O 1
ATOM 3685 N N . LEU B 1 195 ? 2.51 -22.812 -1.697 1 98.69 195 LEU B N 1
ATOM 3686 C CA . LEU B 1 195 ? 1.052 -22.859 -1.668 1 98.69 195 LEU B CA 1
ATOM 3687 C C . LEU B 1 195 ? 0.455 -21.562 -2.186 1 98.69 195 LEU B C 1
ATOM 3689 O O . LEU B 1 195 ? 0.946 -20.469 -1.859 1 98.69 195 LEU B O 1
ATOM 3693 N N . ASP B 1 196 ? -0.53 -21.656 -3.02 1 98.81 196 ASP B N 1
ATOM 3694 C CA . ASP B 1 196 ? -1.327 -20.547 -3.52 1 98.81 196 ASP B CA 1
ATOM 3695 C C . ASP B 1 196 ? -2.809 -20.75 -3.211 1 98.81 196 ASP B C 1
ATOM 3697 O O . ASP B 1 196 ? -3.457 -21.625 -3.795 1 98.81 196 ASP B O 1
ATOM 3701 N N . PRO B 1 197 ? -3.373 -19.875 -2.363 1 98.56 197 PRO B N 1
ATOM 3702 C CA . PRO B 1 197 ? -4.781 -20.047 -1.991 1 98.56 197 PRO B CA 1
ATOM 3703 C C . PRO B 1 197 ? -5.73 -19.828 -3.164 1 98.56 197 PRO B C 1
ATOM 3705 O O . PRO B 1 197 ? -6.914 -20.172 -3.076 1 98.56 197 PRO B O 1
ATOM 3708 N N . GLY B 1 198 ? -5.211 -19.297 -4.195 1 98 198 GLY B N 1
ATOM 3709 C CA . GLY B 1 198 ? -5.984 -19.234 -5.426 1 98 198 GLY B CA 1
ATOM 3710 C C . GLY B 1 198 ? -6.957 -18.078 -5.469 1 98 198 GLY B C 1
ATOM 3711 O O . GLY B 1 198 ? -8.125 -18.25 -5.809 1 98 198 GLY B O 1
ATOM 3712 N N . PHE B 1 199 ? -6.516 -16.844 -5.082 1 97.19 199 PHE B N 1
ATOM 3713 C CA . PHE B 1 199 ? -7.309 -15.625 -5.203 1 97.19 199 PHE B CA 1
ATOM 3714 C C . PHE B 1 199 ? -7.934 -15.523 -6.59 1 97.19 199 PHE B C 1
ATOM 3716 O O . PHE B 1 199 ? -7.219 -15.531 -7.598 1 97.19 199 PHE B O 1
ATOM 3723 N N . GLY B 1 200 ? -9.25 -15.477 -6.656 1 94.5 200 GLY B N 1
ATOM 3724 C CA . GLY B 1 200 ? -9.945 -15.273 -7.918 1 94.5 200 GLY B CA 1
ATOM 3725 C C . GLY B 1 200 ? -10.234 -16.578 -8.648 1 94.5 200 GLY B C 1
ATOM 3726 O O . GLY B 1 200 ? -10.789 -16.562 -9.75 1 94.5 200 GLY B O 1
ATOM 3727 N N . PHE B 1 201 ? -9.906 -17.656 -8.133 1 95.44 201 PHE B N 1
ATOM 3728 C CA . PHE B 1 201 ? -10.125 -18.953 -8.781 1 95.44 201 PHE B CA 1
ATOM 3729 C C . PHE B 1 201 ? -11.227 -19.734 -8.062 1 95.44 201 PHE B C 1
ATOM 3731 O O . PHE B 1 201 ? -10.945 -20.469 -7.109 1 95.44 201 PHE B O 1
ATOM 3738 N N . GLY B 1 202 ? -12.445 -19.547 -8.578 1 94.06 202 GLY B N 1
ATOM 3739 C CA . GLY B 1 202 ? -13.586 -20.188 -7.957 1 94.06 202 GLY B CA 1
ATOM 3740 C C . GLY B 1 202 ? -13.977 -19.578 -6.633 1 94.06 202 GLY B C 1
ATOM 3741 O O . GLY B 1 202 ? -14.328 -20.281 -5.688 1 94.06 202 GLY B O 1
ATOM 3742 N N . LYS B 1 203 ? -13.859 -18.375 -6.488 1 95.38 203 LYS B N 1
ATOM 3743 C CA . LYS B 1 203 ? -14.156 -17.609 -5.273 1 95.38 203 LYS B CA 1
ATOM 3744 C C . LYS B 1 203 ? -14.898 -16.312 -5.598 1 95.38 203 LYS B C 1
ATOM 3746 O O . LYS B 1 203 ? -14.578 -15.641 -6.578 1 95.38 203 LYS B O 1
ATOM 3751 N N . SER B 1 204 ? -15.844 -16 -4.781 1 94.94 204 SER B N 1
ATOM 3752 C CA . SER B 1 204 ? -16.547 -14.727 -4.895 1 94.94 204 SER B CA 1
ATOM 3753 C C . SER B 1 204 ? -15.68 -13.57 -4.395 1 94.94 204 SER B C 1
ATOM 3755 O O . SER B 1 204 ? -14.602 -13.797 -3.85 1 94.94 204 SER B O 1
ATOM 3757 N N . VAL B 1 205 ? -16.188 -12.391 -4.711 1 96.44 205 VAL B N 1
ATOM 3758 C CA . VAL B 1 205 ? -15.508 -11.203 -4.199 1 96.44 205 VAL B CA 1
ATOM 3759 C C . VAL B 1 205 ? -15.344 -11.312 -2.686 1 96.44 205 VAL B C 1
ATOM 3761 O O . VAL B 1 205 ? -14.25 -11.094 -2.156 1 96.44 205 VAL B O 1
ATOM 3764 N N . GLN B 1 206 ? -16.375 -11.75 -2.016 1 96.5 206 GLN B N 1
ATOM 3765 C CA . GLN B 1 206 ? -16.359 -11.859 -0.56 1 96.5 206 GLN B CA 1
ATOM 3766 C C . GLN B 1 206 ? -15.391 -12.945 -0.101 1 96.5 206 GLN B C 1
ATOM 3768 O O . GLN B 1 206 ? -14.68 -12.773 0.892 1 96.5 206 GLN B O 1
ATOM 3773 N N . HIS B 1 207 ? -15.336 -14.07 -0.81 1 97.12 207 HIS B N 1
ATOM 3774 C CA . HIS B 1 207 ? -14.367 -15.117 -0.498 1 97.12 207 HIS B CA 1
ATOM 3775 C C . HIS B 1 207 ? -12.945 -14.586 -0.575 1 97.12 207 HIS B C 1
ATOM 3777 O O . HIS B 1 207 ? -12.133 -14.844 0.321 1 97.12 207 HIS B O 1
ATOM 3783 N N . ASN B 1 208 ? -12.711 -13.891 -1.653 1 98 208 ASN B N 1
ATOM 3784 C CA . ASN B 1 208 ? -11.367 -13.367 -1.878 1 98 208 ASN B CA 1
ATOM 3785 C C . ASN B 1 208 ? -10.961 -12.367 -0.796 1 98 208 ASN B C 1
ATOM 3787 O O . ASN B 1 208 ? -9.828 -12.398 -0.308 1 98 208 ASN B O 1
ATOM 3791 N N . LEU B 1 209 ? -11.883 -11.469 -0.43 1 98.38 209 LEU B N 1
ATOM 3792 C CA . LEU B 1 209 ? -11.594 -10.492 0.623 1 98.38 209 LEU B CA 1
ATOM 3793 C C . LEU B 1 209 ? -11.359 -11.195 1.956 1 98.38 209 LEU B C 1
ATOM 3795 O O . LEU B 1 209 ? -10.398 -10.875 2.666 1 98.38 209 LEU B O 1
ATOM 3799 N N . TRP B 1 210 ? -12.148 -12.211 2.236 1 98.06 210 TRP B N 1
ATOM 3800 C CA . TRP B 1 210 ? -12.055 -12.961 3.482 1 98.06 210 TRP B CA 1
ATOM 3801 C C . TRP B 1 210 ? -10.75 -13.75 3.537 1 98.06 210 TRP B C 1
ATOM 3803 O O . TRP B 1 210 ? -10.047 -13.734 4.555 1 98.06 210 TRP B O 1
ATOM 3813 N N . LEU B 1 211 ? -10.43 -14.352 2.459 1 97.31 211 LEU B N 1
ATOM 3814 C CA . LEU B 1 211 ? -9.203 -15.141 2.428 1 97.31 211 LEU B CA 1
ATOM 3815 C C . LEU B 1 211 ? -7.973 -14.25 2.588 1 97.31 211 LEU B C 1
ATOM 3817 O O . LEU B 1 211 ? -7 -14.633 3.234 1 97.31 211 LEU B O 1
ATOM 3821 N N . THR B 1 212 ? -8.039 -13.047 2.016 1 98.38 212 THR B N 1
ATOM 3822 C CA . THR B 1 212 ? -6.922 -12.117 2.145 1 98.38 212 THR B CA 1
ATOM 3823 C C . THR B 1 212 ? -6.805 -11.609 3.58 1 98.38 212 THR B C 1
ATOM 3825 O O . THR B 1 212 ? -5.707 -11.555 4.137 1 98.38 212 THR B O 1
ATOM 3828 N N . LYS B 1 213 ? -7.949 -11.305 4.172 1 97.94 213 LYS B N 1
ATOM 3829 C CA . LYS B 1 213 ? -7.992 -10.852 5.555 1 97.94 213 LYS B CA 1
ATOM 3830 C C . LYS B 1 213 ? -7.328 -11.859 6.488 1 97.94 213 LYS B C 1
ATOM 3832 O O . LYS B 1 213 ? -6.648 -11.484 7.441 1 97.94 213 LYS B O 1
ATOM 3837 N N . HIS B 1 214 ? -7.48 -13.133 6.156 1 98.06 214 HIS B N 1
ATOM 3838 C CA . HIS B 1 214 ? -7.02 -14.195 7.039 1 98.06 214 HIS B CA 1
ATOM 3839 C C . HIS B 1 214 ? -5.895 -15 6.395 1 98.06 214 HIS B C 1
ATOM 3841 O O . HIS B 1 214 ? -5.746 -16.188 6.66 1 98.06 214 HIS B O 1
ATOM 3847 N N . ILE B 1 215 ? -5.121 -14.391 5.582 1 97.5 215 ILE B N 1
ATOM 3848 C CA . ILE B 1 215 ? -4.125 -15.07 4.762 1 97.5 215 ILE B CA 1
ATOM 3849 C C . ILE B 1 215 ? -3.082 -15.734 5.664 1 97.5 215 ILE B C 1
ATOM 3851 O O . ILE B 1 215 ? -2.514 -16.766 5.309 1 97.5 215 ILE B O 1
ATOM 3855 N N . GLN B 1 216 ? -2.824 -15.203 6.883 1 94.88 216 GLN B N 1
ATOM 3856 C CA . GLN B 1 216 ? -1.822 -15.727 7.805 1 94.88 216 GLN B CA 1
ATOM 3857 C C . GLN B 1 216 ? -2.199 -17.125 8.289 1 94.88 216 GLN B C 1
ATOM 3859 O O . GLN B 1 216 ? -1.346 -17.875 8.773 1 94.88 216 GLN B O 1
ATOM 3864 N N . ARG B 1 217 ? -3.434 -17.484 8.18 1 97.06 217 ARG B N 1
ATOM 3865 C CA . ARG B 1 217 ? -3.902 -18.781 8.648 1 97.06 217 ARG B CA 1
ATOM 3866 C C . ARG B 1 217 ? -3.342 -19.906 7.789 1 97.06 217 ARG B C 1
ATOM 3868 O O . ARG B 1 217 ? -3.33 -21.078 8.211 1 97.06 217 ARG B O 1
ATOM 3875 N N . PHE B 1 218 ? -2.881 -19.625 6.633 1 97.12 218 PHE B N 1
ATOM 3876 C CA . PHE B 1 218 ? -2.301 -20.641 5.762 1 97.12 218 PHE B CA 1
ATOM 3877 C C . PHE B 1 218 ? -0.856 -20.922 6.152 1 97.12 218 PHE B C 1
ATOM 3879 O O . PHE B 1 218 ? -0.257 -21.891 5.668 1 97.12 218 PHE B O 1
ATOM 3886 N N . GLN B 1 219 ? -0.291 -20.141 7.035 1 93.5 219 GLN B N 1
ATOM 3887 C CA . GLN B 1 219 ? 1.095 -20.312 7.457 1 93.5 219 GLN B CA 1
ATOM 3888 C C . GLN B 1 219 ? 1.252 -21.578 8.312 1 93.5 219 GLN B C 1
ATOM 3890 O O . GLN B 1 219 ? 2.371 -22.031 8.555 1 93.5 219 GLN B O 1
ATOM 3895 N N . GLN B 1 220 ? 0.156 -22.125 8.703 1 94.5 220 GLN B N 1
ATOM 3896 C CA . GLN B 1 220 ? 0.181 -23.312 9.555 1 94.5 220 GLN B CA 1
ATOM 3897 C C . GLN B 1 220 ? 0.887 -24.484 8.867 1 94.5 220 GLN B C 1
ATOM 3899 O O . GLN B 1 220 ? 1.373 -25.406 9.523 1 94.5 220 GLN B O 1
ATOM 3904 N N . HIS B 1 221 ? 1.018 -24.422 7.578 1 96.19 221 HIS B N 1
ATOM 3905 C CA . HIS B 1 221 ? 1.598 -25.531 6.824 1 96.19 221 HIS B CA 1
ATOM 3906 C C . HIS B 1 221 ? 3.117 -25.422 6.77 1 96.19 221 HIS B C 1
ATOM 3908 O O . HIS B 1 221 ? 3.795 -26.344 6.309 1 96.19 221 HIS B O 1
ATOM 3914 N N . GLY B 1 222 ? 3.703 -24.219 7.18 1 94.12 222 GLY B N 1
ATOM 3915 C CA . GLY B 1 222 ? 5.145 -24.016 7.211 1 94.12 222 GLY B CA 1
ATOM 3916 C C . GLY B 1 222 ? 5.762 -23.906 5.828 1 94.12 222 GLY B C 1
ATOM 3917 O O . GLY B 1 222 ? 6.953 -24.156 5.652 1 94.12 222 GLY B O 1
ATOM 3918 N N . LEU B 1 223 ? 4.984 -23.641 4.828 1 96.75 223 LEU B N 1
ATOM 3919 C CA . LEU B 1 223 ? 5.418 -23.5 3.441 1 96.75 223 LEU B CA 1
ATOM 3920 C C . LEU B 1 223 ? 5.215 -22.078 2.941 1 96.75 223 LEU B C 1
ATOM 3922 O O . LEU B 1 223 ? 4.352 -21.359 3.445 1 96.75 223 LEU B O 1
ATOM 3926 N N . PRO B 1 224 ? 6.062 -21.656 1.979 1 97.06 224 PRO B N 1
ATOM 3927 C CA . PRO B 1 224 ? 5.855 -20.312 1.438 1 97.06 224 PRO B CA 1
ATOM 3928 C C . PRO B 1 224 ? 4.492 -20.141 0.761 1 97.06 224 PRO B C 1
ATOM 3930 O O . PRO B 1 224 ? 4.02 -21.078 0.096 1 97.06 224 PRO B O 1
ATOM 3933 N N . LEU B 1 225 ? 3.877 -18.953 0.966 1 97.62 225 LEU B N 1
ATOM 3934 C CA . LEU B 1 225 ? 2.6 -18.625 0.344 1 97.62 225 LEU B CA 1
ATOM 3935 C C . LEU B 1 225 ? 2.805 -17.688 -0.848 1 97.62 225 LEU B C 1
ATOM 3937 O O . LEU B 1 225 ? 3.578 -16.734 -0.77 1 97.62 225 LEU B O 1
ATOM 3941 N N . LEU B 1 226 ? 2.211 -18.047 -1.947 1 98.62 226 LEU B N 1
ATOM 3942 C CA . LEU B 1 226 ? 2.146 -17.203 -3.131 1 98.62 226 LEU B CA 1
ATOM 3943 C C . LEU B 1 226 ? 0.764 -16.562 -3.277 1 98.62 226 LEU B C 1
ATOM 3945 O O . LEU B 1 226 ? -0.251 -17.25 -3.088 1 98.62 226 LEU B O 1
ATOM 3949 N N . LEU B 1 227 ? 0.738 -15.266 -3.521 1 98.62 227 LEU B N 1
ATOM 3950 C CA . LEU B 1 227 ? -0.526 -14.586 -3.775 1 98.62 227 LEU B CA 1
ATOM 3951 C C . LEU B 1 227 ? -0.479 -13.828 -5.098 1 98.62 227 LEU B C 1
ATOM 3953 O O . LEU B 1 227 ? 0.418 -13.008 -5.32 1 98.62 227 LEU B O 1
ATOM 3957 N N . GLY B 1 228 ? -1.356 -14.125 -5.984 1 98.31 228 GLY B N 1
ATOM 3958 C CA . GLY B 1 228 ? -1.56 -13.383 -7.219 1 98.31 228 GLY B CA 1
ATOM 3959 C C . GLY B 1 228 ? -2.893 -12.656 -7.27 1 98.31 228 GLY B C 1
ATOM 3960 O O . GLY B 1 228 ? -3.895 -13.227 -7.715 1 98.31 228 GLY B O 1
ATOM 3961 N N . ALA B 1 229 ? -2.895 -11.391 -6.91 1 97.12 229 ALA B N 1
ATOM 3962 C CA . ALA B 1 229 ? -4.137 -10.625 -6.875 1 97.12 229 ALA B CA 1
ATOM 3963 C C . ALA B 1 229 ? -4.117 -9.5 -7.906 1 97.12 229 ALA B C 1
ATOM 3965 O O . ALA B 1 229 ? -5.117 -8.797 -8.086 1 97.12 229 ALA B O 1
ATOM 3966 N N . SER B 1 230 ? -3.09 -9.336 -8.641 1 95.38 230 SER B N 1
ATOM 3967 C CA . SER B 1 230 ? -2.881 -8.203 -9.531 1 95.38 230 SER B CA 1
ATOM 3968 C C . SER B 1 230 ? -3.973 -8.125 -10.594 1 95.38 230 SER B C 1
ATOM 3970 O O . SER B 1 230 ? -4.207 -9.086 -11.32 1 95.38 230 SER B O 1
ATOM 3972 N N . ARG B 1 231 ? -4.715 -7.023 -10.641 1 94.5 231 ARG B N 1
ATOM 3973 C CA . ARG B 1 231 ? -5.664 -6.594 -11.664 1 94.5 231 ARG B CA 1
ATOM 3974 C C . ARG B 1 231 ? -6.875 -7.52 -11.711 1 94.5 231 ARG B C 1
ATOM 3976 O O . ARG B 1 231 ? -7.645 -7.5 -12.672 1 94.5 231 ARG B O 1
ATOM 3983 N N . LYS B 1 232 ? -7.031 -8.344 -10.75 1 95.5 232 LYS B N 1
ATOM 3984 C CA . LYS B 1 232 ? -8.125 -9.312 -10.742 1 95.5 232 LYS B CA 1
ATOM 3985 C C . LYS B 1 232 ? -9.469 -8.625 -10.57 1 95.5 232 LYS B C 1
ATOM 3987 O O . LYS B 1 232 ? -9.531 -7.473 -10.133 1 95.5 232 LYS B O 1
ATOM 3992 N N . SER B 1 233 ? -10.477 -9.297 -10.914 1 95.12 233 SER B N 1
ATOM 3993 C CA . SER B 1 233 ? -11.812 -8.727 -10.992 1 95.12 233 SER B CA 1
ATOM 3994 C C . SER B 1 233 ? -12.312 -8.289 -9.617 1 95.12 233 SER B C 1
ATOM 3996 O O . SER B 1 233 ? -13.078 -7.332 -9.508 1 95.12 233 SER B O 1
ATOM 3998 N N . THR B 1 234 ? -11.891 -8.938 -8.578 1 97.25 234 THR B N 1
ATOM 3999 C CA . THR B 1 234 ? -12.258 -8.523 -7.227 1 97.25 234 THR B CA 1
ATOM 4000 C C . THR B 1 234 ? -11.875 -7.066 -6.984 1 97.25 234 THR B C 1
ATOM 4002 O O . THR B 1 234 ? -12.648 -6.305 -6.391 1 97.25 234 THR B O 1
ATOM 4005 N N . LEU B 1 235 ? -10.711 -6.625 -7.438 1 98.12 235 LEU B N 1
ATOM 4006 C CA . LEU B 1 235 ? -10.258 -5.25 -7.27 1 98.12 235 LEU B CA 1
ATOM 4007 C C . LEU B 1 235 ? -11.18 -4.281 -8.008 1 98.12 235 LEU B C 1
ATOM 4009 O O . LEU B 1 235 ? -11.508 -3.215 -7.488 1 98.12 235 LEU B O 1
ATOM 4013 N N . GLY B 1 236 ? -11.547 -4.68 -9.234 1 98 236 GLY B N 1
ATOM 4014 C CA . GLY B 1 236 ? -12.484 -3.865 -9.984 1 98 236 GLY B CA 1
ATOM 4015 C C . GLY B 1 236 ? -13.844 -3.742 -9.32 1 98 236 GLY B C 1
ATOM 4016 O O . GLY B 1 236 ? -14.438 -2.662 -9.305 1 98 236 GLY B O 1
ATOM 4017 N N . ALA B 1 237 ? -14.297 -4.852 -8.82 1 97.69 237 ALA B N 1
ATOM 4018 C CA . ALA B 1 237 ? -15.594 -4.871 -8.156 1 97.69 237 ALA B CA 1
ATOM 4019 C C . ALA B 1 237 ? -15.594 -3.969 -6.926 1 97.69 237 ALA B C 1
ATOM 4021 O O . ALA B 1 237 ? -16.562 -3.25 -6.676 1 97.69 237 ALA B O 1
ATOM 4022 N N . VAL B 1 238 ? -14.539 -3.967 -6.168 1 98.31 238 VAL B N 1
ATOM 4023 C CA . VAL B 1 238 ? -14.445 -3.199 -4.93 1 98.31 238 VAL B CA 1
ATOM 4024 C C . VAL B 1 238 ? -14.258 -1.72 -5.25 1 98.31 238 VAL B C 1
ATOM 4026 O O . VAL B 1 238 ? -14.875 -0.857 -4.625 1 98.31 238 VAL B O 1
ATOM 4029 N N . LEU B 1 239 ? -13.484 -1.402 -6.27 1 98.56 239 LEU B N 1
ATOM 4030 C CA . LEU B 1 239 ? -13.055 -0.029 -6.504 1 98.56 239 LEU B CA 1
ATOM 4031 C C . LEU B 1 239 ? -13.812 0.587 -7.672 1 98.56 239 LEU B C 1
ATOM 4033 O O . LEU B 1 239 ? -13.664 1.778 -7.957 1 98.56 239 LEU B O 1
ATOM 4037 N N . ASN B 1 240 ? -14.633 -0.213 -8.305 1 97.94 240 ASN B N 1
ATOM 4038 C CA . ASN B 1 240 ? -15.328 0.229 -9.508 1 97.94 240 ASN B CA 1
ATOM 4039 C C . ASN B 1 240 ? -14.352 0.751 -10.555 1 97.94 240 ASN B C 1
ATOM 4041 O O . ASN B 1 240 ? -14.477 1.887 -11.016 1 97.94 240 ASN B O 1
ATOM 4045 N N . LYS B 1 241 ? -13.375 -0.06 -10.891 1 97.75 241 LYS B N 1
ATOM 4046 C CA . LYS B 1 241 ? -12.32 0.308 -11.828 1 97.75 241 LYS B CA 1
ATOM 4047 C C . LYS B 1 241 ? -12.188 -0.727 -12.938 1 97.75 241 LYS B C 1
ATOM 4049 O O . LYS B 1 241 ? -12.297 -1.93 -12.695 1 97.75 241 LYS B O 1
ATOM 4054 N N . ALA B 1 242 ? -11.945 -0.289 -14.117 1 96.94 242 ALA B N 1
ATOM 4055 C CA . ALA B 1 242 ? -11.625 -1.168 -15.234 1 96.94 242 ALA B CA 1
ATOM 4056 C C . ALA B 1 242 ? -10.258 -1.818 -15.047 1 96.94 242 ALA B C 1
ATOM 4058 O O . ALA B 1 242 ? -9.477 -1.403 -14.18 1 96.94 242 ALA B O 1
ATOM 4059 N N . VAL B 1 243 ? -9.977 -2.867 -15.758 1 94.56 243 VAL B N 1
ATOM 4060 C CA . VAL B 1 243 ? -8.797 -3.711 -15.57 1 94.56 243 VAL B CA 1
ATOM 4061 C C . VAL B 1 243 ? -7.535 -2.859 -15.648 1 94.56 243 VAL B C 1
ATOM 4063 O O . VAL B 1 243 ? -6.602 -3.045 -14.867 1 94.56 243 VAL B O 1
ATOM 4066 N N . GLU B 1 244 ? -7.484 -1.84 -16.516 1 94.75 244 GLU B N 1
ATOM 4067 C CA . GLU B 1 244 ? -6.293 -1.026 -16.75 1 94.75 244 GLU B CA 1
ATOM 4068 C C . GLU B 1 244 ? -6.09 -0.008 -15.641 1 94.75 244 GLU B C 1
ATOM 4070 O O . GLU B 1 244 ? -5.043 0.638 -15.562 1 94.75 244 GLU B O 1
ATOM 4075 N N . GLU B 1 245 ? -7.047 0.105 -14.719 1 97.44 245 GLU B N 1
ATOM 4076 C CA . GLU B 1 245 ? -7.008 1.106 -13.656 1 97.44 245 GLU B CA 1
ATOM 4077 C C . GLU B 1 245 ? -6.867 0.452 -12.289 1 97.44 245 GLU B C 1
ATOM 4079 O O . GLU B 1 245 ? -7.105 1.092 -11.266 1 97.44 245 GLU B O 1
ATOM 4084 N N . ARG B 1 246 ? -6.41 -0.807 -12.266 1 98.38 246 ARG B N 1
ATOM 4085 C CA . ARG B 1 246 ? -6.449 -1.546 -11.008 1 98.38 246 ARG B CA 1
ATOM 4086 C C . ARG B 1 246 ? -5.062 -1.621 -10.375 1 98.38 246 ARG B C 1
ATOM 4088 O O . ARG B 1 246 ? -4.855 -2.363 -9.414 1 98.38 246 ARG B O 1
ATOM 4095 N N . LEU B 1 247 ? -4.113 -0.783 -10.898 1 98.44 247 LEU B N 1
ATOM 4096 C CA . LEU B 1 247 ? -2.746 -0.812 -10.391 1 98.44 247 LEU B CA 1
ATOM 4097 C C . LEU B 1 247 ? -2.715 -0.51 -8.898 1 98.44 247 LEU B C 1
ATOM 4099 O O . LEU B 1 247 ? -2.105 -1.252 -8.125 1 98.44 247 LEU B O 1
ATOM 4103 N N . ILE B 1 248 ? -3.396 0.542 -8.469 1 98.81 248 ILE B N 1
ATOM 4104 C CA . ILE B 1 248 ? -3.334 1.01 -7.086 1 98.81 248 ILE B CA 1
ATOM 4105 C C . ILE B 1 248 ? -3.939 -0.04 -6.156 1 98.81 248 ILE B C 1
ATOM 4107 O O . ILE B 1 248 ? -3.391 -0.322 -5.086 1 98.81 248 ILE B O 1
ATOM 4111 N N . GLY B 1 249 ? -5.098 -0.609 -6.578 1 98.75 249 GLY B N 1
ATOM 4112 C CA . GLY B 1 249 ? -5.664 -1.705 -5.809 1 98.75 249 GLY B CA 1
ATOM 4113 C C . GLY B 1 249 ? -4.723 -2.889 -5.676 1 98.75 249 GLY B C 1
ATOM 4114 O O . GLY B 1 249 ? -4.602 -3.473 -4.598 1 98.75 249 GLY B O 1
ATOM 4115 N N . SER B 1 250 ? -4.023 -3.238 -6.762 1 98.81 250 SER B N 1
ATOM 4116 C CA . SER B 1 250 ? -3.047 -4.32 -6.766 1 98.81 250 SER B CA 1
ATOM 4117 C C . SER B 1 250 ? -1.928 -4.062 -5.766 1 98.81 250 SER B C 1
ATOM 4119 O O . SER B 1 250 ? -1.541 -4.961 -5.012 1 98.81 250 SER B O 1
ATOM 4121 N N . ILE B 1 251 ? -1.45 -2.824 -5.77 1 98.81 251 ILE B N 1
ATOM 4122 C CA . ILE B 1 251 ? -0.361 -2.434 -4.883 1 98.81 251 ILE B CA 1
ATOM 4123 C C . ILE B 1 251 ? -0.818 -2.533 -3.43 1 98.81 251 ILE B C 1
ATOM 4125 O O . ILE B 1 251 ? -0.094 -3.055 -2.578 1 98.81 251 ILE B O 1
ATOM 4129 N N . ALA B 1 252 ? -2.02 -2.061 -3.139 1 98.81 252 ALA B N 1
ATOM 4130 C CA . ALA B 1 252 ? -2.549 -2.096 -1.778 1 98.81 252 ALA B CA 1
ATOM 4131 C C . ALA B 1 252 ? -2.629 -3.529 -1.258 1 98.81 252 ALA B C 1
ATOM 4133 O O . ALA B 1 252 ? -2.197 -3.814 -0.138 1 98.81 252 ALA B O 1
ATOM 4134 N N . VAL B 1 253 ? -3.096 -4.438 -2.064 1 98.81 253 VAL B N 1
ATOM 4135 C CA . VAL B 1 253 ? -3.236 -5.832 -1.663 1 98.81 253 VAL B CA 1
ATOM 4136 C C . VAL B 1 253 ? -1.856 -6.457 -1.472 1 98.81 253 VAL B C 1
ATOM 4138 O O . VAL B 1 253 ? -1.638 -7.219 -0.526 1 98.81 253 VAL B O 1
ATOM 4141 N N . ALA B 1 254 ? -0.929 -6.141 -2.365 1 98.75 254 ALA B N 1
ATOM 4142 C CA . ALA B 1 254 ? 0.428 -6.668 -2.252 1 98.75 254 ALA B CA 1
ATOM 4143 C C . ALA B 1 254 ? 1.077 -6.238 -0.94 1 98.75 254 ALA B C 1
ATOM 4145 O O . ALA B 1 254 ? 1.704 -7.047 -0.254 1 98.75 254 ALA B O 1
ATOM 4146 N N . VAL B 1 255 ? 0.932 -4.953 -0.598 1 98.44 255 VAL B N 1
ATOM 4147 C CA . VAL B 1 255 ? 1.504 -4.426 0.637 1 98.44 255 VAL B CA 1
ATOM 4148 C C . VAL B 1 255 ? 0.862 -5.113 1.839 1 98.44 255 VAL B C 1
ATOM 4150 O O . VAL B 1 255 ? 1.562 -5.59 2.736 1 98.44 255 VAL B O 1
ATOM 4153 N N . PHE B 1 256 ? -0.478 -5.246 1.854 1 98.25 256 PHE B N 1
ATOM 4154 C CA . PHE B 1 256 ? -1.19 -5.91 2.941 1 98.25 256 PHE B CA 1
ATOM 4155 C C . PHE B 1 256 ? -0.708 -7.344 3.107 1 98.25 256 PHE B C 1
ATOM 4157 O O . PHE B 1 256 ? -0.336 -7.758 4.211 1 98.25 256 PHE B O 1
ATOM 4164 N N . ALA B 1 257 ? -0.693 -8.031 1.994 1 97.69 257 ALA B N 1
ATOM 4165 C CA . ALA B 1 257 ? -0.313 -9.445 2.008 1 97.69 257 ALA B CA 1
ATOM 4166 C C . ALA B 1 257 ? 1.133 -9.617 2.463 1 97.69 257 ALA B C 1
ATOM 4168 O O . ALA B 1 257 ? 1.44 -10.523 3.244 1 97.69 257 ALA B O 1
ATOM 4169 N N . GLY B 1 258 ? 2.029 -8.781 1.966 1 96.62 258 GLY B N 1
ATOM 4170 C CA . GLY B 1 258 ? 3.418 -8.836 2.393 1 96.62 258 GLY B CA 1
ATOM 4171 C C . GLY B 1 258 ? 3.59 -8.664 3.889 1 96.62 258 GLY B C 1
ATOM 4172 O O . GLY B 1 258 ? 4.367 -9.383 4.516 1 96.62 258 GLY B O 1
ATOM 4173 N N . LEU B 1 259 ? 2.844 -7.75 4.438 1 96 259 LEU B N 1
ATOM 4174 C CA . LEU B 1 259 ? 2.914 -7.48 5.871 1 96 259 LEU B CA 1
ATOM 4175 C C . LEU B 1 259 ? 2.34 -8.641 6.672 1 96 259 LEU B C 1
ATOM 4177 O O . LEU B 1 259 ? 2.631 -8.789 7.863 1 96 259 LEU B O 1
ATOM 4181 N N . GLN B 1 260 ? 1.48 -9.414 6.012 1 95.19 260 GLN B N 1
ATOM 4182 C CA . GLN B 1 260 ? 0.866 -10.555 6.68 1 95.19 260 GLN B CA 1
ATOM 4183 C C . GLN B 1 260 ? 1.693 -11.82 6.48 1 95.19 260 GLN B C 1
ATOM 4185 O O . GLN B 1 260 ? 1.269 -12.914 6.863 1 95.19 260 GLN B O 1
ATOM 4190 N N . GLY B 1 261 ? 2.785 -11.766 5.766 1 94 261 GLY B N 1
ATOM 4191 C CA . GLY B 1 261 ? 3.721 -12.883 5.73 1 94 261 GLY B CA 1
ATOM 4192 C C . GLY B 1 261 ? 3.691 -13.641 4.414 1 94 261 GLY B C 1
ATOM 4193 O O . GLY B 1 261 ? 4.32 -14.695 4.289 1 94 261 GLY B O 1
ATOM 4194 N N . VAL B 1 262 ? 2.959 -13.18 3.449 1 96.88 262 VAL B N 1
ATOM 4195 C CA . VAL B 1 262 ? 3.025 -13.797 2.127 1 96.88 262 VAL B CA 1
ATOM 4196 C C . VAL B 1 262 ? 4.457 -13.742 1.604 1 96.88 262 VAL B C 1
ATOM 4198 O O . VAL B 1 262 ? 5.121 -12.703 1.7 1 96.88 262 VAL B O 1
ATOM 4201 N N . ALA B 1 263 ? 4.898 -14.844 1.039 1 97.12 263 ALA B N 1
ATOM 4202 C CA . ALA B 1 263 ? 6.316 -15 0.715 1 97.12 263 ALA B CA 1
ATOM 4203 C C . ALA B 1 263 ? 6.598 -14.578 -0.726 1 97.12 263 ALA B C 1
ATOM 4205 O O . ALA B 1 263 ? 7.707 -14.156 -1.05 1 97.12 263 ALA B O 1
ATOM 4206 N N . ILE B 1 264 ? 5.648 -14.75 -1.606 1 98.38 264 ILE B N 1
ATOM 4207 C CA . ILE B 1 264 ? 5.809 -14.445 -3.025 1 98.38 264 ILE B CA 1
ATOM 4208 C C . ILE B 1 264 ? 4.578 -13.703 -3.537 1 98.38 264 ILE B C 1
ATOM 4210 O O . ILE B 1 264 ? 3.447 -14.148 -3.334 1 98.38 264 ILE B O 1
ATOM 4214 N N . ILE B 1 265 ? 4.797 -12.562 -4.148 1 98.81 265 ILE B N 1
ATOM 4215 C CA . ILE B 1 265 ? 3.734 -11.812 -4.809 1 98.81 265 ILE B CA 1
ATOM 4216 C C . ILE B 1 265 ? 3.838 -12 -6.32 1 98.81 265 ILE B C 1
ATOM 4218 O O . ILE B 1 265 ? 4.848 -11.641 -6.93 1 98.81 265 ILE B O 1
ATOM 4222 N N . ARG B 1 266 ? 2.857 -12.641 -6.887 1 98.81 266 ARG B N 1
ATOM 4223 C CA . ARG B 1 266 ? 2.75 -12.773 -8.336 1 98.81 266 ARG B CA 1
ATOM 4224 C C . ARG B 1 266 ? 2.016 -11.578 -8.945 1 98.81 266 ARG B C 1
ATOM 4226 O O . ARG B 1 266 ? 0.91 -11.242 -8.516 1 98.81 266 ARG B O 1
ATOM 4233 N N . THR B 1 267 ? 2.654 -10.914 -9.945 1 98.62 267 THR B N 1
ATOM 4234 C CA . THR B 1 267 ? 2.072 -9.641 -10.359 1 98.62 267 THR B CA 1
ATOM 4235 C C . THR B 1 267 ? 2.393 -9.359 -11.828 1 98.62 267 THR B C 1
ATOM 4237 O O . THR B 1 267 ? 3.412 -9.82 -12.344 1 98.62 267 THR B O 1
ATOM 4240 N N . HIS B 1 268 ? 1.544 -8.57 -12.445 1 96.12 268 HIS B N 1
ATOM 4241 C CA . HIS B 1 268 ? 1.772 -8.031 -13.781 1 96.12 268 HIS B CA 1
ATOM 4242 C C . HIS B 1 268 ? 2.58 -6.738 -13.719 1 96.12 268 HIS B C 1
ATOM 4244 O O . HIS B 1 268 ? 3.154 -6.312 -14.727 1 96.12 268 HIS B O 1
ATOM 4250 N N . ASP B 1 269 ? 2.574 -6.082 -12.602 1 97.62 269 ASP B N 1
ATOM 4251 C CA . ASP B 1 269 ? 3.197 -4.773 -12.422 1 97.62 269 ASP B CA 1
ATOM 4252 C C . ASP B 1 269 ? 4.438 -4.871 -11.539 1 97.62 269 ASP B C 1
ATOM 4254 O O . ASP B 1 269 ? 4.441 -4.383 -10.406 1 97.62 269 ASP B O 1
ATOM 4258 N N . VAL B 1 270 ? 5.488 -5.34 -12.148 1 98.69 270 VAL B N 1
ATOM 4259 C CA . VAL B 1 270 ? 6.672 -5.742 -11.398 1 98.69 270 VAL B CA 1
ATOM 4260 C C . VAL B 1 270 ? 7.34 -4.512 -10.789 1 98.69 270 VAL B C 1
ATOM 4262 O O . VAL B 1 270 ? 7.602 -4.473 -9.586 1 98.69 270 VAL B O 1
ATOM 4265 N N . GLY B 1 271 ? 7.578 -3.488 -11.578 1 98.56 271 GLY B N 1
ATOM 4266 C CA . GLY B 1 271 ? 8.281 -2.303 -11.109 1 98.56 271 GLY B CA 1
ATOM 4267 C C . GLY B 1 271 ? 7.582 -1.62 -9.953 1 98.56 271 GLY B C 1
ATOM 4268 O O . GLY B 1 271 ? 8.203 -1.327 -8.93 1 98.56 271 GLY B O 1
ATOM 4269 N N . GLU B 1 272 ? 6.309 -1.344 -10.117 1 98.69 272 GLU B N 1
ATOM 4270 C CA . GLU B 1 272 ? 5.516 -0.68 -9.086 1 98.69 272 GLU B CA 1
ATOM 4271 C C . GLU B 1 272 ? 5.426 -1.531 -7.824 1 98.69 272 GLU B C 1
ATOM 4273 O O . GLU B 1 272 ? 5.531 -1.012 -6.711 1 98.69 272 GLU B O 1
ATOM 4278 N N . THR B 1 273 ? 5.27 -2.848 -8 1 98.88 273 THR B N 1
ATOM 4279 C CA . THR B 1 273 ? 5.211 -3.744 -6.855 1 98.88 273 THR B CA 1
ATOM 4280 C C . THR B 1 273 ? 6.543 -3.754 -6.109 1 98.88 273 THR B C 1
ATOM 4282 O O . THR B 1 273 ? 6.57 -3.723 -4.875 1 98.88 273 THR B O 1
ATOM 4285 N N . ASN B 1 274 ? 7.617 -3.781 -6.852 1 98.88 274 ASN B N 1
ATOM 4286 C CA . ASN B 1 274 ? 8.938 -3.725 -6.234 1 98.88 274 ASN B CA 1
ATOM 4287 C C . ASN B 1 274 ? 9.133 -2.436 -5.441 1 98.88 274 ASN B C 1
ATOM 4289 O O . ASN B 1 274 ? 9.672 -2.457 -4.336 1 98.88 274 ASN B O 1
ATOM 4293 N N . GLN B 1 275 ? 8.719 -1.345 -5.996 1 98.81 275 GLN B N 1
ATOM 4294 C CA . GLN B 1 275 ? 8.812 -0.071 -5.285 1 98.81 275 GLN B CA 1
ATOM 4295 C C . GLN B 1 275 ? 8.062 -0.128 -3.959 1 98.81 275 GLN B C 1
ATOM 4297 O O . GLN B 1 275 ? 8.602 0.252 -2.918 1 98.81 275 GLN B O 1
ATOM 4302 N N . ALA B 1 276 ? 6.836 -0.592 -4.012 1 98.81 276 ALA B N 1
ATOM 4303 C CA . ALA B 1 276 ? 5.984 -0.629 -2.824 1 98.81 276 ALA B CA 1
ATOM 4304 C C . ALA B 1 276 ? 6.586 -1.528 -1.749 1 98.81 276 ALA B C 1
ATOM 4306 O O . ALA B 1 276 ? 6.703 -1.125 -0.589 1 98.81 276 ALA B O 1
ATOM 4307 N N . LEU B 1 277 ? 6.996 -2.701 -2.146 1 98.75 277 LEU B N 1
ATOM 4308 C CA . LEU B 1 277 ? 7.5 -3.67 -1.179 1 98.75 277 LEU B CA 1
ATOM 4309 C C . LEU B 1 277 ? 8.867 -3.246 -0.646 1 98.75 277 LEU B C 1
ATOM 4311 O O . LEU B 1 277 ? 9.188 -3.5 0.516 1 98.75 277 LEU B O 1
ATOM 4315 N N . SER B 1 278 ? 9.664 -2.602 -1.483 1 98.69 278 SER B N 1
ATOM 4316 C CA . SER B 1 278 ? 10.938 -2.078 -1.019 1 98.69 278 SER B CA 1
ATOM 4317 C C . SER B 1 278 ? 10.742 -0.981 0.021 1 98.69 278 SER B C 1
ATOM 4319 O O . SER B 1 278 ? 11.492 -0.906 1.001 1 98.69 278 SER B O 1
ATOM 4321 N N . MET B 1 279 ? 9.773 -0.119 -0.211 1 98.62 279 MET B N 1
ATOM 4322 C CA . MET B 1 279 ? 9.461 0.929 0.758 1 98.62 279 MET B CA 1
ATOM 4323 C C . MET B 1 279 ? 9.047 0.327 2.096 1 98.62 279 MET B C 1
ATOM 4325 O O . MET B 1 279 ? 9.516 0.765 3.15 1 98.62 279 MET B O 1
ATOM 4329 N N . ILE B 1 280 ? 8.227 -0.711 2.059 1 98.25 280 ILE B N 1
ATOM 4330 C CA . ILE B 1 280 ? 7.758 -1.376 3.27 1 98.25 280 ILE B CA 1
ATOM 4331 C C . ILE B 1 280 ? 8.93 -2.068 3.965 1 98.25 280 ILE B C 1
ATOM 4333 O O . ILE B 1 280 ? 9.055 -2.006 5.188 1 98.25 280 ILE B O 1
ATOM 4337 N N . ASP B 1 281 ? 9.75 -2.684 3.17 1 98 281 ASP B N 1
ATOM 4338 C CA . ASP B 1 281 ? 10.914 -3.359 3.73 1 98 281 ASP B CA 1
ATOM 4339 C C . ASP B 1 281 ? 11.82 -2.371 4.457 1 98 281 ASP B C 1
ATOM 4341 O O . ASP B 1 281 ? 12.336 -2.67 5.539 1 98 281 ASP B O 1
ATOM 4345 N N . ALA B 1 282 ? 12.023 -1.202 3.879 1 98.25 282 ALA B N 1
ATOM 4346 C CA . ALA B 1 282 ? 12.844 -0.167 4.504 1 98.25 282 ALA B CA 1
ATOM 4347 C C . ALA B 1 282 ? 12.266 0.256 5.848 1 98.25 282 ALA B C 1
ATOM 4349 O O . ALA B 1 282 ? 13.008 0.461 6.812 1 98.25 282 ALA B O 1
ATOM 4350 N N . ILE B 1 283 ? 10.961 0.402 5.93 1 98.19 283 ILE B N 1
ATOM 4351 C CA . ILE B 1 283 ? 10.305 0.794 7.168 1 98.19 283 ILE B CA 1
ATOM 4352 C C . ILE B 1 283 ? 10.453 -0.314 8.211 1 98.19 283 ILE B C 1
ATOM 4354 O O . ILE B 1 283 ? 10.867 -0.058 9.344 1 98.19 283 ILE B O 1
ATOM 4358 N N . VAL B 1 284 ? 10.172 -1.561 7.824 1 96.69 284 VAL B N 1
ATOM 4359 C CA . VAL B 1 284 ? 10.133 -2.691 8.742 1 96.69 284 VAL B CA 1
ATOM 4360 C C . VAL B 1 284 ? 11.539 -2.979 9.273 1 96.69 284 VAL B C 1
ATOM 4362 O O . VAL B 1 284 ? 11.711 -3.359 10.43 1 96.69 284 VAL B O 1
ATOM 4365 N N . GLN B 1 285 ? 12.555 -2.717 8.492 1 96 285 GLN B N 1
ATOM 4366 C CA . GLN B 1 285 ? 13.93 -3.029 8.875 1 96 285 GLN B CA 1
ATOM 4367 C C . GLN B 1 285 ? 14.609 -1.827 9.523 1 96 285 GLN B C 1
ATOM 4369 O O . GLN B 1 285 ? 15.781 -1.894 9.883 1 96 285 GLN B O 1
ATOM 4374 N N . ALA B 1 286 ? 13.852 -0.737 9.617 1 96.5 286 ALA B N 1
ATOM 4375 C CA . ALA B 1 286 ? 14.445 0.491 10.141 1 96.5 286 ALA B CA 1
ATOM 4376 C C . ALA B 1 286 ? 14.992 0.284 11.547 1 96.5 286 ALA B C 1
ATOM 4378 O O . ALA B 1 286 ? 14.367 -0.397 12.367 1 96.5 286 ALA B O 1
ATOM 4379 N N . GLU B 1 287 ? 16.141 0.891 11.805 1 93.5 287 GLU B N 1
ATOM 4380 C CA . GLU B 1 287 ? 16.781 0.864 13.125 1 93.5 287 GLU B CA 1
ATOM 4381 C C . GLU B 1 287 ? 16.828 2.26 13.742 1 93.5 287 GLU B C 1
ATOM 4383 O O . GLU B 1 287 ? 16.75 3.262 13.023 1 93.5 287 GLU B O 1
ATOM 4388 N N . ASN B 1 288 ? 16.891 2.211 15.055 1 90.69 288 ASN B N 1
ATOM 4389 C CA . ASN B 1 288 ? 17.016 3.488 15.75 1 90.69 288 ASN B CA 1
ATOM 4390 C C . ASN B 1 288 ? 18.375 4.137 15.5 1 90.69 288 ASN B C 1
ATOM 4392 O O . ASN B 1 288 ? 19.406 3.453 15.5 1 90.69 288 ASN B O 1
ATOM 4396 N N . GLU B 1 289 ? 18.344 5.414 15.047 1 82.38 289 GLU B N 1
ATOM 4397 C CA . GLU B 1 289 ? 19.594 6.156 14.844 1 82.38 289 GLU B CA 1
ATOM 4398 C C . GLU B 1 289 ? 20.078 6.785 16.141 1 82.38 289 GLU B C 1
ATOM 4400 O O . GLU B 1 289 ? 19.281 7.238 16.969 1 82.38 289 GLU B O 1
#

Foldseek 3Di:
DFLVVVLVVLVVLLVCVPPPPQDQFAEEAEQEQEQVPQPPVDSDGDLVSSLVVVVVLVVLRHQEYEYEDFDLAAQGDDDDPVSRCRRVLSNLLVNVVPDRRAYEYEDQDLVSVQSSVVSPHQEYEYQQLNPDPPSLLSCQVSQHAYEGEDADDGSHCLQPPQDDPDQLLVVLLVVCVVSLVSSVVSRHDSSSYEYEDHQQHSDDLVSNVSCLVVVLVSCVSSGAYEYEDELHVSQCVVVVDHSVPSRVVLLVSLLSSSSSRHRYYYYNCSNSNCVSSVVVNCVSPDDDD/DFLVVVLVVLVVLLVCLPPPPLDQFAEEAEQEQEQVPQPPVDSDGDLVSSLVVVVVLVVLRHQEYEYEDFDLAAQGDDDDPVSRCRRVLSNLLVNVVPDRRAYEYEDQDLVSVQSSVVSPHQEYEYQQLNPDPPSLLSCQVSQHAYEGEDADDGSNCLQPPQDDPDQLLVVLLVVCVVSLVSSVVSHHDSSSYEYEPHQQHSDDLVSNVSCLVVVLSSCVSSGAYEYEDELHVSQCVVVVDHSVPSRVVLLVSLLSSSSSRHRYYYYNCSNSNCVSSVVVNCVSPDDDD

Sequence (578 aa):
MNNSEFLNWLTHYARTYSTPVSAKPLIMGVLNITPDSFADGGRYMNPDAALQQALTMRDAGADLIDLGGESSQPGARAVSIQEQLDRVLPVIEKIRQESDICLSIDTTRAEVMRAAVAAGADLINDIKALSEEGALATAAELNVPVCLMHMKGIPETMQENPYYSKDVVDEINDFFIDRIERCIHAGIASQHLILDPGFGFGKSVQHNLWLTKHIQRFQQHGLPLLLGASRKSTLGAVLNKAVEERLIGSIAVAVFAGLQGVAIIRTHDVGETNQALSMIDAIVQAENEMNNSEFLNWLTHYARTYSTPVSAKPLIMGVLNITPDSFADGGRYMNPDAALQQALTMRDAGADLIDLGGESSQPGARAVSIQEQLDRVLPVIEKIRQESDICLSIDTTRAEVMRAAVAAGADLINDIKALSEEGALATAAELNVPVCLMHMKGIPETMQENPYYSKDVVDEINDFFIDRIERCIHAGIASQHLILDPGFGFGKSVQHNLWLTKHIQRFQQHGLPLLLGASRKSTLGAVLNKAVEERLIGSIAVAVFAGLQGVAIIRTHDVGETNQALSMIDAIVQAENE

Radius of gyration: 26.54 Å; Cα contacts (8 Å, |Δi|>4): 1168; chains: 2; bounding box: 44×79×67 Å

Secondary structure (DSSP, 8-state):
-BHHHHHHHHHHHHHHTTS---PPPEEEEEEE--TTTSBSSSSSB-HHHHHHHHHHHHHHT-SEEEEESS--STTPPP--HHHHHHHHHHHHHHHHHH--BEEEEE-S-HHHHHHHHHHT--EEEETTTT-STTHHHHHHHHT--EEEE--SS-TTTTTSS---SS-HHHHHHHHHHHHHHHHHHHT--GGGEEEE--TTSS--HHHHHHHHHTGGGGGGG-S-BEE--TT-HHHHHHHT--GGG-HHHHHHHHHHHHHTT--EEEES-HHHHHHHHHHHHHHHT----/-BHHHHHHHHHHHHHHTTS---PPPEEEEEEE--TTTSBSSSSSB-HHHHHHHHHHHHHHT-SEEEEESS--STTPPP--HHHHHHHHHHHHHHHHHH--BEEEEE-S-HHHHHHHHHHT--EEEETTTT-STTHHHHHHHHT--EEEE--SS-TTTTTSS---SS-HHHHHHHHHHHHHHHHHHHT--GGGEEEE--TTSS--HHHHHHHHHTGGGGGGG-SPBEE--TT-HHHHHHHT--GGG-HHHHHHHHHHHHHTT--EEEES-HHHHHHHHHHHHHHHT----

Organism: NCBI:txid458

InterPro domains:
  IPR000489 Pterin-binding domain [PF00809] (28-268)
  IPR000489 Pterin-binding domain [PS00792] (27-42)
  IPR000489 Pterin-binding domain [PS00793] (61-74)
  IPR000489 Pterin-binding domain [PS50972] (25-278)
  IPR006390 Dihydropteroate synthase domain [TIGR01496] (27-282)
  IPR006390 Dihydropteroate synthase domain [cd00739] (25-281)
  IPR011005 Dihydropteroate synthase-like superfamily [G3DSA:3.20.20.20] (16-289)
  IPR011005 Dihydropteroate synthase-like superfamily [SSF51717] (17-285)
  IPR045031 Dihydropteroate synthase-like [PTHR20941] (22-285)

pLDDT: mean 93.26, std 10.58, range [40.81, 98.88]

Solvent-accessible surface area (backbone atoms only — not comparable to full-atom values): 29718 Å² total; per-residue (Å²): 74,33,50,69,56,48,54,51,48,36,52,50,43,58,74,40,61,87,47,84,74,83,54,67,44,44,31,27,25,59,43,69,45,41,56,81,69,36,40,72,98,48,87,50,68,36,47,65,55,54,36,52,49,51,51,51,34,43,76,38,54,24,37,29,38,36,35,23,40,59,66,70,47,79,61,37,70,85,71,52,71,65,58,30,44,66,45,40,46,60,34,43,42,52,34,56,75,77,42,65,58,23,29,28,39,42,49,62,46,31,68,52,52,53,53,38,41,74,50,58,36,48,30,42,36,17,64,58,45,50,66,42,81,57,18,46,63,44,46,29,70,65,69,51,37,36,35,34,24,44,54,47,80,48,47,60,55,13,71,68,72,50,81,63,96,49,54,62,59,57,52,50,50,52,51,49,55,54,50,51,50,53,41,44,73,63,58,33,59,72,61,36,42,30,38,22,78,29,63,73,36,27,42,46,59,55,49,40,28,32,40,59,59,49,48,54,69,62,48,79,75,55,46,50,34,42,48,52,60,50,50,35,66,54,52,22,69,75,65,74,36,58,66,92,62,21,62,50,40,27,45,38,50,50,52,53,39,33,75,52,62,33,38,28,40,36,28,78,53,34,46,59,44,38,46,23,44,51,48,50,39,52,26,74,67,41,54,90,114,73,32,50,69,56,49,53,51,49,34,52,50,42,57,73,40,60,86,48,84,74,84,56,67,44,44,31,30,26,59,44,70,45,40,56,82,68,34,39,73,98,48,88,51,69,36,46,63,54,53,37,52,50,52,52,50,34,43,75,36,54,25,38,30,39,36,36,24,39,59,66,71,47,79,61,36,69,86,73,54,71,65,58,30,44,65,43,41,46,59,33,43,42,53,34,58,75,75,42,63,59,24,28,27,39,40,50,60,46,32,70,54,51,55,53,40,42,74,49,60,36,50,30,42,35,16,65,57,44,48,66,42,80,57,17,47,62,45,47,30,70,67,69,50,36,36,35,34,23,44,52,46,79,47,46,60,55,14,72,68,73,49,79,62,97,51,56,63,58,58,52,49,50,53,50,48,54,53,50,52,51,51,42,44,73,63,57,34,60,73,62,35,42,30,39,21,78,30,63,73,36,28,41,45,59,55,49,38,28,31,39,60,60,50,49,54,68,61,48,79,73,55,45,51,33,40,47,52,59,51,49,36,66,54,52,24,68,74,65,72,36,57,65,93,63,20,61,50,39,27,45,39,51,51,50,54,41,34,77,52,61,34,39,29,41,36,28,77,54,35,46,59,44,38,45,22,42,49,49,51,40,50,25,73,67,41,52,88,114

Nearest PDB structures (foldseek):
  7l6p-assembly1_B  TM=9.691E-01  e=1.514E-27  Stenotrophomonas maltophilia K279a
  5umg-assembly1_A  TM=9.629E-01  e=2.505E-26  Klebsiella pneumoniae subsp. pneumoniae MGH 78578
  5umg-assembly1_B  TM=9.658E-0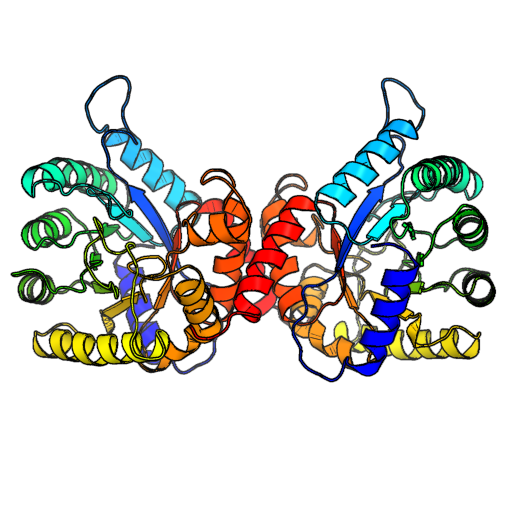1  e=2.143E-25  Klebsiella pneumoniae subsp. pneumoniae MGH 78578
  3h23-assembly2_B-3  TM=9.409E-01  e=6.096E-25  Bacillus anthracis str. A2012
  6omz-assembly1_A  TM=9.377E-01  e=8.027E-25  Mycolicibacterium smegmatis MKD8